Protein AF-A0A7R9LUD3-F1 (afdb_monomer_lite)

pLDDT: mean 87.75, std 13.89, range [24.86, 98.94]

Radius of gyration: 29.67 Å; chains: 1; bounding box: 53×91×74 Å

Sequence (471 aa):
MSYIIIDRIVIARHNYIPIDSHTDLPLEKAEEYVILDSTGEWWTARDKYGHIGLIPSNYVEEKLIISSDSLTKYEWFSPHLDRDQSETILRADNRDGAFLVRLSATEEKCFTISLLVKNGNHSEIKHYLIQRSNEGSYFIRQQEFFSSVEELITFHRQSRGHLATKLKYVPKANINNLVNDLRNLHITKVHYGSFATGGAGLVMIEGNSVEKRGRVTAGCAGIWSDHQIEPWRRITKFLKSEGSVPAIQLAHAGRKACTQPVVNTSIADEDGGWPTIGPSAVPFSKSLWKVPKEATIEDIEELEESFVSAAKRAVEAGFEVLELHFAHGYLVSSFLSPLTNQRTDKYGGSLENRMRFGLEIASKVRKSIPEDIPIGVRISVTDYADNGWDIKQSIDFAKELKKIGIDFIDCSSGGVVSYVDYNFLNTNVVQLKGAQSIQKEVGIATAAVGKITDPHFAEKILQENGATLIF

Structure (mmCIF, N/CA/C/O backbone):
data_AF-A0A7R9LUD3-F1
#
_entry.id   AF-A0A7R9LUD3-F1
#
loop_
_atom_site.group_PDB
_atom_site.id
_atom_site.type_symbol
_atom_site.label_atom_id
_atom_site.label_alt_id
_atom_site.label_comp_id
_atom_site.label_asym_id
_atom_site.label_entity_id
_atom_site.label_seq_id
_atom_site.pdbx_PDB_ins_code
_atom_site.Cartn_x
_atom_site.Cartn_y
_atom_site.Cartn_z
_atom_site.occupancy
_atom_site.B_iso_or_equiv
_atom_site.auth_seq_id
_atom_site.auth_comp_id
_atom_site.auth_asym_id
_atom_site.auth_atom_id
_atom_site.pdbx_PDB_model_num
ATOM 1 N N . MET A 1 1 ? 32.310 -39.333 -36.829 1.00 40.03 1 MET A N 1
ATOM 2 C CA . MET A 1 1 ? 31.953 -40.178 -35.672 1.00 40.03 1 MET A CA 1
ATOM 3 C C . MET A 1 1 ? 32.032 -39.337 -34.414 1.00 40.03 1 MET A C 1
ATOM 5 O O . MET A 1 1 ? 33.132 -39.028 -33.984 1.00 40.03 1 MET A O 1
ATOM 9 N N . SER A 1 2 ? 30.874 -38.983 -33.869 1.00 24.86 2 SER A N 1
ATOM 10 C CA . SER A 1 2 ? 30.644 -38.668 -32.454 1.00 24.86 2 SER A CA 1
ATOM 11 C C . SER A 1 2 ? 29.129 -38.521 -32.299 1.00 24.86 2 SER A C 1
ATOM 13 O O . SER A 1 2 ? 28.556 -37.475 -32.584 1.00 24.86 2 SER A O 1
ATOM 15 N N . TYR A 1 3 ? 28.477 -39.640 -31.978 1.00 25.31 3 TYR A N 1
ATOM 16 C CA . TYR A 1 3 ? 27.053 -39.704 -31.662 1.00 25.31 3 TYR A CA 1
ATOM 17 C C . TYR A 1 3 ? 26.819 -39.025 -30.309 1.00 25.31 3 TYR A C 1
ATOM 19 O O . TYR A 1 3 ? 27.503 -39.355 -29.343 1.00 25.31 3 TYR A O 1
ATOM 27 N N . ILE A 1 4 ? 25.846 -38.119 -30.220 1.00 26.77 4 ILE A N 1
ATOM 28 C CA . ILE A 1 4 ? 25.230 -37.770 -28.937 1.00 26.77 4 ILE A CA 1
ATOM 29 C C . ILE A 1 4 ? 23.961 -38.613 -28.849 1.00 26.77 4 ILE A C 1
ATOM 31 O O . ILE A 1 4 ? 22.946 -38.306 -29.469 1.00 26.77 4 ILE A O 1
ATOM 35 N N . ILE A 1 5 ? 24.076 -39.732 -28.137 1.00 34.47 5 ILE A N 1
ATOM 36 C CA . ILE A 1 5 ? 22.957 -40.565 -27.705 1.00 34.47 5 ILE A CA 1
ATOM 37 C C . ILE A 1 5 ? 22.291 -39.809 -26.551 1.00 34.47 5 ILE A C 1
ATOM 39 O O . ILE A 1 5 ? 22.954 -39.451 -25.579 1.00 34.47 5 ILE A O 1
ATOM 43 N N . ILE A 1 6 ? 20.998 -39.508 -26.677 1.00 43.94 6 ILE A N 1
ATOM 44 C CA . ILE A 1 6 ? 20.189 -39.077 -25.534 1.00 43.94 6 ILE A CA 1
ATOM 45 C C . ILE A 1 6 ? 19.842 -40.361 -24.784 1.00 43.94 6 ILE A C 1
ATOM 47 O O . ILE A 1 6 ? 18.966 -41.110 -25.211 1.00 43.94 6 ILE A O 1
ATOM 51 N N . ASP A 1 7 ? 20.583 -40.637 -23.717 1.00 53.81 7 ASP A N 1
ATOM 52 C CA . ASP A 1 7 ? 20.354 -41.783 -22.841 1.00 53.81 7 ASP A CA 1
ATOM 53 C C . ASP A 1 7 ? 18.929 -41.697 -22.249 1.00 53.81 7 ASP A C 1
ATOM 55 O O . ASP A 1 7 ? 18.554 -40.697 -21.632 1.00 53.81 7 ASP A O 1
ATOM 59 N N . ARG A 1 8 ? 18.099 -42.727 -22.467 1.00 74.94 8 ARG A N 1
ATOM 60 C CA . ARG A 1 8 ? 16.745 -42.824 -21.891 1.00 74.94 8 ARG A CA 1
ATOM 61 C C . ARG A 1 8 ? 16.885 -43.206 -20.418 1.00 74.94 8 ARG A C 1
ATOM 63 O O . ARG A 1 8 ? 17.320 -44.313 -20.130 1.00 74.94 8 ARG A O 1
ATOM 70 N N . ILE A 1 9 ? 16.554 -42.305 -19.491 1.00 81.69 9 ILE A N 1
ATOM 71 C CA . ILE A 1 9 ? 16.754 -42.522 -18.046 1.00 81.69 9 ILE A CA 1
ATOM 72 C C . ILE A 1 9 ? 15.455 -42.962 -17.367 1.00 81.69 9 ILE A C 1
ATOM 74 O O . ILE A 1 9 ? 14.383 -42.409 -17.620 1.00 81.69 9 ILE A O 1
ATOM 78 N N . VAL A 1 10 ? 15.562 -43.932 -16.464 1.00 84.12 10 VAL A N 1
ATOM 79 C CA . VAL A 1 10 ? 14.478 -44.377 -15.581 1.00 84.12 10 VAL A CA 1
ATOM 80 C C . VAL A 1 10 ? 14.893 -44.264 -14.114 1.00 84.12 10 VAL A C 1
ATOM 82 O O . VAL A 1 10 ? 16.081 -44.318 -13.802 1.00 84.12 10 VAL A O 1
ATOM 85 N N . ILE A 1 11 ? 13.919 -44.124 -13.216 1.00 88.44 11 ILE A N 1
ATOM 86 C CA . ILE A 1 11 ? 14.106 -44.168 -11.760 1.00 88.44 11 ILE A CA 1
ATOM 87 C C . ILE A 1 11 ? 13.489 -45.459 -11.224 1.00 88.44 11 ILE A C 1
ATOM 89 O O . ILE A 1 11 ? 12.344 -45.784 -11.546 1.00 88.44 11 ILE A O 1
ATOM 93 N N . ALA A 1 12 ? 14.206 -46.183 -10.369 1.00 89.00 12 ALA A N 1
ATOM 94 C CA . ALA A 1 12 ? 13.665 -47.368 -9.713 1.00 89.00 12 ALA A CA 1
ATOM 95 C C . ALA A 1 12 ? 12.596 -47.012 -8.661 1.00 89.00 12 ALA A C 1
ATOM 97 O O . ALA A 1 12 ? 12.847 -46.282 -7.702 1.00 89.00 12 ALA A O 1
ATOM 98 N N . ARG A 1 13 ? 11.389 -47.569 -8.799 1.00 88.69 13 ARG A N 1
ATOM 99 C CA . ARG A 1 13 ? 10.283 -47.435 -7.830 1.00 88.69 13 ARG A CA 1
ATOM 100 C C . ARG A 1 13 ? 10.423 -48.385 -6.641 1.00 88.69 13 ARG A C 1
ATOM 102 O O . ARG A 1 13 ? 9.936 -48.092 -5.543 1.00 88.69 13 ARG A O 1
ATOM 109 N N . HIS A 1 14 ? 11.092 -49.511 -6.857 1.00 83.00 14 HIS A N 1
ATOM 110 C CA . HIS A 1 14 ? 11.263 -50.587 -5.889 1.00 83.00 14 HIS A CA 1
ATOM 111 C C . HIS A 1 14 ? 12.700 -51.106 -5.921 1.00 83.00 14 HIS A C 1
ATOM 113 O O . HIS A 1 14 ? 13.365 -51.027 -6.951 1.00 83.00 14 HIS A O 1
ATOM 119 N N . ASN A 1 15 ? 13.158 -51.665 -4.799 1.00 89.00 15 ASN A N 1
ATOM 120 C CA . ASN A 1 15 ? 14.407 -52.419 -4.788 1.00 89.00 15 ASN A CA 1
ATOM 121 C C . ASN A 1 15 ? 14.215 -53.729 -5.569 1.00 89.00 15 ASN A C 1
ATOM 123 O O . ASN A 1 15 ? 13.171 -54.373 -5.438 1.00 89.00 15 ASN A O 1
ATOM 127 N N . TYR A 1 16 ? 15.231 -54.146 -6.317 1.00 88.75 16 TYR A N 1
ATOM 128 C CA . TYR A 1 16 ? 15.299 -55.450 -6.971 1.00 88.75 16 TYR A CA 1
ATOM 129 C C . TYR A 1 16 ? 16.630 -56.108 -6.622 1.00 88.75 16 TYR A C 1
ATOM 131 O O . TYR A 1 16 ? 17.689 -55.518 -6.829 1.00 88.75 16 TYR A O 1
ATOM 139 N N . ILE A 1 17 ? 16.562 -57.323 -6.081 1.00 87.81 17 ILE A N 1
ATOM 140 C CA . ILE A 1 17 ? 17.734 -58.143 -5.781 1.00 87.81 17 ILE A CA 1
ATOM 141 C C . ILE A 1 17 ? 17.788 -59.243 -6.852 1.00 87.81 17 ILE A C 1
ATOM 143 O O . ILE A 1 17 ? 16.859 -60.053 -6.897 1.00 87.81 17 ILE A O 1
ATOM 147 N N . PRO A 1 18 ? 18.833 -59.271 -7.699 1.00 84.62 18 PRO A N 1
ATOM 148 C CA . PRO A 1 18 ? 19.021 -60.276 -8.738 1.00 84.62 18 PRO A CA 1
ATOM 149 C C . PRO A 1 18 ? 18.965 -61.703 -8.197 1.00 84.62 18 PRO A C 1
ATOM 151 O O . PRO A 1 18 ? 19.601 -62.012 -7.188 1.00 84.62 18 PRO A O 1
ATOM 154 N N . ILE A 1 19 ? 18.245 -62.582 -8.896 1.00 76.38 19 ILE A N 1
ATOM 155 C CA . ILE A 1 19 ? 18.293 -64.030 -8.634 1.00 76.38 19 ILE A CA 1
ATOM 156 C C . ILE A 1 19 ? 19.551 -64.632 -9.282 1.00 76.38 19 ILE A C 1
ATOM 158 O O . ILE A 1 19 ? 20.178 -65.514 -8.697 1.00 76.38 19 ILE A O 1
ATOM 162 N N . ASP A 1 20 ? 19.950 -64.115 -10.449 1.00 78.62 20 ASP A N 1
ATOM 163 C CA . ASP A 1 20 ? 21.213 -64.425 -11.124 1.00 78.62 20 ASP A CA 1
ATOM 164 C C . ASP A 1 20 ? 22.071 -63.157 -11.267 1.00 78.62 20 ASP A C 1
ATOM 166 O O . ASP A 1 20 ? 21.852 -62.318 -12.139 1.00 78.62 20 ASP A O 1
ATOM 170 N N . SER A 1 21 ? 23.086 -63.023 -10.413 1.00 71.62 21 SER A N 1
ATOM 171 C CA . SER A 1 21 ? 23.984 -61.861 -10.390 1.00 71.62 21 SER A CA 1
ATOM 172 C C . SER A 1 21 ? 24.914 -61.747 -11.603 1.00 71.62 21 SER A C 1
ATOM 174 O O . SER A 1 21 ? 25.688 -60.794 -11.677 1.00 71.62 21 SER A O 1
ATOM 176 N N . HIS A 1 22 ? 24.913 -62.724 -12.516 1.00 69.62 22 HIS A N 1
ATOM 177 C CA . HIS A 1 22 ? 25.725 -62.673 -13.732 1.00 69.62 22 HIS A CA 1
ATOM 178 C C . HIS A 1 22 ? 24.994 -62.048 -14.926 1.00 69.62 22 HIS A C 1
ATOM 180 O O . HIS A 1 22 ? 25.656 -61.654 -15.887 1.00 69.62 22 HIS A O 1
ATOM 186 N N . THR A 1 23 ? 23.663 -61.955 -14.878 1.00 78.75 23 THR A N 1
ATOM 187 C CA . THR A 1 23 ? 22.818 -61.505 -15.999 1.00 78.75 23 THR A CA 1
ATOM 188 C C . THR A 1 23 ? 21.923 -60.320 -15.630 1.00 78.75 23 THR A C 1
ATOM 190 O O . THR A 1 23 ? 21.725 -59.414 -16.447 1.00 78.75 23 THR A O 1
ATOM 193 N N . ASP A 1 24 ? 21.450 -60.275 -14.387 1.00 88.12 24 ASP A N 1
ATOM 194 C CA . ASP A 1 24 ? 20.534 -59.255 -13.889 1.00 88.12 24 ASP A CA 1
ATOM 195 C C . ASP A 1 24 ? 21.263 -58.136 -13.133 1.00 88.12 24 ASP A C 1
ATOM 197 O O . ASP A 1 24 ? 22.225 -58.362 -12.393 1.00 88.12 24 ASP A O 1
ATOM 201 N N . LEU A 1 25 ? 20.753 -56.912 -13.269 1.00 89.19 25 LEU A N 1
ATOM 202 C CA . LEU A 1 25 ? 21.269 -55.727 -12.589 1.00 89.19 25 LEU A CA 1
ATOM 203 C C . LEU A 1 25 ? 20.390 -55.390 -11.367 1.00 89.19 25 LEU A C 1
ATOM 205 O O . LEU A 1 25 ? 19.166 -55.316 -11.504 1.00 89.19 25 LEU A O 1
ATOM 209 N N . PRO A 1 26 ? 20.963 -55.162 -10.169 1.00 90.69 26 PRO A N 1
ATOM 210 C CA . PRO A 1 26 ? 20.179 -54.783 -8.997 1.00 90.69 26 PRO A CA 1
ATOM 211 C C . PRO A 1 26 ? 19.557 -53.391 -9.151 1.00 90.69 26 PRO A C 1
ATOM 213 O O . PRO A 1 26 ? 20.184 -52.470 -9.681 1.00 90.69 26 PRO A O 1
ATOM 216 N N . LEU A 1 27 ? 18.340 -53.228 -8.621 1.00 90.69 27 LEU A N 1
ATOM 217 C CA . LEU A 1 27 ? 17.693 -51.921 -8.491 1.00 90.69 27 LEU A CA 1
ATOM 218 C C . LEU A 1 27 ? 17.718 -51.453 -7.038 1.00 90.69 27 LEU A C 1
ATOM 220 O O . LEU A 1 27 ? 17.305 -52.186 -6.138 1.00 90.69 27 LEU A O 1
ATOM 224 N N . GLU A 1 28 ? 18.119 -50.207 -6.825 1.00 89.75 28 GLU A N 1
ATOM 225 C CA . GLU A 1 28 ? 17.954 -49.488 -5.565 1.00 89.75 28 GLU A CA 1
ATOM 226 C C . GLU A 1 28 ? 16.888 -48.407 -5.749 1.00 89.75 28 GLU A C 1
ATOM 228 O O . GLU A 1 28 ? 16.937 -47.603 -6.676 1.00 89.75 28 GLU A O 1
ATOM 233 N N . LYS A 1 29 ? 15.878 -48.389 -4.881 1.00 89.81 29 LYS A N 1
ATOM 234 C CA . LYS A 1 29 ? 14.753 -47.460 -4.969 1.00 89.81 29 LYS A CA 1
ATOM 235 C C . LYS A 1 29 ? 15.253 -46.013 -4.973 1.00 89.81 29 LYS A C 1
ATOM 237 O O . LYS A 1 29 ? 16.031 -45.623 -4.110 1.00 89.81 29 LYS A O 1
ATOM 242 N N . ALA A 1 30 ? 14.690 -45.219 -5.881 1.00 82.25 30 ALA A N 1
ATOM 243 C CA . ALA A 1 30 ? 15.023 -43.827 -6.179 1.00 82.25 30 ALA A CA 1
ATOM 244 C C . ALA A 1 30 ? 16.367 -43.592 -6.898 1.00 82.25 30 ALA A C 1
ATOM 246 O O . ALA A 1 30 ? 16.680 -42.439 -7.187 1.00 82.25 30 ALA A O 1
ATOM 247 N N . GLU A 1 31 ? 17.117 -44.641 -7.252 1.00 86.81 31 GLU A N 1
ATOM 248 C CA . GLU A 1 31 ? 18.316 -44.518 -8.090 1.00 86.81 31 GLU A CA 1
ATOM 249 C C . GLU A 1 31 ? 17.981 -44.520 -9.589 1.00 86.81 31 GLU A C 1
ATOM 251 O O . GLU A 1 31 ? 16.927 -45.002 -10.025 1.00 86.81 31 GLU A O 1
ATOM 256 N N . GLU A 1 32 ? 18.893 -43.944 -10.375 1.00 88.62 32 GLU A N 1
ATOM 257 C CA . GLU A 1 32 ? 18.744 -43.727 -11.814 1.00 88.62 32 GLU A CA 1
ATOM 258 C C . GLU A 1 32 ? 19.498 -44.766 -12.639 1.00 88.62 32 GLU A C 1
ATOM 260 O O . GLU A 1 32 ? 20.634 -45.134 -12.333 1.00 88.62 32 GLU A O 1
ATOM 265 N N . TYR A 1 33 ? 18.872 -45.181 -13.739 1.00 86.81 33 TYR A N 1
ATOM 266 C CA . TYR A 1 33 ? 19.411 -46.171 -14.662 1.00 86.81 33 TYR A CA 1
ATOM 267 C C . TYR A 1 33 ? 19.234 -45.703 -16.102 1.00 86.81 33 TYR A C 1
ATOM 269 O O . TYR A 1 33 ? 18.196 -45.149 -16.471 1.00 86.81 33 TYR A O 1
ATOM 277 N N . VAL A 1 34 ? 20.249 -45.945 -16.929 1.00 84.12 34 VAL A N 1
ATOM 278 C CA . VAL A 1 34 ? 20.212 -45.651 -18.365 1.00 84.12 34 VAL A CA 1
ATOM 279 C C . VAL A 1 34 ? 19.713 -46.878 -19.114 1.00 84.12 34 VAL A C 1
ATOM 281 O O . VAL A 1 34 ? 20.333 -47.934 -19.045 1.00 84.12 34 VAL A O 1
ATOM 284 N N . ILE A 1 35 ? 18.624 -46.739 -19.861 1.00 85.75 35 ILE A N 1
ATOM 285 C CA . ILE A 1 35 ? 18.056 -47.799 -20.692 1.00 85.75 35 ILE A CA 1
ATOM 286 C C . ILE A 1 35 ? 18.810 -47.881 -22.016 1.00 85.75 35 ILE A C 1
ATOM 288 O O . ILE A 1 35 ? 18.848 -46.920 -22.786 1.00 85.75 35 ILE A O 1
ATOM 292 N N . LEU A 1 36 ? 19.380 -49.057 -22.275 1.00 80.31 36 LEU A N 1
ATOM 293 C CA . LEU A 1 36 ? 20.071 -49.407 -23.516 1.00 80.31 36 LEU A CA 1
ATOM 294 C C . LEU A 1 36 ? 19.136 -50.139 -24.488 1.00 80.31 36 LEU A C 1
ATOM 296 O O . LEU A 1 36 ? 19.238 -49.941 -25.695 1.00 80.31 36 LEU A O 1
ATOM 300 N N . ASP A 1 37 ? 18.210 -50.943 -23.959 1.00 79.75 37 ASP A N 1
ATOM 301 C CA . ASP A 1 37 ? 17.157 -51.619 -24.719 1.00 79.75 37 ASP A CA 1
ATOM 302 C C . ASP A 1 37 ? 15.894 -51.784 -23.859 1.00 79.75 37 ASP A C 1
ATOM 304 O O . ASP A 1 37 ? 15.977 -52.064 -22.665 1.00 79.75 37 ASP A O 1
ATOM 308 N N . SER A 1 38 ? 14.721 -51.606 -24.468 1.00 81.69 38 SER A N 1
ATOM 309 C CA . SER A 1 38 ? 13.411 -51.611 -23.796 1.00 81.69 38 SER A CA 1
ATOM 310 C C . SER A 1 38 ? 12.395 -52.561 -24.434 1.00 81.69 38 SER A C 1
ATOM 312 O O . SER A 1 38 ? 11.186 -52.388 -24.268 1.00 81.69 38 SER A O 1
ATOM 314 N N . THR A 1 39 ? 12.851 -53.548 -25.207 1.00 73.12 39 THR A N 1
ATOM 315 C CA . THR A 1 39 ? 11.943 -54.530 -25.807 1.00 73.12 39 THR A CA 1
ATOM 316 C C . THR A 1 39 ? 11.530 -55.601 -24.798 1.00 73.12 39 THR A C 1
ATOM 318 O O . THR A 1 39 ? 12.356 -56.391 -24.353 1.00 73.12 39 THR A O 1
ATOM 321 N N . GLY A 1 40 ? 10.234 -55.671 -24.481 1.00 77.50 40 GLY A N 1
ATOM 322 C CA . GLY A 1 40 ? 9.664 -56.701 -23.605 1.00 77.50 40 GLY A CA 1
ATOM 323 C C . GLY A 1 40 ? 9.594 -56.297 -22.128 1.00 77.50 40 GLY A C 1
ATOM 324 O O . GLY A 1 40 ? 9.662 -55.116 -21.792 1.00 77.50 40 GLY A O 1
ATOM 325 N N . GLU A 1 41 ? 9.396 -57.284 -21.251 1.00 83.12 41 GLU A N 1
ATOM 326 C CA . GLU A 1 41 ? 9.173 -57.077 -19.807 1.00 83.12 41 GLU A CA 1
ATOM 327 C C . GLU A 1 41 ? 10.468 -56.887 -18.999 1.00 83.12 41 GLU A C 1
ATOM 329 O O . GLU A 1 41 ? 10.431 -56.316 -17.906 1.00 83.12 41 GLU A O 1
ATOM 334 N N . TRP A 1 42 ? 11.607 -57.306 -19.556 1.00 87.81 42 TRP A N 1
ATOM 335 C CA . TRP A 1 42 ? 12.943 -57.121 -18.991 1.00 87.81 42 TRP A CA 1
ATOM 336 C C . TRP A 1 42 ? 13.762 -56.210 -19.896 1.00 87.81 42 TRP A C 1
ATOM 338 O O . TRP A 1 42 ? 13.936 -56.492 -21.079 1.00 87.81 42 TRP A O 1
ATOM 348 N N . TRP A 1 43 ? 14.233 -55.096 -19.349 1.00 90.69 43 TRP A N 1
ATOM 349 C CA . TRP A 1 43 ? 14.975 -54.077 -20.086 1.00 90.69 43 TRP A CA 1
ATOM 350 C C . TRP A 1 43 ? 16.464 -54.209 -19.824 1.00 90.69 43 TRP A C 1
ATOM 352 O O . TRP A 1 43 ? 16.871 -54.528 -18.712 1.00 90.69 43 TRP A O 1
ATOM 362 N N . THR A 1 44 ? 17.287 -53.917 -20.828 1.00 84.94 44 THR A N 1
ATOM 363 C CA . THR A 1 44 ? 18.737 -53.830 -20.629 1.00 84.94 44 THR A CA 1
ATOM 364 C C . THR A 1 44 ? 19.071 -52.426 -20.154 1.00 84.94 44 THR A C 1
ATOM 366 O O . THR A 1 44 ? 18.790 -51.449 -20.855 1.00 84.94 44 THR A O 1
ATOM 369 N N . ALA A 1 45 ? 19.682 -52.317 -18.977 1.00 88.69 45 ALA A N 1
ATOM 370 C CA . ALA A 1 45 ? 20.012 -51.041 -18.364 1.00 88.69 45 ALA A CA 1
ATOM 371 C C . ALA A 1 45 ? 21.466 -50.983 -17.895 1.00 88.69 45 ALA A C 1
ATOM 373 O O . ALA A 1 45 ? 22.129 -52.008 -17.733 1.00 88.69 45 ALA A O 1
ATOM 374 N N . ARG A 1 46 ? 21.952 -49.760 -17.681 1.00 88.56 46 ARG A N 1
ATOM 375 C CA . ARG A 1 46 ? 23.271 -49.456 -17.134 1.00 88.56 46 ARG A CA 1
ATOM 376 C C . ARG A 1 46 ? 23.137 -48.621 -15.866 1.00 88.56 46 ARG A C 1
ATOM 378 O O . ARG A 1 46 ? 22.432 -47.609 -15.881 1.00 88.56 46 ARG A O 1
ATOM 385 N N . ASP A 1 47 ? 23.814 -49.029 -14.796 1.00 87.50 47 ASP A N 1
ATOM 386 C CA . ASP A 1 47 ? 23.864 -48.270 -13.540 1.00 87.50 47 ASP A CA 1
ATOM 387 C C . ASP A 1 47 ? 24.862 -47.093 -13.606 1.00 87.50 47 ASP A C 1
ATOM 389 O O . ASP A 1 47 ? 25.594 -46.903 -14.585 1.00 87.50 47 ASP A O 1
ATOM 393 N N . LYS A 1 48 ? 24.921 -46.296 -12.531 1.00 80.94 48 LYS A N 1
ATOM 394 C CA . LYS A 1 48 ? 25.862 -45.168 -12.388 1.00 80.94 48 LYS A CA 1
ATOM 395 C C . LYS A 1 48 ? 27.342 -45.572 -12.345 1.00 80.94 48 LYS A C 1
ATOM 397 O O . LYS A 1 48 ? 28.208 -44.713 -12.499 1.00 80.94 48 LYS A O 1
ATOM 402 N N . TYR A 1 49 ? 27.635 -46.851 -12.128 1.00 80.06 49 TYR A N 1
ATOM 403 C CA . TYR A 1 49 ? 28.988 -47.405 -12.069 1.00 80.06 49 TYR A CA 1
ATOM 404 C C . TYR A 1 49 ? 29.428 -48.016 -13.408 1.00 80.06 49 TYR A C 1
ATOM 406 O O . TYR A 1 49 ? 30.593 -48.375 -13.568 1.00 80.06 49 TYR A O 1
ATOM 414 N N . GLY A 1 50 ? 28.524 -48.075 -14.389 1.00 78.44 50 GLY A N 1
ATOM 415 C CA . GLY A 1 50 ? 28.779 -48.594 -15.726 1.00 78.44 50 GLY A CA 1
ATOM 416 C C . GLY A 1 50 ? 28.501 -50.089 -15.887 1.00 78.44 50 GLY A C 1
ATOM 417 O O . GLY A 1 50 ? 28.762 -50.617 -16.969 1.00 78.44 50 GLY A O 1
ATOM 418 N N . HIS A 1 51 ? 27.963 -50.770 -14.872 1.00 84.81 51 HIS A N 1
ATOM 419 C CA . HIS A 1 51 ? 27.545 -52.166 -14.996 1.00 84.81 51 HIS A CA 1
ATOM 420 C C . HIS A 1 51 ? 26.281 -52.264 -15.844 1.00 84.81 51 HIS A C 1
ATOM 422 O O . HIS A 1 51 ? 25.392 -51.421 -15.733 1.00 84.81 51 HIS A O 1
ATOM 428 N N . ILE A 1 52 ? 26.203 -53.298 -16.681 1.00 87.69 52 ILE A N 1
ATOM 429 C CA . ILE A 1 52 ? 25.086 -53.540 -17.595 1.00 87.69 52 ILE A CA 1
ATOM 430 C C . ILE A 1 52 ? 24.436 -54.870 -17.232 1.00 87.69 52 ILE A C 1
ATOM 432 O O . ILE A 1 52 ? 25.137 -55.864 -17.063 1.00 87.69 52 ILE A O 1
ATOM 436 N N . GLY A 1 53 ? 23.109 -54.889 -17.165 1.00 88.56 53 GLY A N 1
ATOM 437 C CA . GLY A 1 53 ? 22.335 -56.109 -16.955 1.00 88.56 53 GLY A CA 1
ATOM 438 C C . GLY A 1 53 ? 20.844 -55.880 -17.167 1.00 88.56 53 GLY A C 1
ATOM 439 O O . GLY A 1 53 ? 20.411 -54.772 -17.506 1.00 88.56 53 GLY A O 1
ATOM 440 N N . LEU A 1 54 ? 20.062 -56.943 -17.001 1.00 90.44 54 LEU A N 1
ATOM 441 C CA . LEU A 1 54 ? 18.611 -56.892 -17.152 1.00 90.44 54 LEU A CA 1
ATOM 442 C C . LEU A 1 54 ? 17.933 -56.343 -15.892 1.00 90.44 54 LEU A C 1
ATOM 444 O O . LEU A 1 54 ? 18.315 -56.676 -14.771 1.00 90.44 54 LEU A O 1
ATOM 448 N N . ILE A 1 55 ? 16.906 -55.517 -16.085 1.00 91.81 55 ILE A N 1
ATOM 449 C CA . ILE A 1 55 ? 16.054 -54.977 -15.022 1.00 91.81 55 ILE A CA 1
ATOM 450 C C . ILE A 1 55 ? 14.571 -55.218 -15.344 1.00 91.81 55 ILE A C 1
ATOM 452 O O . ILE A 1 55 ? 14.175 -55.138 -16.512 1.00 91.81 55 ILE A O 1
ATOM 456 N N . PRO A 1 56 ? 13.715 -55.470 -14.341 1.00 89.56 56 PRO A N 1
ATOM 457 C CA . PRO A 1 56 ? 12.282 -55.610 -14.565 1.00 89.56 56 PRO A CA 1
ATOM 458 C C . PRO A 1 56 ? 11.645 -54.243 -14.859 1.00 89.56 56 PRO A C 1
ATOM 460 O O . PRO A 1 56 ? 11.683 -53.320 -14.043 1.00 89.56 56 PRO A O 1
ATOM 463 N N . SER A 1 57 ? 11.032 -54.107 -16.035 1.00 88.19 57 SER A N 1
ATOM 464 C CA . SER A 1 57 ? 10.456 -52.843 -16.525 1.00 88.19 57 SER A CA 1
ATOM 465 C C . SER A 1 57 ? 9.348 -52.265 -15.638 1.00 88.19 57 SER A C 1
ATOM 467 O O . SER A 1 57 ? 9.210 -51.052 -15.513 1.00 88.19 57 SER A O 1
ATOM 469 N N . ASN A 1 58 ? 8.581 -53.120 -14.960 1.00 89.00 58 ASN A N 1
ATOM 470 C CA . ASN A 1 58 ? 7.522 -52.716 -14.034 1.00 89.00 58 ASN A CA 1
ATOM 471 C C . ASN A 1 58 ? 8.052 -52.158 -12.698 1.00 89.00 58 ASN A C 1
ATOM 473 O O . ASN A 1 58 ? 7.266 -51.642 -11.903 1.00 89.00 58 ASN A O 1
ATOM 477 N N . TYR A 1 59 ? 9.360 -52.257 -12.436 1.00 89.81 59 TYR A N 1
ATOM 478 C CA . TYR A 1 59 ? 9.997 -51.741 -11.218 1.00 89.81 59 TYR A CA 1
ATOM 479 C C . TYR A 1 59 ? 10.590 -50.349 -11.413 1.00 89.81 59 TYR A C 1
ATOM 481 O O . TYR A 1 59 ? 11.092 -49.761 -10.453 1.00 89.81 59 TYR A O 1
ATOM 489 N N . VAL A 1 60 ? 10.522 -49.806 -12.625 1.00 86.56 60 VAL A N 1
ATOM 490 C CA . VAL A 1 60 ? 11.105 -48.517 -12.973 1.00 86.56 60 VAL A CA 1
ATOM 491 C C . VAL A 1 60 ? 10.063 -47.583 -13.582 1.00 86.56 60 VAL A C 1
ATOM 493 O O . VAL A 1 60 ? 9.049 -48.005 -14.131 1.00 86.56 60 VAL A O 1
ATOM 496 N N . GLU A 1 61 ? 10.298 -46.287 -13.450 1.00 84.94 61 GLU A N 1
ATOM 497 C CA . GLU A 1 61 ? 9.481 -45.227 -14.031 1.00 84.94 61 GLU A CA 1
ATOM 498 C C . GLU A 1 61 ? 10.339 -44.365 -14.938 1.00 84.94 61 GLU A C 1
ATOM 500 O O . GLU A 1 61 ? 11.460 -44.012 -14.574 1.00 84.94 61 GLU A O 1
ATOM 505 N N . GLU A 1 62 ? 9.821 -44.002 -16.111 1.00 75.50 62 GLU A N 1
ATOM 506 C CA . GLU A 1 62 ? 10.528 -43.068 -16.979 1.00 75.50 62 GLU A CA 1
ATOM 507 C C . GLU A 1 62 ? 10.735 -41.737 -16.270 1.00 75.50 62 GLU A C 1
ATOM 509 O O . GLU A 1 62 ? 9.788 -41.023 -15.930 1.00 75.50 62 GLU A O 1
ATOM 514 N N . LYS A 1 63 ? 12.004 -41.363 -16.119 1.00 65.12 63 LYS A N 1
ATOM 515 C CA . LYS A 1 63 ? 12.351 -39.996 -15.791 1.00 65.12 63 LYS A CA 1
ATOM 516 C C . LYS A 1 63 ? 12.199 -39.216 -17.087 1.00 65.12 63 LYS A C 1
ATOM 518 O O . LYS A 1 63 ? 13.093 -39.217 -17.931 1.00 65.12 63 LYS A O 1
ATOM 523 N N . LEU A 1 64 ? 11.039 -38.585 -17.267 1.00 43.50 64 LEU A N 1
ATOM 524 C CA . LEU A 1 64 ? 10.809 -37.607 -18.328 1.00 43.50 64 LEU A CA 1
ATOM 525 C C . LEU A 1 64 ? 11.843 -36.484 -18.181 1.00 43.50 64 LEU A C 1
ATOM 527 O O . LEU A 1 64 ? 11.601 -35.475 -17.522 1.00 43.50 64 LEU A O 1
ATOM 531 N N . ILE A 1 65 ? 13.007 -36.644 -18.811 1.00 43.88 65 ILE A N 1
ATOM 532 C CA . ILE A 1 65 ? 13.892 -35.526 -19.107 1.00 43.88 65 ILE A CA 1
ATOM 533 C C . ILE A 1 65 ? 13.203 -34.788 -20.244 1.00 43.88 65 ILE A C 1
ATOM 535 O O . ILE A 1 65 ? 13.422 -35.048 -21.429 1.00 43.88 65 ILE A O 1
ATOM 539 N N . ILE A 1 66 ? 12.280 -33.905 -19.873 1.00 41.09 66 ILE A N 1
ATOM 540 C CA . ILE A 1 66 ? 11.712 -32.952 -20.809 1.00 41.09 66 ILE A CA 1
ATOM 541 C C . ILE A 1 66 ? 12.904 -32.143 -21.320 1.00 41.09 66 ILE A C 1
ATOM 543 O O . ILE A 1 66 ? 13.593 -31.462 -20.562 1.00 41.09 66 ILE A O 1
ATOM 547 N N . SER A 1 67 ? 13.154 -32.216 -22.625 1.00 47.53 67 SER A N 1
ATOM 548 C CA . SER A 1 67 ? 14.228 -31.505 -23.326 1.00 47.53 67 SER A CA 1
ATOM 549 C C . SER A 1 67 ? 14.126 -29.971 -23.237 1.00 47.53 67 SER A C 1
ATOM 551 O O . SER A 1 67 ? 14.824 -29.269 -23.961 1.00 47.53 67 SER A O 1
ATOM 553 N N . SER A 1 68 ? 13.233 -29.434 -22.403 1.00 49.62 68 SER A N 1
ATOM 554 C CA . SER A 1 68 ? 13.084 -28.012 -22.119 1.00 49.62 68 SER A CA 1
ATOM 555 C C . SER A 1 68 ? 14.148 -27.494 -21.161 1.00 49.62 68 SER A C 1
ATOM 557 O O . SER A 1 68 ? 14.543 -26.342 -21.313 1.00 49.62 68 SER A O 1
ATOM 559 N N . ASP A 1 69 ? 14.650 -28.307 -20.223 1.00 51.25 69 ASP A N 1
ATOM 560 C CA . ASP A 1 69 ? 15.617 -27.835 -19.218 1.00 51.25 69 ASP A CA 1
ATOM 561 C C . ASP A 1 69 ? 16.930 -27.382 -19.862 1.00 51.25 69 ASP A C 1
ATOM 563 O O . ASP A 1 69 ? 17.483 -26.350 -19.489 1.00 51.25 69 ASP A O 1
ATOM 567 N N . SER A 1 70 ? 17.371 -28.055 -20.927 1.00 60.50 70 SER A N 1
ATOM 568 C CA . SER A 1 70 ? 18.542 -27.633 -21.704 1.00 60.50 70 SER A CA 1
ATOM 569 C C . SER A 1 70 ? 18.310 -26.355 -22.515 1.00 60.50 70 SER A C 1
ATOM 571 O O . SER A 1 70 ? 19.278 -25.671 -22.846 1.00 60.50 70 SER A O 1
ATOM 573 N N . LEU A 1 71 ? 17.055 -26.010 -22.824 1.00 68.00 71 LEU A N 1
ATOM 574 C CA . LEU A 1 71 ? 16.697 -24.790 -23.546 1.00 68.00 71 LEU A CA 1
ATOM 575 C C . LEU A 1 71 ? 16.491 -23.591 -22.613 1.00 68.00 71 LEU A C 1
ATOM 577 O O . LEU A 1 71 ? 16.597 -22.457 -23.069 1.00 68.00 71 LEU A O 1
ATOM 581 N N . THR A 1 72 ? 16.257 -23.810 -21.312 1.00 68.50 72 THR A N 1
ATOM 582 C CA . THR A 1 72 ? 16.090 -22.720 -20.324 1.00 68.50 72 THR A CA 1
ATOM 583 C C . THR A 1 72 ? 17.311 -21.809 -20.203 1.00 68.50 72 THR A C 1
ATOM 585 O O . THR A 1 72 ? 17.180 -20.664 -19.781 1.00 68.50 72 THR A O 1
ATOM 588 N N . LYS A 1 73 ? 18.490 -22.277 -20.635 1.00 70.12 73 LYS A N 1
ATOM 589 C CA . LYS A 1 73 ? 19.711 -21.464 -20.716 1.00 70.12 73 LYS A CA 1
ATOM 590 C C . LYS A 1 73 ? 19.650 -20.362 -21.785 1.00 70.12 73 LYS A C 1
ATOM 592 O O . LYS A 1 73 ? 20.495 -19.473 -21.779 1.00 70.12 73 LYS A O 1
ATOM 597 N N . TYR A 1 74 ? 18.698 -20.421 -22.719 1.00 75.94 74 TYR A N 1
ATOM 598 C CA . TYR A 1 74 ? 18.554 -19.422 -23.772 1.00 75.94 74 TYR A CA 1
ATOM 599 C C . TYR A 1 74 ? 17.498 -18.377 -23.416 1.00 75.94 74 TYR A C 1
ATOM 601 O O . TYR A 1 74 ? 16.336 -18.707 -23.204 1.00 75.94 74 TYR A O 1
ATOM 609 N N . GLU A 1 75 ? 17.869 -17.096 -23.487 1.00 81.25 75 GLU A N 1
ATOM 610 C CA . GLU A 1 75 ? 16.963 -15.969 -23.198 1.00 81.25 75 GLU A CA 1
ATOM 611 C C . GLU A 1 75 ? 15.701 -15.944 -24.077 1.00 81.25 75 GLU A C 1
ATOM 613 O O . GLU A 1 75 ? 14.679 -15.382 -23.693 1.00 81.25 75 GLU A O 1
ATOM 618 N N . TRP A 1 76 ? 15.762 -16.528 -25.279 1.00 88.94 76 TRP A N 1
ATOM 619 C CA . TRP A 1 76 ? 14.626 -16.591 -26.200 1.00 88.94 76 TRP A CA 1
ATOM 620 C C . TRP A 1 76 ? 13.614 -17.682 -25.849 1.00 88.94 76 TRP A C 1
ATOM 622 O O . TRP A 1 76 ? 12.543 -17.709 -26.455 1.00 88.94 76 TRP A O 1
ATOM 632 N N . PHE A 1 77 ? 13.932 -18.588 -24.923 1.00 87.88 77 PHE A N 1
ATOM 633 C CA . PHE A 1 77 ? 13.050 -19.676 -24.529 1.00 87.88 77 PHE A CA 1
ATOM 634 C C . PHE A 1 77 ? 12.280 -19.320 -23.256 1.00 87.88 77 PHE A C 1
ATOM 636 O O . PHE A 1 77 ? 12.841 -18.928 -22.238 1.00 87.88 77 PHE A O 1
ATOM 643 N N . SER A 1 78 ? 10.960 -19.441 -23.310 1.00 80.25 78 SER A N 1
ATOM 644 C CA . SER A 1 78 ? 10.049 -19.088 -22.225 1.00 80.25 78 SER A CA 1
ATOM 645 C C . SER A 1 78 ? 8.949 -20.150 -22.130 1.00 80.25 78 SER A C 1
ATOM 647 O O . SER A 1 78 ? 7.858 -19.970 -22.677 1.00 80.25 78 SER A O 1
ATOM 649 N N . PRO A 1 79 ? 9.225 -21.288 -21.465 1.00 74.62 79 PRO A N 1
ATOM 650 C CA . PRO A 1 79 ? 8.360 -22.470 -21.507 1.00 74.62 79 PRO A CA 1
ATOM 651 C C . PRO A 1 79 ? 6.982 -22.248 -20.876 1.00 74.62 79 PRO A C 1
ATOM 653 O O . PRO A 1 79 ? 6.036 -22.940 -21.232 1.00 74.62 79 PRO A O 1
ATOM 656 N N . HIS A 1 80 ? 6.867 -21.286 -19.960 1.00 73.62 80 HIS A N 1
ATOM 657 C CA . HIS A 1 80 ? 5.647 -21.019 -19.195 1.00 73.62 80 HIS A CA 1
ATOM 658 C C . HIS A 1 80 ? 4.680 -20.042 -19.871 1.00 73.62 80 HIS A C 1
ATOM 660 O O . HIS A 1 80 ? 3.593 -19.827 -19.344 1.00 73.62 80 HIS A O 1
ATOM 666 N N . LEU A 1 81 ? 5.077 -19.416 -20.984 1.00 73.88 81 LEU A N 1
ATOM 667 C CA . LEU A 1 81 ? 4.234 -18.427 -21.648 1.00 73.88 81 LEU A CA 1
ATOM 668 C C . LEU A 1 81 ? 3.151 -19.100 -22.477 1.00 73.88 81 LEU A C 1
ATOM 670 O O . LEU A 1 81 ? 3.441 -19.971 -23.300 1.00 73.88 81 LEU A O 1
ATOM 674 N N . ASP A 1 82 ? 1.922 -18.621 -22.328 1.00 81.06 82 ASP A N 1
ATOM 675 C CA . ASP A 1 82 ? 0.849 -18.917 -23.266 1.00 81.06 82 ASP A CA 1
ATOM 676 C C . ASP A 1 82 ? 0.891 -17.984 -24.494 1.00 81.06 82 ASP A C 1
ATOM 678 O O . ASP A 1 82 ? 1.787 -17.146 -24.678 1.00 81.06 82 ASP A O 1
ATOM 682 N N . ARG A 1 83 ? -0.077 -18.173 -25.396 1.00 84.25 83 ARG A N 1
ATOM 683 C CA . ARG A 1 83 ? -0.189 -17.380 -26.619 1.00 84.25 83 ARG A CA 1
ATOM 684 C C . ARG A 1 83 ? -0.413 -15.896 -26.317 1.00 84.25 83 ARG A C 1
ATOM 686 O O . ARG A 1 83 ? 0.314 -15.070 -26.867 1.00 84.25 83 ARG A O 1
ATOM 693 N N . ASP A 1 84 ? -1.360 -15.554 -25.459 1.00 80.31 84 ASP A N 1
ATOM 694 C CA . ASP A 1 84 ? -1.782 -14.168 -25.228 1.00 80.31 84 ASP A CA 1
ATOM 695 C C . ASP A 1 84 ? -0.696 -13.366 -24.498 1.00 80.31 84 ASP A C 1
ATOM 697 O O . ASP A 1 84 ? -0.394 -12.216 -24.841 1.00 80.31 84 ASP A O 1
ATOM 701 N N . GLN A 1 85 ? -0.022 -14.013 -23.548 1.00 77.44 85 GLN A N 1
ATOM 702 C CA . GLN A 1 85 ? 1.152 -13.484 -22.865 1.00 77.44 85 GLN A CA 1
ATOM 703 C C . GLN A 1 85 ? 2.295 -13.216 -23.848 1.00 77.44 85 GLN A C 1
ATOM 705 O O . GLN A 1 85 ? 2.891 -12.135 -23.827 1.00 77.44 85 GLN A O 1
ATOM 710 N N . SER A 1 86 ? 2.575 -14.163 -24.753 1.00 85.38 86 SER A N 1
ATOM 711 C CA . SER A 1 86 ? 3.601 -13.970 -25.783 1.00 85.38 86 SER A CA 1
ATOM 712 C C . SER A 1 86 ? 3.270 -12.807 -26.720 1.00 85.38 86 SER A C 1
ATOM 714 O O . SER A 1 86 ? 4.157 -12.026 -27.069 1.00 85.38 86 SER A O 1
ATOM 716 N N . GLU A 1 87 ? 1.993 -12.635 -27.078 1.00 89.38 87 GLU A N 1
ATOM 717 C CA . GLU A 1 87 ? 1.562 -11.526 -27.923 1.00 89.38 87 GLU A CA 1
ATOM 718 C C . GLU A 1 87 ? 1.733 -10.179 -27.226 1.00 89.38 87 GLU A C 1
ATOM 720 O O . GLU A 1 87 ? 2.271 -9.242 -27.816 1.00 89.38 87 GLU A O 1
ATOM 725 N N . THR A 1 88 ? 1.347 -10.094 -25.955 1.00 81.56 88 THR A N 1
ATOM 726 C CA . THR A 1 88 ? 1.504 -8.885 -25.138 1.00 81.56 88 THR A CA 1
ATOM 727 C C . THR A 1 88 ? 2.970 -8.455 -25.054 1.00 81.56 88 THR A C 1
ATOM 729 O O . THR A 1 88 ? 3.301 -7.296 -25.314 1.00 81.56 88 THR A O 1
ATOM 732 N N . ILE A 1 89 ? 3.870 -9.403 -24.767 1.00 80.38 89 ILE A N 1
ATOM 733 C CA . ILE A 1 89 ? 5.316 -9.158 -24.663 1.00 80.38 89 ILE A CA 1
ATOM 734 C C . ILE A 1 89 ? 5.882 -8.619 -25.976 1.00 80.38 89 ILE A C 1
ATOM 736 O O . ILE A 1 89 ? 6.617 -7.629 -25.982 1.00 80.38 89 ILE A O 1
ATOM 740 N N . LEU A 1 90 ? 5.540 -9.263 -27.090 1.00 88.19 90 LEU A N 1
ATOM 741 C CA . LEU A 1 90 ? 6.051 -8.896 -28.404 1.00 88.19 90 LEU A CA 1
ATOM 742 C C . LEU A 1 90 ? 5.490 -7.551 -28.879 1.00 88.19 90 LEU A C 1
ATOM 744 O O . LEU A 1 90 ? 6.247 -6.742 -29.413 1.00 88.19 90 LEU A O 1
ATOM 748 N N . ARG A 1 91 ? 4.202 -7.264 -28.640 1.00 86.38 91 ARG A N 1
ATOM 749 C CA . ARG A 1 91 ? 3.602 -5.952 -28.948 1.00 86.38 91 ARG A CA 1
ATOM 750 C C . ARG A 1 91 ? 4.273 -4.826 -28.173 1.00 86.38 91 ARG A C 1
ATOM 752 O O . ARG A 1 91 ? 4.504 -3.772 -28.753 1.00 86.38 91 ARG A O 1
ATOM 759 N N . ALA A 1 92 ? 4.604 -5.056 -26.904 1.00 77.75 92 ALA A N 1
ATOM 760 C CA . ALA A 1 92 ? 5.321 -4.082 -26.090 1.00 77.75 92 ALA A CA 1
ATOM 761 C C . ALA A 1 92 ? 6.758 -3.842 -26.590 1.00 77.75 92 ALA A C 1
ATOM 763 O O . ALA A 1 92 ? 7.229 -2.709 -26.559 1.00 77.75 92 ALA A O 1
ATOM 764 N N . ASP A 1 93 ? 7.446 -4.880 -27.082 1.00 84.62 93 ASP A N 1
ATOM 765 C CA . ASP A 1 93 ? 8.785 -4.746 -27.674 1.00 84.62 93 ASP A CA 1
ATOM 766 C C . ASP A 1 93 ? 8.759 -3.991 -29.018 1.00 84.62 93 ASP A C 1
ATOM 768 O O . ASP A 1 93 ? 9.627 -3.165 -29.291 1.00 84.62 93 ASP A O 1
ATOM 772 N N . ASN A 1 94 ? 7.737 -4.244 -29.845 1.00 87.44 94 ASN A N 1
ATOM 773 C CA . ASN A 1 94 ? 7.431 -3.522 -31.086 1.00 87.44 94 ASN A CA 1
ATOM 774 C C . ASN A 1 94 ? 8.600 -3.400 -32.091 1.00 87.44 94 ASN A C 1
ATOM 776 O O . ASN A 1 94 ? 8.670 -2.434 -32.860 1.00 87.44 94 ASN A O 1
ATOM 780 N N . ARG A 1 95 ? 9.523 -4.365 -32.139 1.00 92.19 95 ARG A N 1
ATOM 781 C CA . ARG A 1 95 ? 10.588 -4.425 -33.157 1.00 92.19 95 ARG A CA 1
ATOM 782 C C . ARG A 1 95 ? 10.297 -5.522 -34.175 1.00 92.19 95 ARG A C 1
ATOM 784 O O . ARG A 1 95 ? 9.958 -6.639 -33.802 1.00 92.19 95 ARG A O 1
ATOM 791 N N . ASP A 1 96 ? 10.441 -5.214 -35.466 1.00 94.88 96 ASP A N 1
ATOM 792 C CA . ASP A 1 96 ? 10.316 -6.235 -36.515 1.00 94.88 96 ASP A CA 1
ATOM 793 C C . ASP A 1 96 ? 11.326 -7.363 -36.278 1.00 94.88 96 ASP A C 1
ATOM 795 O O . ASP A 1 96 ? 12.510 -7.099 -36.061 1.00 94.88 96 ASP A O 1
ATOM 799 N N . GLY A 1 97 ? 10.867 -8.612 -36.321 1.00 93.50 97 GLY A N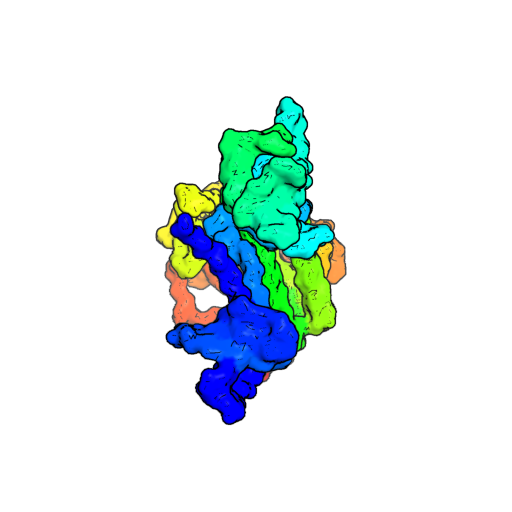 1
ATOM 800 C CA . GLY A 1 97 ? 11.694 -9.775 -36.019 1.00 93.50 97 GLY A CA 1
ATOM 801 C C . GLY A 1 97 ? 11.947 -10.004 -34.527 1.00 93.50 97 GLY A C 1
ATOM 802 O O . GLY A 1 97 ? 12.828 -10.799 -34.188 1.00 93.50 97 GLY A O 1
ATOM 803 N N . ALA A 1 98 ? 11.227 -9.327 -33.625 1.00 94.56 98 ALA A N 1
ATOM 804 C CA . ALA A 1 98 ? 11.189 -9.707 -32.215 1.00 94.56 98 ALA A CA 1
ATOM 805 C C . ALA A 1 98 ? 10.494 -11.065 -32.060 1.00 94.56 98 ALA A C 1
ATOM 807 O O . ALA A 1 98 ? 9.447 -11.294 -32.666 1.00 94.56 98 ALA A O 1
ATOM 808 N N . PHE A 1 99 ? 11.068 -11.969 -31.269 1.00 96.38 99 PHE A N 1
ATOM 809 C CA . PHE A 1 99 ? 10.532 -13.320 -31.116 1.00 96.38 99 PHE A CA 1
ATOM 810 C C . PHE A 1 99 ? 10.814 -13.922 -29.741 1.00 96.38 99 PHE A C 1
ATOM 812 O O . PHE A 1 99 ? 11.719 -13.494 -29.026 1.00 96.38 99 PHE A O 1
ATOM 819 N N . LEU A 1 100 ? 10.049 -14.961 -29.420 1.00 93.50 100 LEU A N 1
ATOM 820 C CA . LEU A 1 100 ? 10.306 -15.882 -28.317 1.00 93.50 100 LEU A CA 1
ATOM 821 C C . LEU A 1 100 ? 9.804 -17.284 -28.681 1.00 93.50 100 LEU A C 1
ATOM 823 O O . LEU A 1 100 ? 8.989 -17.446 -29.595 1.00 93.50 100 LEU A O 1
ATOM 827 N N . VAL A 1 101 ? 10.282 -18.296 -27.967 1.00 92.06 101 VAL A N 1
ATOM 828 C CA . VAL A 1 101 ? 9.882 -19.697 -28.128 1.00 92.06 101 VAL A CA 1
ATOM 829 C C . VAL A 1 101 ? 9.231 -20.173 -26.839 1.00 92.06 101 VAL A C 1
ATOM 831 O O . VAL A 1 101 ? 9.796 -20.011 -25.763 1.00 92.06 101 VAL A O 1
ATOM 834 N N . ARG A 1 102 ? 8.052 -20.778 -26.946 1.00 88.38 102 ARG A N 1
ATOM 835 C CA . ARG A 1 102 ? 7.267 -21.308 -25.822 1.00 88.38 102 ARG A CA 1
ATOM 836 C C . ARG A 1 102 ? 6.886 -22.764 -26.061 1.00 88.38 102 ARG A C 1
ATOM 838 O O . ARG A 1 102 ? 7.048 -23.268 -27.176 1.00 88.38 102 ARG A O 1
ATOM 845 N N . LEU A 1 103 ? 6.365 -23.436 -25.038 1.00 82.69 103 LEU A N 1
ATOM 846 C CA . LEU A 1 103 ? 5.721 -24.735 -25.232 1.00 82.69 103 LEU A CA 1
ATOM 847 C C . LEU A 1 103 ? 4.434 -24.560 -26.057 1.00 82.69 103 LEU A C 1
ATOM 849 O O . LEU A 1 103 ? 3.759 -23.524 -25.993 1.00 82.69 103 LEU A O 1
ATOM 853 N N . SER A 1 104 ? 4.122 -25.550 -26.891 1.00 76.44 104 SER A N 1
ATOM 854 C CA . SER A 1 104 ? 2.861 -25.570 -27.630 1.00 76.44 104 SER A CA 1
ATOM 855 C C . SER A 1 104 ? 1.703 -25.869 -26.675 1.00 76.44 104 SER A C 1
ATOM 857 O O . SER A 1 104 ? 1.770 -26.800 -25.880 1.00 76.44 104 SER A O 1
ATOM 859 N N . ALA A 1 105 ? 0.634 -25.074 -26.762 1.00 67.25 105 ALA A N 1
ATOM 860 C CA . ALA A 1 105 ? -0.583 -25.274 -25.972 1.00 67.25 105 ALA A CA 1
ATOM 861 C C . ALA A 1 105 ? -1.548 -26.287 -26.614 1.00 67.25 105 ALA A C 1
ATOM 863 O O . ALA A 1 105 ? -2.479 -26.747 -25.963 1.00 67.25 105 ALA A O 1
ATOM 864 N N . THR A 1 106 ? -1.355 -26.601 -27.899 1.00 61.25 106 THR A N 1
ATOM 865 C CA . THR A 1 106 ? -2.264 -27.442 -28.696 1.00 61.25 106 THR A CA 1
ATOM 866 C C . THR A 1 106 ? -1.671 -28.799 -29.053 1.00 61.25 106 THR A C 1
ATOM 868 O O . THR A 1 106 ? -2.416 -29.703 -29.407 1.00 61.25 106 THR A O 1
ATOM 871 N N . GLU A 1 107 ? -0.348 -28.949 -28.979 1.00 66.38 107 GLU A N 1
ATOM 872 C CA . GLU A 1 107 ? 0.344 -30.200 -29.290 1.00 66.38 107 GLU A CA 1
ATOM 873 C C . GLU A 1 107 ? 1.357 -30.521 -28.199 1.00 66.38 107 GLU A C 1
ATOM 875 O O . GLU A 1 107 ? 2.312 -29.774 -27.969 1.00 66.38 107 GLU A O 1
ATOM 880 N N . GLU A 1 108 ? 1.142 -31.643 -27.524 1.00 57.25 108 GLU A N 1
ATOM 881 C CA . GLU A 1 108 ? 2.016 -32.105 -26.459 1.00 57.25 108 GLU A CA 1
ATOM 882 C C . GLU A 1 108 ? 3.430 -32.364 -27.006 1.00 57.25 108 GLU A C 1
ATOM 884 O O . GLU A 1 108 ? 3.599 -32.949 -28.074 1.00 57.25 108 GLU A O 1
ATOM 889 N N . LYS A 1 109 ? 4.463 -31.931 -26.271 1.00 61.00 109 LYS A N 1
ATOM 890 C CA . LYS A 1 109 ? 5.889 -32.101 -26.631 1.00 61.00 109 LYS A CA 1
ATOM 891 C C . LYS A 1 109 ? 6.360 -31.325 -27.879 1.00 61.00 109 LYS A C 1
ATOM 893 O O . LYS A 1 109 ? 7.481 -31.550 -28.335 1.00 61.00 109 LYS A O 1
ATOM 898 N N . CYS A 1 110 ? 5.568 -30.374 -28.383 1.00 77.50 110 CYS A N 1
ATOM 899 C CA . CYS A 1 110 ? 5.963 -29.444 -29.448 1.00 77.50 110 CYS A CA 1
ATOM 900 C C . CYS A 1 110 ? 6.305 -28.045 -28.898 1.00 77.50 110 CYS A C 1
ATOM 902 O O . CYS A 1 110 ? 5.885 -27.656 -27.805 1.00 77.50 110 CYS A O 1
ATOM 904 N N . PHE A 1 111 ? 7.033 -27.249 -29.685 1.00 88.00 111 PHE A N 1
ATOM 905 C CA . PHE A 1 111 ? 7.373 -25.858 -29.351 1.00 88.00 111 PHE A CA 1
ATOM 906 C C . PHE A 1 111 ? 6.678 -24.889 -30.306 1.00 88.00 111 PHE A C 1
ATOM 908 O O . PHE A 1 111 ? 6.276 -25.262 -31.401 1.00 88.00 111 PHE A O 1
ATOM 915 N N . THR A 1 112 ? 6.519 -23.626 -29.922 1.00 93.31 112 THR A N 1
ATOM 916 C CA . THR A 1 112 ? 5.960 -22.589 -30.799 1.00 93.31 112 THR A CA 1
ATOM 917 C C . THR A 1 112 ? 6.841 -21.350 -30.791 1.00 93.31 112 THR A C 1
ATOM 919 O O . THR A 1 112 ? 7.114 -20.790 -29.730 1.00 93.31 112 THR A O 1
ATOM 922 N N . ILE A 1 113 ? 7.241 -20.887 -31.976 1.00 95.62 113 ILE A N 1
ATOM 923 C CA . ILE A 1 113 ? 7.878 -19.583 -32.178 1.00 95.62 113 ILE A CA 1
ATOM 924 C C . ILE A 1 113 ? 6.777 -18.537 -32.305 1.00 95.62 113 ILE A C 1
ATOM 926 O O . ILE A 1 113 ? 5.969 -18.606 -33.228 1.00 95.62 113 ILE A O 1
ATOM 930 N N . SER A 1 114 ? 6.768 -17.554 -31.413 1.00 96.12 114 SER A N 1
ATOM 931 C CA . SER A 1 114 ? 5.928 -16.360 -31.535 1.00 96.12 114 SER A CA 1
ATOM 932 C C . SER A 1 114 ? 6.799 -15.235 -32.098 1.00 96.12 114 SER A C 1
ATOM 934 O O . SER A 1 114 ? 7.845 -14.939 -31.525 1.00 96.12 114 SER A O 1
ATOM 936 N N . LEU A 1 115 ? 6.415 -14.649 -33.235 1.00 97.19 115 LEU A N 1
ATOM 937 C CA . LEU A 1 115 ? 7.234 -13.723 -34.027 1.00 97.19 115 LEU A CA 1
ATOM 938 C C . LEU A 1 115 ? 6.444 -12.463 -34.388 1.00 97.19 115 LEU A C 1
ATOM 940 O O . LEU A 1 115 ? 5.415 -12.560 -35.055 1.00 97.19 115 LEU A O 1
ATOM 944 N N . LEU A 1 116 ? 6.954 -11.287 -34.020 1.00 96.19 116 LEU A N 1
ATOM 945 C CA . LEU A 1 116 ? 6.420 -10.007 -34.479 1.00 96.19 116 LEU A CA 1
ATOM 946 C C . LEU A 1 116 ? 6.962 -9.663 -35.867 1.00 96.19 116 LEU A C 1
ATOM 948 O O . LEU A 1 116 ? 8.173 -9.636 -36.095 1.00 96.19 116 LEU A O 1
ATOM 952 N N . VAL A 1 117 ? 6.048 -9.345 -36.777 1.00 95.81 117 VAL A N 1
ATOM 953 C CA . VAL A 1 117 ? 6.327 -8.952 -38.159 1.00 95.81 117 VAL A CA 1
ATOM 954 C C . VAL A 1 117 ? 5.752 -7.559 -38.390 1.00 95.81 117 VAL A C 1
ATOM 956 O O . VAL A 1 117 ? 4.594 -7.305 -38.050 1.00 95.81 117 VAL A O 1
ATOM 959 N N . LYS A 1 118 ? 6.540 -6.650 -38.971 1.00 93.06 118 LYS A N 1
ATOM 960 C CA . LYS A 1 118 ? 6.050 -5.332 -39.401 1.00 93.06 118 LYS A CA 1
ATOM 961 C C . LYS A 1 118 ? 5.857 -5.271 -40.911 1.00 93.06 118 LYS A C 1
ATOM 963 O O . LYS A 1 118 ? 6.775 -5.559 -41.670 1.00 93.06 118 LYS A O 1
ATOM 968 N N . ASN A 1 119 ? 4.688 -4.787 -41.322 1.00 88.00 119 ASN A N 1
ATOM 969 C CA . ASN A 1 119 ? 4.340 -4.470 -42.703 1.00 88.00 119 ASN A CA 1
ATOM 970 C C . ASN A 1 119 ? 3.976 -2.977 -42.777 1.00 88.00 119 ASN A C 1
ATOM 972 O O . ASN A 1 119 ? 2.827 -2.585 -42.564 1.00 88.00 119 ASN A O 1
ATOM 976 N N . GLY A 1 120 ? 4.974 -2.120 -43.014 1.00 82.06 120 GLY A N 1
ATOM 977 C CA . GLY A 1 120 ? 4.798 -0.665 -42.940 1.00 82.06 120 GLY A CA 1
ATOM 978 C C . GLY A 1 120 ? 4.424 -0.212 -41.523 1.00 82.06 120 GLY A C 1
ATOM 979 O O . GLY A 1 120 ? 5.152 -0.499 -40.573 1.00 82.06 120 GLY A O 1
ATOM 980 N N . ASN A 1 121 ? 3.280 0.467 -41.381 1.00 79.69 121 ASN A N 1
ATOM 981 C CA . ASN A 1 121 ? 2.765 0.940 -40.087 1.00 79.69 121 ASN A CA 1
ATOM 982 C C . ASN A 1 121 ? 1.986 -0.127 -39.298 1.00 79.69 121 ASN A C 1
ATOM 984 O O . ASN A 1 121 ? 1.625 0.112 -38.147 1.00 79.69 121 ASN A O 1
ATOM 988 N N . HIS A 1 122 ? 1.725 -1.296 -39.888 1.00 83.44 122 HIS A N 1
ATOM 989 C CA . HIS A 1 122 ? 0.990 -2.374 -39.231 1.00 83.44 122 HIS A CA 1
ATOM 990 C C . HIS A 1 122 ? 1.950 -3.422 -38.663 1.00 83.44 122 HIS A C 1
ATOM 992 O O . HIS A 1 122 ? 2.930 -3.798 -39.309 1.00 83.44 122 HIS A O 1
ATOM 998 N N . SER A 1 123 ? 1.653 -3.918 -37.461 1.00 90.19 123 SER A N 1
ATOM 999 C CA . SER A 1 123 ? 2.350 -5.048 -36.847 1.00 90.19 123 SER A CA 1
ATOM 1000 C C . SER A 1 123 ? 1.399 -6.226 -36.651 1.00 90.19 123 SER A C 1
ATOM 1002 O O . SER A 1 123 ? 0.255 -6.071 -36.223 1.00 90.19 123 SER A O 1
ATOM 1004 N N . GLU A 1 124 ? 1.884 -7.419 -36.969 1.00 95.38 124 GLU A N 1
ATOM 1005 C CA . GLU A 1 124 ? 1.183 -8.683 -36.756 1.00 95.38 124 GLU A CA 1
ATOM 1006 C C . GLU A 1 124 ? 2.086 -9.653 -35.992 1.00 95.38 124 GLU A C 1
ATOM 1008 O O . GLU A 1 124 ? 3.312 -9.579 -36.090 1.00 95.38 124 GLU A O 1
ATOM 1013 N N . ILE A 1 125 ? 1.492 -10.569 -35.226 1.00 95.50 125 ILE A N 1
ATOM 1014 C CA . ILE A 1 125 ? 2.235 -11.627 -34.536 1.00 95.50 125 ILE A CA 1
ATOM 1015 C C . ILE A 1 125 ? 1.863 -12.964 -35.154 1.00 95.50 125 ILE A C 1
ATOM 1017 O O . ILE A 1 125 ? 0.691 -13.332 -35.217 1.00 95.50 125 ILE A O 1
ATOM 1021 N N . LYS A 1 126 ? 2.879 -13.690 -35.619 1.00 96.19 126 LYS A N 1
ATOM 1022 C CA . LYS A 1 126 ? 2.743 -15.019 -36.212 1.00 96.19 126 LYS A CA 1
ATOM 1023 C C . LYS A 1 126 ? 3.261 -16.078 -35.259 1.00 96.19 126 LYS A C 1
ATOM 1025 O O . LYS A 1 126 ? 4.282 -15.887 -34.604 1.00 96.19 126 LYS A O 1
ATOM 1030 N N . HIS A 1 127 ? 2.560 -17.204 -35.225 1.00 94.56 127 HIS A N 1
ATOM 1031 C CA . HIS A 1 127 ? 2.897 -18.355 -34.397 1.00 94.56 127 HIS A CA 1
ATOM 1032 C C . HIS A 1 127 ? 3.263 -19.522 -35.310 1.00 94.56 127 HIS A C 1
ATOM 1034 O O . HIS A 1 127 ? 2.446 -19.939 -36.129 1.00 94.56 127 HIS A O 1
ATOM 1040 N N . TYR A 1 128 ? 4.488 -20.023 -35.187 1.00 94.44 128 TYR A N 1
ATOM 1041 C CA . TYR A 1 128 ? 5.004 -21.139 -35.975 1.00 94.44 128 TYR A CA 1
ATOM 1042 C C . TYR A 1 128 ? 5.247 -22.329 -35.062 1.00 94.44 128 TYR A C 1
ATOM 1044 O O . TYR A 1 128 ? 6.060 -22.255 -34.141 1.00 94.44 128 TYR A O 1
ATOM 1052 N N . LEU A 1 129 ? 4.536 -23.418 -35.320 1.00 92.12 129 LEU A N 1
ATOM 1053 C CA . LEU A 1 129 ? 4.716 -24.667 -34.603 1.00 92.12 129 LEU A CA 1
ATOM 1054 C C . LEU A 1 129 ? 6.024 -25.333 -35.051 1.00 92.12 129 LEU A C 1
ATOM 1056 O O . LEU A 1 129 ? 6.268 -25.491 -36.246 1.00 92.12 129 LEU A O 1
ATOM 1060 N N . ILE A 1 130 ? 6.851 -25.712 -34.084 1.00 90.06 130 ILE A N 1
ATOM 1061 C CA . ILE A 1 130 ? 8.012 -26.572 -34.282 1.00 90.06 130 ILE A CA 1
ATOM 1062 C C . ILE A 1 130 ? 7.560 -27.991 -33.958 1.00 90.06 130 ILE A C 1
ATOM 1064 O O . ILE A 1 130 ? 7.256 -28.306 -32.804 1.00 90.06 130 ILE A O 1
ATOM 1068 N N . GLN A 1 131 ? 7.525 -28.823 -34.988 1.00 85.44 131 GLN A N 1
ATOM 1069 C CA . GLN A 1 131 ? 7.156 -30.228 -34.914 1.00 85.44 131 GLN A CA 1
ATOM 1070 C C . GLN A 1 131 ? 8.403 -31.098 -34.778 1.00 85.44 131 GLN A C 1
ATOM 1072 O O . GLN A 1 131 ? 9.511 -30.696 -35.152 1.00 85.44 131 GLN A O 1
ATOM 1077 N N . ARG A 1 132 ? 8.213 -32.309 -34.255 1.00 81.94 132 ARG A N 1
ATOM 1078 C CA . ARG A 1 132 ? 9.252 -33.332 -34.157 1.00 81.94 132 ARG A CA 1
ATOM 1079 C C . ARG A 1 132 ? 8.888 -34.507 -35.056 1.00 81.94 132 ARG A C 1
ATOM 1081 O O . ARG A 1 132 ? 7.775 -35.017 -35.000 1.00 81.94 132 ARG A O 1
ATOM 1088 N N . SER A 1 133 ? 9.824 -34.909 -35.904 1.00 79.50 133 SER A N 1
ATOM 1089 C CA . SER A 1 133 ? 9.694 -36.087 -36.765 1.00 79.50 133 SER A CA 1
ATOM 1090 C C . SER A 1 133 ? 9.865 -37.382 -35.964 1.00 79.50 133 SER A C 1
ATOM 1092 O O . SER A 1 133 ? 10.428 -37.374 -34.867 1.00 79.50 133 SER A O 1
ATOM 1094 N N . ASN A 1 134 ? 9.441 -38.508 -36.545 1.00 72.12 134 ASN A N 1
ATOM 1095 C CA . ASN A 1 134 ? 9.622 -39.839 -35.951 1.00 72.12 134 ASN A CA 1
ATOM 1096 C C . ASN A 1 134 ? 11.106 -40.201 -35.749 1.00 72.12 134 ASN A C 1
ATOM 1098 O O . ASN A 1 134 ? 11.436 -40.936 -34.826 1.00 72.12 134 ASN A O 1
ATOM 1102 N N . GLU A 1 135 ? 11.998 -39.648 -36.574 1.00 70.69 135 GLU A N 1
ATOM 1103 C CA . GLU A 1 135 ? 13.456 -39.828 -36.488 1.00 70.69 135 GLU A CA 1
ATOM 1104 C C . GLU A 1 135 ? 14.109 -38.894 -35.451 1.00 70.69 135 GLU A C 1
ATOM 1106 O O . GLU A 1 135 ? 15.317 -38.924 -35.233 1.00 70.69 135 GLU A O 1
ATOM 1111 N N . GLY A 1 136 ? 13.312 -38.059 -34.777 1.00 68.94 136 GLY A N 1
ATOM 1112 C CA . GLY A 1 136 ? 13.754 -37.199 -33.685 1.00 68.94 136 GLY A CA 1
ATOM 1113 C C . GLY A 1 136 ? 14.205 -35.798 -34.098 1.00 68.94 136 GLY A C 1
ATOM 1114 O O . GLY A 1 136 ? 14.417 -34.979 -33.203 1.00 68.94 136 GLY A O 1
ATOM 1115 N N . SER A 1 137 ? 14.288 -35.492 -35.397 1.00 79.19 137 SER A N 1
ATOM 1116 C CA . SER A 1 137 ? 14.616 -34.158 -35.926 1.00 79.19 137 SER A CA 1
ATOM 1117 C C . SER A 1 137 ? 13.455 -33.166 -35.793 1.00 79.19 137 SER A C 1
ATOM 1119 O O . SER A 1 137 ? 12.288 -33.563 -35.841 1.00 79.19 137 SER A O 1
ATOM 1121 N N . TYR A 1 138 ? 13.768 -31.874 -35.689 1.00 86.06 138 TYR A N 1
ATOM 1122 C CA . TYR A 1 138 ? 12.819 -30.767 -35.540 1.00 86.06 138 TYR A CA 1
ATOM 1123 C C . TYR A 1 138 ? 12.610 -30.015 -36.853 1.00 86.06 138 TYR A C 1
ATOM 1125 O O . TYR A 1 138 ? 13.558 -29.829 -37.611 1.00 86.06 138 TYR A O 1
ATOM 1133 N N . PHE A 1 139 ? 11.392 -29.544 -37.117 1.00 88.62 139 PHE A N 1
ATOM 1134 C CA . PHE A 1 139 ? 11.079 -28.783 -38.330 1.00 88.62 139 PHE A CA 1
ATOM 1135 C C . PHE A 1 139 ? 9.872 -27.851 -38.137 1.00 88.62 139 PHE A C 1
ATOM 1137 O O . PHE A 1 139 ? 9.027 -28.081 -37.276 1.00 88.62 139 PHE A O 1
ATOM 1144 N N . ILE A 1 140 ? 9.769 -26.801 -38.962 1.00 90.06 140 ILE A N 1
ATOM 1145 C CA . ILE A 1 140 ? 8.554 -25.957 -39.072 1.00 90.06 140 ILE A CA 1
ATOM 1146 C C . ILE A 1 140 ? 7.711 -26.376 -40.285 1.00 90.06 140 ILE A C 1
ATOM 1148 O O . ILE A 1 140 ? 6.483 -26.352 -40.256 1.00 90.06 140 ILE A O 1
ATOM 1152 N N . ARG A 1 141 ? 8.376 -26.764 -41.378 1.00 85.50 141 ARG A N 1
ATOM 1153 C CA . ARG A 1 141 ? 7.781 -27.366 -42.577 1.00 85.50 141 ARG A CA 1
ATOM 1154 C C . ARG A 1 141 ? 8.610 -28.585 -42.959 1.00 85.50 141 ARG A C 1
ATOM 1156 O O . ARG A 1 141 ? 9.823 -28.539 -42.793 1.00 85.50 141 ARG A O 1
ATOM 1163 N N . GLN A 1 142 ? 7.975 -29.631 -43.489 1.00 80.62 142 GLN A N 1
ATOM 1164 C CA . GLN A 1 142 ? 8.614 -30.892 -43.914 1.00 80.62 142 GLN A CA 1
ATOM 1165 C C . GLN A 1 142 ? 9.486 -30.723 -45.179 1.00 80.62 142 GLN A C 1
ATOM 1167 O O . GLN A 1 142 ? 9.294 -31.391 -46.189 1.00 80.62 142 GLN A O 1
ATOM 1172 N N . GLN A 1 143 ? 10.395 -29.755 -45.154 1.00 80.88 143 GLN A N 1
ATOM 1173 C CA . GLN A 1 143 ? 11.349 -29.419 -46.212 1.00 80.88 143 GLN A CA 1
ATOM 1174 C C . GLN A 1 143 ? 12.744 -29.179 -45.620 1.00 80.88 143 GLN A C 1
ATOM 1176 O O . GLN A 1 143 ? 13.734 -29.501 -46.266 1.00 80.88 143 GLN A O 1
ATOM 1181 N N . GLU A 1 144 ? 12.820 -28.672 -44.383 1.00 86.75 144 GLU A N 1
ATOM 1182 C CA . GLU A 1 144 ? 14.066 -28.428 -43.652 1.00 86.75 144 GLU A CA 1
ATOM 1183 C C . GLU A 1 144 ? 13.973 -29.064 -42.261 1.00 86.75 144 GLU A C 1
ATOM 1185 O O . GLU A 1 144 ? 13.067 -28.749 -41.486 1.00 86.75 144 GLU A O 1
ATOM 1190 N N . PHE A 1 145 ? 14.913 -29.959 -41.954 1.00 88.25 145 PHE A N 1
ATOM 1191 C CA . PHE A 1 145 ? 14.986 -30.695 -40.694 1.00 88.25 145 PHE A CA 1
ATOM 1192 C C . PHE A 1 145 ? 16.264 -30.326 -39.945 1.00 88.25 145 PHE A C 1
ATOM 1194 O O . PHE A 1 145 ? 17.327 -30.188 -40.547 1.00 88.25 145 PHE A O 1
ATOM 1201 N N . PHE A 1 146 ? 16.157 -30.206 -38.627 1.00 86.88 146 PHE A N 1
ATOM 1202 C CA . PHE A 1 146 ? 17.236 -29.780 -37.744 1.00 86.88 146 PHE A CA 1
ATOM 1203 C C . PHE A 1 146 ? 17.444 -30.802 -36.630 1.00 86.88 146 PHE A C 1
ATOM 1205 O O . PHE A 1 146 ? 16.491 -31.419 -36.148 1.00 86.88 146 PHE A O 1
ATOM 1212 N N . SER A 1 147 ? 18.686 -30.972 -36.184 1.00 80.44 147 SER A N 1
ATOM 1213 C CA . SER A 1 147 ? 19.020 -31.920 -35.114 1.00 80.44 147 SER A CA 1
ATOM 1214 C C . SER A 1 147 ? 18.531 -31.451 -33.737 1.00 80.44 147 SER A C 1
ATOM 1216 O O . SER A 1 147 ? 18.292 -32.263 -32.845 1.00 80.44 147 SER A O 1
ATOM 1218 N N . SER A 1 148 ? 18.326 -30.140 -33.565 1.00 83.06 148 SER A N 1
ATOM 1219 C CA . SER A 1 148 ? 17.841 -29.530 -32.326 1.00 83.06 148 SER A CA 1
ATOM 1220 C C . SER A 1 148 ? 17.016 -28.264 -32.578 1.00 83.06 148 SER A C 1
ATOM 1222 O O . SER A 1 148 ? 17.109 -27.628 -33.630 1.00 83.06 148 SER A O 1
ATOM 1224 N N . VAL A 1 149 ? 16.234 -27.855 -31.572 1.00 85.81 149 VAL A N 1
ATOM 1225 C CA . VAL A 1 149 ? 15.529 -26.561 -31.581 1.00 85.81 149 VAL A CA 1
ATOM 1226 C C . VAL A 1 149 ? 16.520 -25.392 -31.628 1.00 85.81 149 VAL A C 1
ATOM 1228 O O . VAL A 1 149 ? 16.259 -24.400 -32.298 1.00 85.81 149 VAL A O 1
ATOM 1231 N N . GLU A 1 150 ? 17.674 -25.506 -30.967 1.00 88.81 150 GLU A N 1
ATOM 1232 C CA . GLU A 1 150 ? 18.738 -24.494 -31.020 1.00 88.81 150 GLU A CA 1
ATOM 1233 C C . GLU A 1 150 ? 19.239 -24.264 -32.450 1.00 88.81 150 GLU A C 1
ATOM 1235 O O . GLU A 1 150 ? 19.361 -23.117 -32.886 1.00 88.81 150 GLU A O 1
ATOM 1240 N N . GLU A 1 151 ? 19.518 -25.344 -33.181 1.00 87.62 151 GLU A N 1
ATOM 1241 C CA . GLU A 1 151 ? 20.008 -25.276 -34.558 1.00 87.62 151 GLU A CA 1
ATOM 1242 C C . GLU A 1 151 ? 18.962 -24.634 -35.479 1.00 87.62 151 GLU A C 1
ATOM 1244 O O . GLU A 1 151 ? 19.282 -23.716 -36.237 1.00 87.62 151 GLU A O 1
ATOM 1249 N N . LEU A 1 152 ? 17.695 -25.031 -35.328 1.00 93.25 152 LEU A N 1
ATOM 1250 C CA . LEU A 1 152 ? 16.557 -24.447 -36.039 1.00 93.25 152 LEU A CA 1
ATOM 1251 C C . LEU A 1 152 ? 16.446 -22.936 -35.786 1.00 93.25 152 LEU A C 1
ATOM 1253 O O . LEU A 1 152 ? 16.317 -22.146 -36.725 1.00 93.25 152 LEU A O 1
ATOM 1257 N N . ILE A 1 153 ? 16.524 -22.504 -34.523 1.00 93.75 153 ILE A N 1
ATOM 1258 C CA . ILE A 1 153 ? 16.474 -21.078 -34.176 1.00 93.75 153 ILE A CA 1
ATOM 1259 C C . ILE A 1 153 ? 17.693 -20.348 -34.743 1.00 93.75 153 ILE A C 1
ATOM 1261 O O . ILE A 1 153 ? 17.540 -19.276 -35.325 1.00 93.75 153 ILE A O 1
ATOM 1265 N N . THR A 1 154 ? 18.889 -20.925 -34.641 1.00 91.62 154 THR A N 1
ATOM 1266 C CA . THR A 1 154 ? 20.129 -20.340 -35.172 1.00 91.62 154 THR A CA 1
ATOM 1267 C C . THR A 1 154 ? 20.045 -20.121 -36.681 1.00 91.62 154 THR A C 1
ATOM 1269 O O . THR A 1 154 ? 20.341 -19.021 -37.158 1.00 91.62 154 THR A O 1
ATOM 1272 N N . PHE A 1 155 ? 19.549 -21.113 -37.422 1.00 93.94 155 PHE A N 1
ATOM 1273 C CA . PHE A 1 155 ? 19.287 -20.996 -38.852 1.00 93.94 155 PHE A CA 1
ATOM 1274 C C . PHE A 1 155 ? 18.320 -19.844 -39.153 1.00 93.94 155 PHE A C 1
ATOM 1276 O O . PHE A 1 155 ? 18.633 -18.967 -39.963 1.00 93.94 155 PHE A O 1
ATOM 1283 N N . HIS A 1 156 ? 17.192 -19.772 -38.439 1.00 94.88 156 HIS A N 1
ATOM 1284 C CA . HIS A 1 156 ? 16.177 -18.738 -38.657 1.00 94.88 156 HIS A CA 1
ATOM 1285 C C . HIS A 1 156 ? 16.569 -17.327 -38.167 1.00 94.88 156 HIS A C 1
ATOM 1287 O O . HIS A 1 156 ? 15.930 -16.326 -38.515 1.00 94.88 156 HIS A O 1
ATOM 1293 N N . ARG A 1 157 ? 17.641 -17.209 -37.374 1.00 92.50 157 ARG A N 1
ATOM 1294 C CA . ARG A 1 157 ? 18.283 -15.921 -37.064 1.00 92.50 157 ARG A CA 1
ATOM 1295 C C . ARG A 1 157 ? 19.144 -15.424 -38.226 1.00 92.50 157 ARG A C 1
ATOM 1297 O O . ARG A 1 157 ? 19.187 -14.224 -38.498 1.00 92.50 157 ARG A O 1
ATOM 1304 N N . GLN A 1 158 ? 19.816 -16.334 -38.930 1.00 91.31 158 GLN A N 1
ATOM 1305 C CA . GLN A 1 158 ? 20.710 -16.009 -40.047 1.00 91.31 158 GLN A CA 1
ATOM 1306 C C . GLN A 1 158 ? 19.952 -15.846 -41.374 1.00 91.31 158 GLN A C 1
ATOM 1308 O O . GLN A 1 158 ? 20.238 -14.933 -42.157 1.00 91.31 158 GLN A O 1
ATOM 1313 N N . SER A 1 159 ? 18.932 -16.670 -41.601 1.00 90.00 159 SER A N 1
ATOM 1314 C CA . SER A 1 159 ? 18.064 -16.684 -42.780 1.00 90.00 159 SER A CA 1
ATOM 1315 C C . SER A 1 159 ? 16.602 -16.611 -42.357 1.00 90.00 159 SER A C 1
ATOM 1317 O O . SER A 1 159 ? 16.248 -17.065 -41.283 1.00 90.00 159 SER A O 1
ATOM 1319 N N . ARG A 1 160 ? 15.707 -16.062 -43.187 1.00 87.31 160 ARG A N 1
ATOM 1320 C CA . ARG A 1 160 ? 14.271 -16.130 -42.854 1.00 87.31 160 ARG A CA 1
ATOM 1321 C C . ARG A 1 160 ? 13.732 -17.555 -43.006 1.00 87.31 160 ARG A C 1
ATOM 1323 O O . ARG A 1 160 ? 12.791 -17.918 -42.310 1.00 87.31 160 ARG A O 1
ATOM 1330 N N . GLY A 1 161 ? 14.328 -18.363 -43.891 1.00 89.12 161 GLY A N 1
ATOM 1331 C CA . GLY A 1 161 ? 13.779 -19.660 -44.291 1.00 89.12 161 GLY A CA 1
ATOM 1332 C C . GLY A 1 161 ? 12.290 -19.535 -44.634 1.00 89.12 161 GLY A C 1
ATOM 1333 O O . GLY A 1 161 ? 11.894 -18.688 -45.438 1.00 89.12 161 GLY A O 1
ATOM 1334 N N . HIS A 1 162 ? 11.461 -20.317 -43.946 1.00 86.81 162 HIS A N 1
ATOM 1335 C CA . HIS A 1 162 ? 10.001 -20.305 -44.081 1.00 86.81 162 HIS A CA 1
ATOM 1336 C C . HIS A 1 162 ? 9.253 -19.314 -43.167 1.00 86.81 162 HIS A C 1
ATOM 1338 O O . HIS A 1 162 ? 8.019 -19.298 -43.160 1.00 86.81 162 HIS A O 1
ATOM 1344 N N . LEU A 1 163 ? 9.960 -18.480 -42.402 1.00 92.62 163 LEU A N 1
ATOM 1345 C CA . LEU A 1 163 ? 9.351 -17.438 -41.576 1.00 92.62 163 LEU A CA 1
ATOM 1346 C C . LEU A 1 163 ? 9.054 -16.171 -42.391 1.00 92.62 163 LEU A C 1
ATOM 1348 O O . LEU A 1 163 ? 9.652 -15.908 -43.439 1.00 92.62 163 LEU A O 1
ATOM 1352 N N . ALA A 1 164 ? 8.132 -15.350 -41.883 1.00 92.00 164 ALA A N 1
ATOM 1353 C CA . ALA A 1 164 ? 7.786 -14.070 -42.501 1.00 92.00 164 ALA A CA 1
ATOM 1354 C C . ALA A 1 164 ? 8.945 -13.055 -42.452 1.00 92.00 164 ALA A C 1
ATOM 1356 O O . ALA A 1 164 ? 9.118 -12.278 -43.385 1.00 92.00 164 ALA A O 1
ATOM 1357 N N . THR A 1 165 ? 9.766 -13.095 -41.402 1.00 94.31 165 THR A N 1
ATOM 1358 C CA . THR A 1 165 ? 10.995 -12.300 -41.254 1.00 94.31 165 THR A CA 1
ATOM 1359 C C . THR A 1 165 ? 12.032 -13.105 -40.464 1.00 94.31 165 THR A C 1
ATOM 1361 O O . THR A 1 165 ? 11.712 -14.160 -39.915 1.00 94.31 165 THR A O 1
ATOM 1364 N N . LYS A 1 166 ? 13.285 -12.637 -40.425 1.00 95.62 166 LYS A N 1
ATOM 1365 C CA . LYS A 1 166 ? 14.345 -13.269 -39.619 1.00 95.62 166 LYS A CA 1
ATOM 1366 C C . LYS A 1 166 ? 14.055 -13.107 -38.127 1.00 95.62 166 LYS A C 1
ATOM 1368 O O . LYS A 1 166 ? 13.508 -12.087 -37.710 1.00 95.62 166 LYS A O 1
ATOM 1373 N N . LEU A 1 167 ? 14.515 -14.059 -37.324 1.00 96.81 167 LEU A N 1
ATOM 1374 C CA . LEU A 1 167 ? 14.531 -13.939 -35.868 1.00 96.81 167 LEU A CA 1
ATOM 1375 C C . LEU A 1 167 ? 15.663 -12.982 -35.460 1.00 96.81 167 LEU A C 1
ATOM 1377 O O . LEU A 1 167 ? 16.840 -13.313 -35.576 1.00 96.81 167 LEU A O 1
ATOM 1381 N N . LYS A 1 168 ? 15.332 -11.767 -35.021 1.00 94.00 168 LYS A N 1
ATOM 1382 C CA . LYS A 1 168 ? 16.320 -10.699 -34.782 1.00 94.00 168 LYS A CA 1
ATOM 1383 C C . LYS A 1 168 ? 16.525 -10.445 -33.295 1.00 94.00 168 LYS A C 1
ATOM 1385 O O . LYS A 1 168 ? 17.646 -10.560 -32.791 1.00 94.00 168 LYS A O 1
ATOM 1390 N N . TYR A 1 169 ? 15.441 -10.144 -32.584 1.00 91.94 169 TYR A N 1
ATOM 1391 C CA . TYR A 1 169 ? 15.502 -9.585 -31.235 1.00 91.94 169 TYR A CA 1
ATOM 1392 C C . TYR A 1 169 ? 14.800 -10.472 -30.211 1.00 91.94 169 TYR A C 1
ATOM 1394 O O . TYR A 1 169 ? 13.721 -10.992 -30.473 1.00 91.94 169 TYR A O 1
ATOM 1402 N N . VAL A 1 170 ? 15.411 -10.604 -29.035 1.00 89.56 170 VAL A N 1
ATOM 1403 C CA . VAL A 1 170 ? 14.790 -11.226 -27.861 1.00 89.56 170 VAL A CA 1
ATOM 1404 C C . VAL A 1 170 ? 14.273 -10.104 -26.947 1.00 89.56 170 VAL A C 1
ATOM 1406 O O . VAL A 1 170 ? 15.041 -9.171 -26.668 1.00 89.56 170 VAL A O 1
ATOM 1409 N N . PRO A 1 171 ? 12.999 -10.124 -26.510 1.00 80.62 171 PRO A N 1
ATOM 1410 C CA . PRO A 1 171 ? 12.454 -9.116 -25.600 1.00 80.62 171 PRO A CA 1
ATOM 1411 C C . PRO A 1 171 ? 13.129 -9.172 -24.218 1.00 80.62 171 PRO A C 1
ATOM 1413 O O . PRO A 1 171 ? 12.872 -10.077 -23.429 1.00 80.62 171 PRO A O 1
ATOM 1416 N N . LYS A 1 172 ? 13.984 -8.192 -23.894 1.00 62.69 172 LYS A N 1
ATOM 1417 C CA . LYS A 1 172 ? 14.800 -8.200 -22.659 1.00 62.69 172 LYS A CA 1
ATOM 1418 C C . LYS A 1 172 ? 14.047 -7.798 -21.380 1.00 62.69 172 LYS A C 1
ATOM 1420 O O . LYS A 1 172 ? 14.450 -8.190 -20.293 1.00 62.69 172 LYS A O 1
ATOM 1425 N N . ALA A 1 173 ? 12.975 -7.008 -21.487 1.00 50.97 173 ALA A N 1
ATOM 1426 C CA . ALA A 1 173 ? 12.377 -6.326 -20.330 1.00 50.97 173 ALA A CA 1
ATOM 1427 C C . ALA A 1 173 ? 11.119 -6.997 -19.742 1.00 50.97 173 ALA A C 1
ATOM 1429 O O . ALA A 1 173 ? 10.764 -6.706 -18.604 1.00 50.97 173 ALA A O 1
ATOM 1430 N N . ASN A 1 174 ? 10.440 -7.888 -20.476 1.00 48.72 174 ASN A N 1
ATOM 1431 C CA . ASN A 1 174 ? 9.108 -8.377 -20.074 1.00 48.72 174 ASN A CA 1
ATOM 1432 C C . ASN A 1 174 ? 9.038 -9.867 -19.699 1.00 48.72 174 ASN A C 1
ATOM 1434 O O . ASN A 1 174 ? 8.116 -10.251 -18.986 1.00 48.72 174 ASN A O 1
ATOM 1438 N N . ILE A 1 175 ? 10.006 -10.699 -20.103 1.00 46.91 175 ILE A N 1
ATOM 1439 C CA . ILE A 1 175 ? 10.003 -12.138 -19.771 1.00 46.91 175 ILE A CA 1
ATOM 1440 C C . ILE A 1 175 ? 10.327 -12.355 -18.284 1.00 46.91 175 ILE A C 1
ATOM 1442 O O . ILE A 1 175 ? 9.607 -13.075 -17.597 1.00 46.91 175 ILE A O 1
ATOM 1446 N N . ASN A 1 176 ? 11.339 -11.659 -17.754 1.00 40.50 176 ASN A N 1
ATOM 1447 C CA . ASN A 1 176 ? 11.695 -11.747 -16.333 1.00 40.50 176 ASN A CA 1
ATOM 1448 C C . ASN A 1 176 ? 10.597 -11.188 -15.419 1.00 40.50 176 ASN A C 1
ATOM 1450 O O . ASN A 1 176 ? 10.335 -11.763 -14.369 1.00 40.50 176 ASN A O 1
ATOM 1454 N N . ASN A 1 177 ? 9.916 -10.113 -15.830 1.00 42.06 177 ASN A N 1
ATOM 1455 C CA . ASN A 1 177 ? 8.814 -9.543 -15.052 1.00 42.06 177 ASN A CA 1
ATOM 1456 C C . ASN A 1 177 ? 7.611 -10.494 -14.994 1.00 42.06 177 ASN A C 1
ATOM 1458 O O . ASN A 1 177 ? 7.098 -10.724 -13.910 1.00 42.06 177 ASN A O 1
ATOM 1462 N N . LEU A 1 178 ? 7.232 -11.142 -16.101 1.00 41.38 178 LEU A N 1
ATOM 1463 C CA . LEU A 1 178 ? 6.077 -12.044 -16.111 1.00 41.38 178 LEU A CA 1
ATOM 1464 C C . LEU A 1 178 ? 6.350 -13.401 -15.428 1.00 41.38 178 LEU A C 1
ATOM 1466 O O . LEU A 1 178 ? 5.476 -13.943 -14.755 1.00 41.38 178 LEU A O 1
ATOM 1470 N N . VAL A 1 179 ? 7.565 -13.951 -15.556 1.00 39.66 179 VAL A N 1
ATOM 1471 C CA . VAL A 1 179 ? 7.973 -15.163 -14.815 1.00 39.66 179 VAL A CA 1
ATOM 1472 C C . VAL A 1 179 ? 8.053 -14.880 -13.313 1.00 39.66 179 VAL A C 1
ATOM 1474 O O . VAL A 1 179 ? 7.651 -15.728 -12.513 1.00 39.66 179 VAL A O 1
ATOM 1477 N N . ASN A 1 180 ? 8.503 -13.683 -12.925 1.00 42.38 180 ASN A N 1
ATOM 1478 C CA . ASN A 1 180 ? 8.425 -13.231 -11.540 1.00 42.38 180 ASN A CA 1
ATOM 1479 C C . ASN A 1 180 ? 6.970 -13.042 -11.103 1.00 42.38 180 ASN A C 1
ATOM 1481 O O . ASN A 1 180 ? 6.618 -13.546 -10.048 1.00 42.38 180 ASN A O 1
ATOM 1485 N N . ASP A 1 181 ? 6.100 -12.439 -11.913 1.00 45.69 181 ASP A N 1
ATOM 1486 C CA . ASP A 1 181 ? 4.685 -12.237 -11.575 1.00 45.69 181 ASP A CA 1
ATOM 1487 C C . ASP A 1 181 ? 3.926 -13.565 -11.390 1.00 45.69 181 ASP A C 1
ATOM 1489 O O . ASP A 1 181 ? 3.123 -13.688 -10.469 1.00 45.69 181 ASP A O 1
ATOM 1493 N N . LEU A 1 182 ? 4.208 -14.599 -12.194 1.00 40.16 182 LEU A N 1
ATOM 1494 C CA . LEU A 1 182 ? 3.579 -15.925 -12.067 1.00 40.16 182 LEU A CA 1
ATOM 1495 C C . LEU A 1 182 ? 4.121 -16.752 -10.888 1.00 40.16 182 LEU A C 1
ATOM 1497 O O . LEU A 1 182 ? 3.351 -17.468 -10.236 1.00 40.16 182 LEU A O 1
ATOM 1501 N N . ARG A 1 183 ? 5.428 -16.659 -10.600 1.00 46.66 183 ARG A N 1
ATOM 1502 C CA . ARG A 1 183 ? 6.029 -17.255 -9.392 1.00 46.66 183 ARG A CA 1
ATOM 1503 C C . ARG A 1 183 ? 5.546 -16.543 -8.136 1.00 46.66 183 ARG A C 1
ATOM 1505 O O . ARG A 1 183 ? 5.164 -17.213 -7.181 1.00 46.66 183 ARG A O 1
ATOM 1512 N N . ASN A 1 184 ? 5.487 -15.215 -8.175 1.00 53.03 184 ASN A N 1
ATOM 1513 C CA . ASN A 1 184 ? 4.919 -14.394 -7.118 1.00 53.03 184 ASN A CA 1
ATOM 1514 C C . ASN A 1 184 ? 3.464 -14.785 -6.904 1.00 53.03 184 ASN A C 1
ATOM 1516 O O . ASN A 1 184 ? 3.127 -15.124 -5.788 1.00 53.03 184 ASN A O 1
ATOM 1520 N N . LEU A 1 185 ? 2.635 -14.909 -7.945 1.00 56.50 185 LEU A N 1
ATOM 1521 C CA . LEU A 1 185 ? 1.234 -15.309 -7.784 1.00 56.50 185 LEU A CA 1
ATOM 1522 C C . LEU A 1 185 ? 1.062 -16.669 -7.081 1.00 56.50 185 LEU A C 1
ATOM 1524 O O . LEU A 1 185 ? 0.174 -16.814 -6.240 1.00 56.50 185 LEU A O 1
ATOM 1528 N N . HIS A 1 186 ? 1.907 -17.659 -7.385 1.00 51.69 186 HIS A N 1
ATOM 1529 C CA . HIS A 1 186 ? 1.889 -18.950 -6.685 1.00 51.69 186 HIS A CA 1
ATOM 1530 C C . HIS A 1 186 ? 2.334 -18.829 -5.225 1.00 51.69 186 HIS A C 1
ATOM 1532 O O . HIS A 1 186 ? 1.665 -19.369 -4.347 1.00 51.69 186 HIS A O 1
ATOM 1538 N N . ILE A 1 187 ? 3.422 -18.104 -4.952 1.00 60.72 187 ILE A N 1
ATOM 1539 C CA . ILE A 1 187 ? 3.915 -17.872 -3.586 1.00 60.72 187 ILE A CA 1
ATOM 1540 C C . ILE A 1 187 ? 2.884 -17.077 -2.780 1.00 60.72 187 ILE A C 1
ATOM 1542 O O . ILE A 1 187 ? 2.553 -17.461 -1.667 1.00 60.72 187 ILE A O 1
ATOM 1546 N N . THR A 1 188 ? 2.312 -16.030 -3.367 1.00 66.50 188 THR A N 1
ATOM 1547 C CA . THR A 1 188 ? 1.225 -15.208 -2.836 1.00 66.50 188 THR A CA 1
ATOM 1548 C C . THR A 1 188 ? 0.012 -16.077 -2.508 1.00 66.50 188 THR A C 1
ATOM 1550 O O . THR A 1 188 ? -0.500 -16.002 -1.395 1.00 66.50 188 THR A O 1
ATOM 1553 N N . LYS A 1 189 ? -0.420 -16.969 -3.411 1.00 70.31 189 LYS A N 1
ATOM 1554 C CA . LYS A 1 189 ? -1.543 -17.876 -3.136 1.00 70.31 189 LYS A CA 1
ATOM 1555 C C . LYS A 1 189 ? -1.238 -18.855 -1.998 1.00 70.31 189 LYS A C 1
ATOM 1557 O O . LYS A 1 189 ? -2.090 -19.039 -1.139 1.00 70.31 189 LYS A O 1
ATOM 1562 N N . VAL A 1 190 ? -0.054 -19.471 -1.973 1.00 76.25 190 VAL A N 1
ATOM 1563 C CA . VAL A 1 190 ? 0.343 -20.397 -0.893 1.00 76.25 190 VAL A CA 1
ATOM 1564 C C . VAL A 1 190 ? 0.447 -19.659 0.445 1.00 76.25 190 VAL A C 1
ATOM 1566 O O . VAL A 1 190 ? -0.057 -20.141 1.454 1.00 76.25 190 VAL A O 1
ATOM 1569 N N . HIS A 1 191 ? 1.048 -18.469 0.448 1.00 80.56 191 HIS A N 1
ATOM 1570 C CA . HIS A 1 191 ? 1.243 -17.654 1.641 1.00 80.56 191 HIS A CA 1
ATOM 1571 C C . HIS A 1 191 ? -0.088 -17.179 2.232 1.00 80.56 191 HIS A C 1
ATOM 1573 O O . HIS A 1 191 ? -0.417 -17.552 3.356 1.00 80.56 191 HIS A O 1
ATOM 1579 N N . TYR A 1 192 ? -0.891 -16.431 1.469 1.00 86.62 192 TYR A N 1
ATOM 1580 C CA . TYR A 1 192 ? -2.177 -15.927 1.960 1.00 86.62 192 TYR A CA 1
ATOM 1581 C C . TYR A 1 192 ? -3.192 -17.049 2.174 1.00 86.62 192 TYR A C 1
ATOM 1583 O O . TYR A 1 192 ? -4.001 -16.995 3.098 1.00 86.62 192 TYR A O 1
ATOM 1591 N N . GLY A 1 193 ? -3.095 -18.106 1.369 1.00 83.94 193 GLY A N 1
ATOM 1592 C CA . GLY A 1 193 ? -3.896 -19.302 1.537 1.00 83.94 193 GLY A CA 1
ATOM 1593 C C . GLY A 1 193 ? -3.652 -20.010 2.863 1.00 83.94 193 GLY A C 1
ATOM 1594 O O . GLY A 1 193 ? -4.615 -20.450 3.480 1.00 83.94 193 GLY A O 1
ATOM 1595 N N . SER A 1 194 ? -2.404 -20.051 3.342 1.00 87.81 194 SER A N 1
ATOM 1596 C CA . SER A 1 194 ? -2.083 -20.671 4.632 1.00 87.81 194 SER A CA 1
ATOM 1597 C C . SER A 1 194 ? -2.819 -20.014 5.806 1.00 87.81 194 SER A C 1
ATOM 1599 O O . SER A 1 194 ? -3.319 -20.726 6.677 1.00 87.81 194 SER A O 1
ATOM 1601 N N . PHE A 1 195 ? -2.977 -18.683 5.795 1.00 89.81 195 PHE A N 1
ATOM 1602 C CA . PHE A 1 195 ? -3.741 -17.964 6.820 1.00 89.81 195 PHE A CA 1
ATOM 1603 C C . PHE A 1 195 ? -5.234 -18.282 6.751 1.00 89.81 195 PHE A C 1
ATOM 1605 O O . PHE A 1 195 ? -5.848 -18.545 7.784 1.00 89.81 195 PHE A O 1
ATOM 1612 N N . ALA A 1 196 ? -5.802 -18.316 5.543 1.00 90.88 196 ALA A N 1
ATOM 1613 C CA . ALA A 1 196 ? -7.212 -18.647 5.361 1.00 90.88 196 ALA A CA 1
ATOM 1614 C C . ALA A 1 196 ? -7.511 -20.086 5.813 1.00 90.88 196 ALA A C 1
ATOM 1616 O O . ALA A 1 196 ? -8.405 -20.301 6.625 1.00 90.88 196 ALA A O 1
ATOM 1617 N N . THR A 1 197 ? -6.686 -21.059 5.408 1.00 88.88 197 THR A N 1
ATOM 1618 C CA . THR A 1 197 ? -6.808 -22.455 5.872 1.00 88.88 197 THR A CA 1
ATOM 1619 C C . THR A 1 197 ? -6.562 -22.613 7.375 1.00 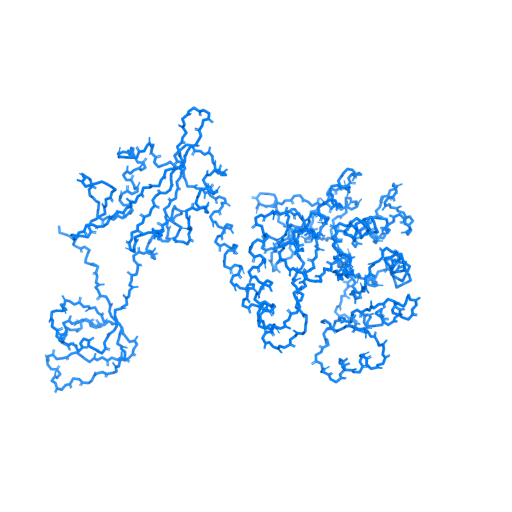88.88 197 THR A C 1
ATOM 1621 O O . THR A 1 197 ? -7.000 -23.589 7.977 1.00 88.88 197 THR A O 1
ATOM 1624 N N . GLY A 1 198 ? -5.862 -21.654 7.992 1.00 90.25 198 GLY A N 1
ATOM 1625 C CA . GLY A 1 198 ? -5.647 -21.582 9.435 1.00 90.25 198 GLY A CA 1
ATOM 1626 C C . GLY A 1 198 ? -6.857 -21.072 10.226 1.00 90.25 198 GLY A C 1
ATOM 1627 O O . GLY A 1 198 ? -6.804 -21.074 11.453 1.00 90.25 198 GLY A O 1
ATOM 1628 N N . GLY A 1 199 ? -7.936 -20.651 9.555 1.00 91.00 199 GLY A N 1
ATOM 1629 C CA . GLY A 1 199 ? -9.178 -20.202 10.187 1.00 91.00 199 GLY A CA 1
ATOM 1630 C C . GLY A 1 199 ? -9.238 -18.706 10.507 1.00 91.00 199 GLY A C 1
ATOM 1631 O O . GLY A 1 199 ? -10.084 -18.291 11.298 1.00 91.00 199 GLY A O 1
ATOM 1632 N N . ALA A 1 200 ? -8.360 -17.882 9.923 1.00 92.00 200 ALA A N 1
ATOM 1633 C CA . ALA A 1 200 ? -8.474 -16.430 10.041 1.00 92.00 200 ALA A CA 1
ATOM 1634 C C . ALA A 1 200 ? -9.777 -15.936 9.385 1.00 92.00 200 ALA A C 1
ATOM 1636 O O . ALA A 1 200 ? -10.053 -16.254 8.231 1.00 92.00 200 ALA A O 1
ATOM 1637 N N . GLY A 1 201 ? -10.570 -15.135 10.105 1.00 93.56 201 GLY A N 1
ATOM 1638 C CA . GLY A 1 201 ? -11.826 -14.587 9.572 1.00 93.56 201 GLY A CA 1
ATOM 1639 C C . GLY A 1 201 ? -11.623 -13.516 8.494 1.00 93.56 201 GLY A C 1
ATOM 1640 O O . GLY A 1 201 ? -12.481 -13.326 7.636 1.00 93.56 201 GLY A O 1
ATOM 1641 N N . LEU A 1 202 ? -10.475 -12.837 8.514 1.00 95.19 202 LEU A N 1
ATOM 1642 C CA . LEU A 1 202 ? -10.063 -11.842 7.531 1.00 95.19 202 LEU A CA 1
ATOM 1643 C C . LEU A 1 202 ? -8.579 -12.036 7.215 1.00 95.19 202 LEU A C 1
ATOM 1645 O O . LEU A 1 202 ? -7.766 -12.199 8.123 1.00 95.19 202 LEU A O 1
ATOM 1649 N N . VAL A 1 203 ? -8.222 -11.979 5.932 1.00 96.06 203 VAL A N 1
ATOM 1650 C CA . VAL A 1 203 ? -6.832 -12.039 5.461 1.00 96.06 203 VAL A CA 1
ATOM 1651 C C . VAL A 1 203 ? -6.515 -10.748 4.717 1.00 96.06 203 VAL A C 1
ATOM 1653 O O . VAL A 1 203 ? -7.017 -10.516 3.617 1.00 96.06 203 VAL A O 1
ATOM 1656 N N . MET A 1 204 ? -5.677 -9.911 5.333 1.00 94.88 204 MET A N 1
ATOM 1657 C CA . MET A 1 204 ? -5.194 -8.650 4.767 1.00 94.88 204 MET A CA 1
ATOM 1658 C C . MET A 1 204 ? -3.969 -8.888 3.881 1.00 94.88 204 MET A C 1
ATOM 1660 O O . MET A 1 204 ? -2.905 -9.281 4.360 1.00 94.88 204 MET A O 1
ATOM 1664 N N . ILE A 1 205 ? -4.114 -8.629 2.582 1.00 93.69 205 ILE A N 1
ATOM 1665 C CA . ILE A 1 205 ? -3.007 -8.616 1.626 1.00 93.69 205 ILE A CA 1
ATOM 1666 C C . ILE A 1 205 ? -2.107 -7.402 1.895 1.00 93.69 205 ILE A C 1
ATOM 1668 O O . ILE A 1 205 ? -2.599 -6.309 2.184 1.00 93.69 205 ILE A O 1
ATOM 1672 N N . GLU A 1 206 ? -0.791 -7.597 1.757 1.00 87.56 206 GLU A N 1
ATOM 1673 C CA . GLU A 1 206 ? 0.246 -6.569 1.912 1.00 87.56 206 GLU A CA 1
ATOM 1674 C C . GLU A 1 206 ? -0.032 -5.267 1.139 1.00 87.56 206 GLU A C 1
ATOM 1676 O O . GLU A 1 206 ? -0.811 -5.236 0.183 1.00 87.56 206 GLU A O 1
ATOM 1681 N N . GLY A 1 207 ? 0.686 -4.201 1.515 1.00 88.81 207 GLY A N 1
ATOM 1682 C CA . GLY A 1 207 ? 0.615 -2.883 0.884 1.00 88.81 207 GLY A CA 1
ATOM 1683 C C . GLY A 1 207 ? 0.831 -2.924 -0.630 1.00 88.81 207 GLY A C 1
ATOM 1684 O O . GLY A 1 207 ? 1.959 -2.901 -1.123 1.00 88.81 207 GLY A O 1
ATOM 1685 N N . ASN A 1 208 ? -0.275 -2.922 -1.365 1.00 95.75 208 ASN A N 1
ATOM 1686 C CA . ASN A 1 208 ? -0.330 -2.939 -2.812 1.00 95.75 208 ASN A CA 1
ATOM 1687 C C . ASN A 1 208 ? -0.156 -1.534 -3.356 1.00 95.75 208 ASN A C 1
ATOM 1689 O O . ASN A 1 208 ? -0.915 -0.619 -3.029 1.00 95.75 208 ASN A O 1
ATOM 1693 N N . SER A 1 209 ? 0.840 -1.359 -4.221 1.00 97.19 209 SER A N 1
ATOM 1694 C CA . SER A 1 209 ? 1.110 -0.037 -4.753 1.00 97.19 209 SER A CA 1
ATOM 1695 C C . SER A 1 209 ? 0.014 0.442 -5.706 1.00 97.19 209 SER A C 1
ATOM 1697 O O . SER A 1 209 ? -0.401 -0.296 -6.601 1.00 97.19 209 SER A O 1
ATOM 1699 N N . VAL A 1 210 ? -0.426 1.689 -5.528 1.00 98.44 210 VAL A N 1
ATOM 1700 C CA . VAL A 1 210 ? -1.427 2.342 -6.394 1.00 98.44 210 VAL A CA 1
ATOM 1701 C C . VAL A 1 210 ? -0.826 2.902 -7.687 1.00 98.44 210 VAL A C 1
ATOM 1703 O O . VAL A 1 210 ? -1.547 3.156 -8.644 1.00 98.44 210 VAL A O 1
ATOM 1706 N N . GLU A 1 211 ? 0.503 3.023 -7.745 1.00 96.25 211 GLU A N 1
ATOM 1707 C CA . GLU A 1 211 ? 1.270 3.421 -8.926 1.00 96.25 211 GLU A CA 1
ATOM 1708 C C . GLU A 1 211 ? 2.541 2.577 -9.042 1.00 96.25 211 GLU A C 1
ATOM 1710 O O . GLU A 1 211 ? 3.154 2.205 -8.043 1.00 96.25 211 GLU A O 1
ATOM 1715 N N . LYS A 1 212 ? 3.054 2.369 -10.259 1.00 94.44 212 LYS A N 1
ATOM 1716 C CA . LYS A 1 212 ? 4.322 1.642 -10.452 1.00 94.44 212 LYS A CA 1
ATOM 1717 C C . LYS A 1 212 ? 5.505 2.286 -9.704 1.00 94.44 212 LYS A C 1
ATOM 1719 O O . LYS A 1 212 ? 6.367 1.555 -9.202 1.00 94.44 212 LYS A O 1
ATOM 1724 N N . ARG A 1 213 ? 5.550 3.627 -9.635 1.00 94.19 213 ARG A N 1
ATOM 1725 C CA . ARG A 1 213 ? 6.587 4.404 -8.919 1.00 94.19 213 ARG A CA 1
ATOM 1726 C C . ARG A 1 213 ? 6.423 4.369 -7.396 1.00 94.19 213 ARG A C 1
ATOM 1728 O O . ARG A 1 213 ? 7.395 4.586 -6.678 1.00 94.19 213 ARG A O 1
ATOM 1735 N N . GLY A 1 214 ? 5.230 4.034 -6.906 1.00 96.44 214 GLY A N 1
ATOM 1736 C CA . GLY A 1 214 ? 4.900 3.999 -5.484 1.00 96.44 214 GLY A CA 1
ATOM 1737 C C . GLY A 1 214 ? 5.369 2.753 -4.745 1.00 96.44 214 GLY A C 1
ATOM 1738 O O . GLY A 1 214 ? 5.089 2.610 -3.556 1.00 96.44 214 GLY A O 1
ATOM 1739 N N . ARG A 1 215 ? 6.049 1.827 -5.420 1.00 95.50 215 ARG A N 1
ATOM 1740 C CA . ARG A 1 215 ? 6.541 0.588 -4.816 1.00 95.50 215 ARG A CA 1
ATOM 1741 C C . ARG A 1 215 ? 7.756 0.845 -3.931 1.00 95.50 215 ARG A C 1
ATOM 1743 O O . ARG A 1 215 ? 8.641 1.616 -4.303 1.00 95.50 215 ARG A O 1
ATOM 1750 N N . VAL A 1 216 ? 7.836 0.150 -2.793 1.00 90.50 216 VAL A N 1
ATOM 1751 C CA . VAL A 1 216 ? 9.039 0.173 -1.943 1.00 90.50 216 VAL A CA 1
ATOM 1752 C C . VAL A 1 216 ? 10.203 -0.464 -2.697 1.00 90.50 216 VAL A C 1
ATOM 1754 O O . VAL A 1 216 ? 11.209 0.194 -2.932 1.00 90.50 216 VAL A O 1
ATOM 1757 N N . THR A 1 217 ? 10.037 -1.711 -3.138 1.00 87.25 217 THR A N 1
ATOM 1758 C CA . THR A 1 217 ? 11.040 -2.472 -3.896 1.00 87.25 217 THR A CA 1
ATOM 1759 C C . THR A 1 217 ? 10.488 -2.899 -5.255 1.00 87.25 217 THR A C 1
ATOM 1761 O O . THR A 1 217 ? 9.280 -2.854 -5.493 1.00 87.25 217 THR A O 1
ATOM 1764 N N . ALA A 1 218 ? 11.359 -3.355 -6.159 1.00 83.44 218 ALA A N 1
ATOM 1765 C CA . ALA A 1 218 ? 10.940 -3.808 -7.487 1.00 83.44 218 ALA A CA 1
ATOM 1766 C C . ALA A 1 218 ? 10.013 -5.039 -7.441 1.00 83.44 218 ALA A C 1
ATOM 1768 O O . ALA A 1 218 ? 9.243 -5.240 -8.379 1.00 83.44 218 ALA A O 1
ATOM 1769 N N . GLY A 1 219 ? 10.070 -5.822 -6.356 1.00 80.50 219 GLY A N 1
ATOM 1770 C CA . GLY A 1 219 ? 9.233 -7.002 -6.132 1.00 80.50 219 GLY A CA 1
ATOM 1771 C C . GLY A 1 219 ? 7.915 -6.724 -5.407 1.00 80.50 219 GLY A C 1
ATOM 1772 O O . GLY A 1 219 ? 7.126 -7.647 -5.250 1.00 80.50 219 GLY A O 1
ATOM 1773 N N . CYS A 1 220 ? 7.660 -5.486 -4.963 1.00 86.06 220 CYS A N 1
ATOM 1774 C CA . CYS A 1 220 ? 6.394 -5.160 -4.306 1.00 86.06 220 CYS A CA 1
ATOM 1775 C C . CYS A 1 220 ? 5.219 -5.309 -5.272 1.00 86.06 220 CYS A C 1
ATOM 1777 O O . CYS A 1 220 ? 5.281 -4.863 -6.426 1.00 86.06 220 CYS A O 1
ATOM 1779 N N . ALA A 1 221 ? 4.135 -5.875 -4.753 1.00 89.44 221 ALA A N 1
ATOM 1780 C CA . ALA A 1 221 ? 2.898 -6.037 -5.487 1.00 89.44 221 ALA A CA 1
ATOM 1781 C C . ALA A 1 221 ? 2.192 -4.689 -5.733 1.00 89.44 221 ALA A C 1
ATOM 1783 O O . ALA A 1 221 ? 2.536 -3.646 -5.160 1.00 89.44 221 ALA A O 1
ATOM 1784 N N . GLY A 1 222 ? 1.183 -4.696 -6.599 1.00 91.94 222 GLY A N 1
ATOM 1785 C CA . GLY A 1 222 ? 0.298 -3.549 -6.730 1.00 91.94 222 GLY A CA 1
ATOM 1786 C C . GLY A 1 222 ? -0.907 -3.781 -7.615 1.00 91.94 222 GLY A C 1
ATOM 1787 O O . GLY A 1 222 ? -1.183 -4.898 -8.060 1.00 91.94 222 GLY A O 1
ATOM 1788 N N . ILE A 1 223 ? -1.635 -2.688 -7.820 1.00 94.75 223 ILE A N 1
ATOM 1789 C CA . ILE A 1 223 ? -2.948 -2.677 -8.465 1.00 94.75 223 ILE A CA 1
ATOM 1790 C C . ILE A 1 223 ? -3.185 -1.355 -9.224 1.00 94.75 223 ILE A C 1
ATOM 1792 O O . ILE A 1 223 ? -4.253 -0.745 -9.204 1.00 94.75 223 ILE A O 1
ATOM 1796 N N . TRP A 1 224 ? -2.145 -0.894 -9.918 1.00 92.94 224 TRP A N 1
ATOM 1797 C CA . TRP A 1 224 ? -2.139 0.336 -10.716 1.00 92.94 224 TRP A CA 1
ATOM 1798 C C . TRP A 1 224 ? -2.647 0.138 -12.156 1.00 92.94 224 TRP A C 1
ATOM 1800 O O . TRP A 1 224 ? -2.829 1.113 -12.881 1.00 92.94 224 TRP A O 1
ATOM 1810 N N . SER A 1 225 ? -2.863 -1.105 -12.599 1.00 91.81 225 SER A N 1
ATOM 1811 C CA . SER A 1 225 ? -3.307 -1.447 -13.957 1.00 91.81 225 SER A CA 1
ATOM 1812 C C . SER A 1 225 ? -4.343 -2.571 -13.959 1.00 91.81 225 SER A C 1
ATOM 1814 O O . SER A 1 225 ? -4.290 -3.481 -13.134 1.00 91.81 225 SER A O 1
ATOM 1816 N N . ASP A 1 226 ? -5.251 -2.551 -14.936 1.00 87.06 226 ASP A N 1
ATOM 1817 C CA . ASP A 1 226 ? -6.346 -3.521 -15.068 1.00 87.06 226 ASP A CA 1
ATOM 1818 C C . ASP A 1 226 ? -5.843 -4.961 -15.274 1.00 87.06 226 ASP A C 1
ATOM 1820 O O . ASP A 1 226 ? -6.471 -5.921 -14.833 1.00 87.06 226 ASP A O 1
ATOM 1824 N N . HIS A 1 227 ? -4.646 -5.132 -15.849 1.00 83.06 227 HIS A N 1
ATOM 1825 C CA . HIS A 1 227 ? -4.005 -6.446 -15.980 1.00 83.06 227 HIS A CA 1
ATOM 1826 C C . HIS A 1 227 ? -3.732 -7.134 -14.630 1.00 83.06 227 HIS A C 1
ATOM 1828 O O . HIS A 1 227 ? -3.539 -8.347 -14.594 1.00 83.06 227 HIS A O 1
ATOM 1834 N N . GLN A 1 228 ? -3.719 -6.384 -13.522 1.00 87.62 228 GLN A N 1
ATOM 1835 C CA . GLN A 1 228 ? -3.486 -6.917 -12.177 1.00 87.62 228 GLN A CA 1
ATOM 1836 C C . GLN A 1 228 ? -4.774 -7.423 -11.509 1.00 87.62 228 GLN A C 1
ATOM 1838 O O . GLN A 1 228 ? -4.693 -8.149 -10.523 1.00 87.62 228 GLN A O 1
ATOM 1843 N N . ILE A 1 229 ? -5.956 -7.114 -12.056 1.00 87.81 229 ILE A N 1
ATOM 1844 C CA . ILE A 1 229 ? -7.247 -7.502 -11.468 1.00 87.81 229 ILE A CA 1
ATOM 1845 C C . ILE A 1 229 ? -7.416 -9.023 -11.465 1.00 87.81 229 ILE A C 1
ATOM 1847 O O . ILE A 1 229 ? -7.712 -9.617 -10.431 1.00 87.81 229 ILE A O 1
ATOM 1851 N N . GLU A 1 230 ? -7.224 -9.673 -12.614 1.00 89.38 230 GLU A N 1
ATOM 1852 C CA . GLU A 1 230 ? -7.462 -11.114 -12.750 1.00 89.38 230 GLU A CA 1
ATOM 1853 C C . GLU A 1 230 ? -6.516 -11.975 -11.887 1.00 89.38 230 GLU A C 1
ATOM 1855 O O . GLU A 1 230 ? -6.998 -12.892 -11.216 1.00 89.38 230 GLU A O 1
ATOM 1860 N N . PRO A 1 231 ? -5.200 -11.690 -11.807 1.00 84.88 231 PRO A N 1
ATOM 1861 C CA . PRO A 1 231 ? -4.323 -12.337 -10.834 1.00 84.88 231 PRO A CA 1
ATOM 1862 C C . PRO A 1 231 ? -4.835 -12.220 -9.390 1.00 84.88 231 PRO A C 1
ATOM 1864 O O . PRO A 1 231 ? -4.926 -13.235 -8.696 1.00 84.88 231 PRO A O 1
ATOM 1867 N N . TRP A 1 232 ? -5.250 -11.025 -8.957 1.00 92.88 232 TRP A N 1
ATOM 1868 C CA . TRP A 1 232 ? -5.812 -10.831 -7.617 1.00 92.88 232 TRP A CA 1
ATOM 1869 C C . TRP A 1 232 ? -7.129 -11.576 -7.414 1.00 92.88 232 TRP A C 1
ATOM 1871 O O . TRP A 1 232 ? -7.311 -12.217 -6.381 1.00 92.88 232 TRP A O 1
ATOM 1881 N N . ARG A 1 233 ? -8.003 -11.600 -8.424 1.00 94.19 233 ARG A N 1
ATOM 1882 C CA . ARG A 1 233 ? -9.283 -12.320 -8.388 1.00 94.19 233 ARG A CA 1
ATOM 1883 C C . ARG A 1 233 ? -9.126 -13.810 -8.109 1.00 94.19 233 ARG A C 1
ATOM 1885 O O . ARG A 1 233 ? -9.940 -14.413 -7.411 1.00 94.19 233 ARG A O 1
ATOM 1892 N N . ARG A 1 234 ? -8.061 -14.429 -8.620 1.00 89.81 234 ARG A N 1
ATOM 1893 C CA . ARG A 1 234 ? -7.758 -15.842 -8.337 1.00 89.81 234 ARG A CA 1
ATOM 1894 C C . ARG A 1 234 ? -7.423 -16.075 -6.866 1.00 89.81 234 ARG A C 1
ATOM 1896 O O . ARG A 1 234 ? -7.761 -17.132 -6.337 1.00 89.81 234 ARG A O 1
ATOM 1903 N N . ILE A 1 235 ? -6.776 -15.107 -6.219 1.00 91.56 235 ILE A N 1
ATOM 1904 C CA . ILE A 1 235 ? -6.435 -15.165 -4.795 1.00 91.56 235 ILE A CA 1
ATOM 1905 C C . ILE A 1 235 ? -7.676 -14.899 -3.951 1.00 91.56 235 ILE A C 1
ATOM 1907 O O . ILE A 1 235 ? -7.993 -15.717 -3.096 1.00 91.56 235 ILE A O 1
ATOM 1911 N N . THR A 1 236 ? -8.422 -13.825 -4.216 1.00 96.12 236 THR A N 1
ATOM 1912 C CA . THR A 1 236 ? -9.634 -13.498 -3.445 1.00 96.12 236 THR A CA 1
ATOM 1913 C C . THR A 1 236 ? -10.661 -14.626 -3.510 1.00 96.12 236 THR A C 1
ATOM 1915 O O . THR A 1 236 ? -11.214 -15.004 -2.482 1.00 96.12 236 THR A O 1
ATOM 1918 N N . LYS A 1 237 ? -10.857 -15.248 -4.682 1.00 95.69 237 LYS A N 1
ATOM 1919 C CA . LYS A 1 237 ? -11.728 -16.423 -4.836 1.00 95.69 237 LYS A CA 1
ATOM 1920 C C . LYS A 1 237 ? -11.274 -17.605 -3.978 1.00 95.69 237 LYS A C 1
ATOM 1922 O O . LYS A 1 237 ? -12.122 -18.308 -3.440 1.00 95.69 237 LYS A O 1
ATOM 1927 N N . PHE A 1 238 ? -9.965 -17.825 -3.866 1.00 91.56 238 PHE A N 1
ATOM 1928 C CA . PHE A 1 238 ? -9.413 -18.878 -3.017 1.00 91.56 238 PHE A CA 1
ATOM 1929 C C . PHE A 1 238 ? -9.604 -18.561 -1.528 1.00 91.56 238 PHE A C 1
ATOM 1931 O O . PHE A 1 238 ? -10.083 -19.404 -0.787 1.00 91.56 238 PHE A O 1
ATOM 1938 N N . LEU A 1 239 ? -9.316 -17.334 -1.087 1.00 94.44 239 LEU A N 1
ATOM 1939 C CA . LEU A 1 239 ? -9.528 -16.942 0.314 1.00 94.44 239 LEU A CA 1
ATOM 1940 C C . LEU A 1 239 ? -10.996 -17.115 0.731 1.00 94.44 239 LEU A C 1
ATOM 1942 O O . LEU A 1 239 ? -11.273 -17.688 1.783 1.00 94.44 239 LEU A O 1
ATOM 1946 N N . LYS A 1 240 ? -11.930 -16.723 -0.146 1.00 96.19 240 LYS A N 1
ATOM 1947 C CA . LYS A 1 240 ? -13.368 -16.927 0.069 1.00 96.19 240 LYS A CA 1
ATOM 1948 C C . LYS A 1 240 ? -13.758 -18.403 0.114 1.00 96.19 240 LYS A C 1
ATOM 1950 O O . LYS A 1 240 ? -14.626 -18.760 0.905 1.00 96.19 240 LYS A O 1
ATOM 1955 N N . SER A 1 241 ? -13.151 -19.268 -0.710 1.00 94.44 241 SER A N 1
ATOM 1956 C CA . SER A 1 241 ? -13.457 -20.708 -0.669 1.00 94.44 241 SER A CA 1
ATOM 1957 C C . SER A 1 241 ? -13.023 -21.370 0.636 1.00 94.44 241 SER A C 1
ATOM 1959 O O . SER A 1 241 ? -13.637 -22.353 1.033 1.00 94.44 241 SER A O 1
ATOM 1961 N N . GLU A 1 242 ? -12.030 -20.800 1.318 1.00 94.50 242 GLU A N 1
ATOM 1962 C CA . GLU A 1 242 ? -11.577 -21.231 2.644 1.00 94.50 242 GLU A CA 1
ATOM 1963 C C . GLU A 1 242 ? -12.323 -20.527 3.799 1.00 94.50 242 GLU A C 1
ATOM 1965 O O . GLU A 1 242 ? -11.973 -20.705 4.961 1.00 94.50 242 GLU A O 1
ATOM 1970 N N . GLY A 1 243 ? -13.357 -19.726 3.509 1.00 94.12 243 GLY A N 1
ATOM 1971 C CA . GLY A 1 243 ? -14.183 -19.061 4.524 1.00 94.12 243 GLY A CA 1
ATOM 1972 C C . GLY A 1 243 ? -13.592 -17.776 5.119 1.00 94.12 243 GLY A C 1
ATOM 1973 O O . GLY A 1 243 ? -14.145 -17.258 6.086 1.00 94.12 243 GLY A O 1
ATOM 1974 N N . SER A 1 244 ? -12.511 -17.240 4.545 1.00 96.75 244 SER A N 1
ATOM 1975 C CA . SER A 1 244 ? -11.907 -15.973 4.971 1.00 96.75 244 SER A CA 1
ATOM 1976 C C . SER A 1 244 ? -12.374 -14.801 4.107 1.00 96.75 244 SER A C 1
ATOM 1978 O O . SER A 1 244 ? -12.447 -14.904 2.881 1.00 96.75 244 SER A O 1
ATOM 1980 N N . VAL A 1 245 ? -12.568 -13.637 4.731 1.00 98.00 245 VAL A N 1
ATOM 1981 C CA . VAL A 1 245 ? -12.822 -12.364 4.037 1.00 98.00 245 VAL A CA 1
ATOM 1982 C C . VAL A 1 245 ? -11.510 -11.834 3.433 1.00 98.00 245 VAL A C 1
ATOM 1984 O O . VAL A 1 245 ? -10.545 -11.625 4.176 1.00 98.00 245 VAL A O 1
ATOM 1987 N N . PRO A 1 246 ? -11.414 -11.620 2.106 1.00 97.81 246 PRO A N 1
ATOM 1988 C CA . PRO A 1 246 ? -10.221 -11.062 1.482 1.00 97.81 246 PRO A CA 1
ATOM 1989 C C . PRO A 1 246 ? -10.170 -9.541 1.657 1.00 97.81 246 PRO A C 1
ATOM 1991 O O . PRO A 1 246 ? -11.050 -8.821 1.177 1.00 97.81 246 PRO A O 1
ATOM 1994 N N . ALA A 1 247 ? -9.095 -9.047 2.265 1.00 98.12 247 ALA A N 1
ATOM 1995 C CA . ALA A 1 247 ? -8.841 -7.625 2.465 1.00 98.12 247 ALA A CA 1
ATOM 1996 C C . ALA A 1 247 ? -7.551 -7.181 1.762 1.00 98.12 247 ALA A C 1
ATOM 1998 O O . ALA A 1 247 ? -6.655 -7.993 1.552 1.00 98.12 247 ALA A O 1
ATOM 1999 N N . ILE A 1 248 ? -7.434 -5.909 1.383 1.00 98.12 248 ILE A N 1
ATOM 2000 C CA . ILE A 1 248 ? -6.234 -5.374 0.719 1.00 98.12 248 ILE A CA 1
ATOM 2001 C C . ILE A 1 248 ? -5.851 -4.002 1.253 1.00 98.12 248 ILE A C 1
ATOM 2003 O O . ILE A 1 248 ? -6.686 -3.103 1.355 1.00 98.12 248 ILE A O 1
ATOM 2007 N N . GLN A 1 249 ? -4.558 -3.813 1.508 1.00 98.44 249 GLN A N 1
ATOM 2008 C CA . GLN A 1 249 ? -4.007 -2.506 1.825 1.00 98.44 249 GLN A CA 1
ATOM 2009 C C . GLN A 1 249 ? -3.527 -1.791 0.549 1.00 98.44 249 GLN A C 1
ATOM 2011 O O . GLN A 1 249 ? -2.715 -2.327 -0.199 1.00 98.44 249 GLN A O 1
ATOM 2016 N N . LEU A 1 250 ? -3.985 -0.563 0.303 1.00 98.75 250 LEU A N 1
ATOM 2017 C CA . LEU A 1 250 ? -3.563 0.297 -0.806 1.00 98.75 250 LEU A CA 1
ATOM 2018 C C . LEU A 1 250 ? -2.506 1.296 -0.332 1.00 98.75 250 LEU A C 1
ATOM 2020 O O . LEU A 1 250 ? -2.721 2.038 0.630 1.00 98.75 250 LEU A O 1
ATOM 2024 N N . ALA A 1 251 ? -1.361 1.333 -1.010 1.00 98.38 251 ALA A N 1
ATOM 2025 C CA . ALA A 1 251 ? -0.182 2.042 -0.532 1.00 98.38 251 ALA A CA 1
ATOM 2026 C C . ALA A 1 251 ? 0.558 2.832 -1.619 1.00 98.38 251 ALA A C 1
ATOM 2028 O O . ALA A 1 251 ? 0.542 2.514 -2.808 1.00 98.38 251 ALA A O 1
ATOM 2029 N N . HIS A 1 252 ? 1.302 3.845 -1.179 1.00 98.75 252 HIS A N 1
ATOM 2030 C CA . HIS A 1 252 ? 2.309 4.521 -1.989 1.00 98.75 252 HIS A CA 1
ATOM 2031 C C . HIS A 1 252 ? 3.511 4.873 -1.106 1.00 98.75 252 HIS A C 1
ATOM 2033 O O . HIS A 1 252 ? 3.385 5.641 -0.156 1.00 98.75 252 HIS A O 1
ATOM 2039 N N . ALA A 1 253 ? 4.694 4.343 -1.417 1.00 98.31 253 ALA A N 1
ATOM 2040 C CA . ALA A 1 253 ? 5.884 4.438 -0.570 1.00 98.31 253 ALA A CA 1
ATOM 2041 C C . ALA A 1 253 ? 6.523 5.839 -0.527 1.00 98.31 253 ALA A C 1
ATOM 2043 O O . ALA A 1 253 ? 7.310 6.139 0.373 1.00 98.31 253 ALA A O 1
ATOM 2044 N N . GLY A 1 254 ? 6.179 6.708 -1.480 1.00 98.50 254 GLY A N 1
ATOM 2045 C CA . GLY A 1 254 ? 6.632 8.099 -1.516 1.00 98.50 254 GLY A CA 1
ATOM 2046 C C . GLY A 1 254 ? 8.157 8.191 -1.512 1.00 98.50 254 GLY A C 1
ATOM 2047 O O . GLY A 1 254 ? 8.828 7.503 -2.279 1.00 98.50 254 GLY A O 1
ATOM 2048 N N . ARG A 1 255 ? 8.721 8.978 -0.594 1.00 97.81 255 ARG A N 1
ATOM 2049 C CA . ARG A 1 255 ? 10.176 9.158 -0.452 1.00 97.81 255 ARG A CA 1
ATOM 2050 C C . ARG A 1 255 ? 10.960 7.910 -0.015 1.00 97.81 255 ARG A C 1
ATOM 2052 O O . ARG A 1 255 ? 12.184 7.944 -0.023 1.00 97.81 255 ARG A O 1
ATOM 2059 N N . LYS A 1 256 ? 10.277 6.828 0.383 1.00 97.69 256 LYS A N 1
ATOM 2060 C CA . LYS A 1 256 ? 10.882 5.521 0.719 1.00 97.69 256 LYS A CA 1
ATOM 2061 C C . LYS A 1 256 ? 10.749 4.498 -0.421 1.00 97.69 256 LYS A C 1
ATOM 2063 O O . LYS A 1 256 ? 11.131 3.339 -0.255 1.00 97.69 256 LYS A O 1
ATOM 2068 N N . ALA A 1 257 ? 10.186 4.901 -1.562 1.00 97.06 257 ALA A N 1
ATOM 2069 C CA . ALA A 1 257 ? 10.165 4.093 -2.777 1.00 97.06 257 ALA A CA 1
ATOM 2070 C C . ALA A 1 257 ? 11.583 3.879 -3.338 1.00 97.06 257 ALA A C 1
ATOM 2072 O O . ALA A 1 257 ? 12.537 4.529 -2.909 1.00 97.06 257 ALA A O 1
ATOM 2073 N N . CYS A 1 258 ? 11.711 3.005 -4.339 1.00 94.81 258 CYS A N 1
ATOM 2074 C CA . CYS A 1 258 ? 12.976 2.772 -5.046 1.00 94.81 258 CYS A CA 1
ATOM 2075 C C . CYS A 1 258 ? 14.101 2.244 -4.134 1.00 94.81 258 CYS A C 1
ATOM 2077 O O . CYS A 1 258 ? 15.242 2.711 -4.174 1.00 94.81 258 CYS A O 1
ATOM 2079 N N . THR A 1 259 ? 13.767 1.249 -3.317 1.00 88.56 259 THR A N 1
ATOM 2080 C CA . THR A 1 259 ? 14.641 0.634 -2.316 1.00 88.56 259 THR A CA 1
ATOM 2081 C C . THR A 1 259 ? 15.029 -0.790 -2.724 1.00 88.56 259 THR A C 1
ATOM 2083 O O . THR A 1 259 ? 14.193 -1.579 -3.170 1.00 88.56 259 THR A O 1
ATOM 2086 N N . GLN A 1 260 ? 16.306 -1.135 -2.560 1.00 78.50 260 GLN A N 1
ATOM 2087 C CA . GLN A 1 260 ? 16.805 -2.497 -2.716 1.00 78.50 260 GLN A CA 1
ATOM 2088 C C . GLN A 1 260 ? 16.289 -3.389 -1.577 1.00 78.50 260 GLN A C 1
ATOM 2090 O O . GLN A 1 260 ? 16.351 -2.983 -0.410 1.00 78.50 260 GLN A O 1
ATOM 2095 N N . PRO A 1 261 ? 15.819 -4.613 -1.878 1.00 76.94 261 PRO A N 1
ATOM 2096 C CA . PRO A 1 261 ? 15.426 -5.559 -0.843 1.00 76.94 261 PRO A CA 1
ATOM 2097 C C . PRO A 1 261 ? 16.634 -5.931 0.028 1.00 76.94 261 PRO A C 1
ATOM 2099 O O . PRO A 1 261 ? 17.772 -5.909 -0.437 1.00 76.94 261 PRO A O 1
ATOM 2102 N N . VAL A 1 262 ? 16.379 -6.309 1.285 1.00 70.25 262 VAL A N 1
ATOM 2103 C CA . VAL A 1 262 ? 17.377 -6.749 2.285 1.00 70.25 262 VAL A CA 1
ATOM 2104 C C . VAL A 1 262 ? 18.316 -5.638 2.773 1.00 70.25 262 VAL A C 1
ATOM 2106 O O . VAL A 1 262 ? 18.376 -5.379 3.972 1.00 70.25 262 VAL A O 1
ATOM 2109 N N . VAL A 1 263 ? 19.021 -4.954 1.870 1.00 71.00 263 VAL A N 1
ATOM 2110 C CA . VAL A 1 263 ? 20.028 -3.932 2.212 1.00 71.00 263 VAL A CA 1
ATOM 2111 C C . VAL A 1 263 ? 19.436 -2.549 2.503 1.00 71.00 263 VAL A C 1
ATOM 2113 O O . VAL A 1 263 ? 20.155 -1.666 2.965 1.00 71.00 263 VAL A O 1
ATOM 2116 N N . ASN A 1 264 ? 18.137 -2.341 2.243 1.00 82.88 264 ASN A N 1
ATOM 2117 C CA . ASN A 1 264 ? 17.385 -1.123 2.585 1.00 82.88 264 ASN A CA 1
ATOM 2118 C C . ASN A 1 264 ? 18.089 0.185 2.169 1.00 82.88 264 ASN A C 1
ATOM 2120 O O . ASN A 1 264 ? 18.193 1.150 2.936 1.00 82.88 264 ASN A O 1
ATOM 2124 N N . THR A 1 265 ? 18.587 0.191 0.933 1.00 87.75 265 THR A N 1
ATOM 2125 C CA . THR A 1 265 ? 19.315 1.306 0.314 1.00 87.75 265 THR A CA 1
ATOM 2126 C C . THR A 1 265 ? 18.637 1.699 -0.994 1.00 87.75 265 THR A C 1
ATOM 2128 O O . THR A 1 265 ? 18.051 0.847 -1.662 1.00 87.75 265 THR A O 1
ATOM 2131 N N . SER A 1 266 ? 18.682 2.978 -1.368 1.00 91.31 266 SER A N 1
ATOM 2132 C CA . SER A 1 266 ? 18.126 3.427 -2.646 1.00 91.31 266 SER A CA 1
ATOM 2133 C C . SER A 1 266 ? 18.823 2.771 -3.846 1.00 91.31 266 SER A C 1
ATOM 2135 O O . SER A 1 266 ? 20.032 2.557 -3.831 1.00 91.31 266 SER A O 1
ATOM 2137 N N . ILE A 1 267 ? 18.061 2.478 -4.901 1.00 86.81 267 ILE A N 1
ATOM 2138 C CA . ILE A 1 267 ? 18.573 1.924 -6.168 1.00 86.81 267 ILE A CA 1
ATOM 2139 C C . ILE A 1 267 ? 19.040 3.073 -7.066 1.00 86.81 267 ILE A C 1
ATOM 2141 O O . ILE A 1 267 ? 18.233 3.950 -7.369 1.00 86.81 267 ILE A O 1
ATOM 2145 N N . ALA A 1 268 ? 20.294 3.081 -7.519 1.00 85.00 268 ALA A N 1
ATOM 2146 C CA . ALA A 1 268 ? 20.772 4.102 -8.452 1.00 85.00 268 ALA A CA 1
ATOM 2147 C C . ALA A 1 268 ? 19.995 4.065 -9.782 1.00 85.00 268 ALA A C 1
ATOM 2149 O O . ALA A 1 268 ? 19.463 3.028 -10.173 1.00 85.00 268 ALA A O 1
ATOM 2150 N N . ASP A 1 269 ? 19.902 5.194 -10.488 1.00 85.06 269 ASP A N 1
ATOM 2151 C CA . ASP A 1 269 ? 19.159 5.258 -11.759 1.00 85.06 269 ASP A CA 1
ATOM 2152 C C . ASP A 1 269 ? 19.764 4.318 -12.818 1.00 85.06 269 ASP A C 1
ATOM 2154 O O . ASP A 1 269 ? 19.034 3.655 -13.553 1.00 85.06 269 ASP A O 1
ATOM 2158 N N . GLU A 1 270 ? 21.093 4.183 -12.829 1.00 82.75 270 GLU A N 1
ATOM 2159 C CA . GLU A 1 270 ? 21.837 3.242 -13.680 1.00 82.75 270 GLU A CA 1
ATOM 2160 C C . GLU A 1 270 ? 21.554 1.762 -13.368 1.00 82.75 270 GLU A C 1
ATOM 2162 O O . GLU A 1 270 ? 21.608 0.928 -14.271 1.00 82.75 270 GLU A O 1
ATOM 2167 N N . ASP A 1 271 ? 21.132 1.457 -12.138 1.00 78.50 271 ASP A N 1
ATOM 2168 C CA . ASP A 1 271 ? 20.742 0.116 -11.681 1.00 78.50 271 ASP A CA 1
ATOM 2169 C C . ASP A 1 271 ? 19.231 -0.150 -11.840 1.00 78.50 271 ASP A C 1
ATOM 2171 O O . ASP A 1 271 ? 18.672 -1.078 -11.249 1.00 78.50 271 ASP A O 1
ATOM 2175 N N . GLY A 1 272 ? 18.529 0.680 -12.619 1.00 82.94 272 GLY A N 1
ATOM 2176 C CA . GLY A 1 272 ? 17.085 0.560 -12.837 1.00 82.94 272 GLY A CA 1
ATOM 2177 C C . GLY A 1 272 ? 16.232 1.200 -11.741 1.00 82.94 272 GLY A C 1
ATOM 2178 O O . GLY A 1 272 ? 15.054 0.859 -11.589 1.00 82.94 272 GLY A O 1
ATOM 2179 N N . GLY A 1 273 ? 16.805 2.128 -10.973 1.00 90.69 273 GLY A N 1
ATOM 2180 C CA . GLY A 1 273 ? 16.059 2.963 -10.046 1.00 90.69 273 GLY A CA 1
ATOM 2181 C C . GLY A 1 273 ? 15.026 3.849 -10.753 1.00 90.69 273 GLY A C 1
ATOM 2182 O O . GLY A 1 273 ? 15.144 4.177 -11.930 1.00 90.69 273 GLY A O 1
ATOM 2183 N N . TRP A 1 274 ? 13.994 4.255 -10.018 1.00 94.12 274 TRP A N 1
ATOM 2184 C CA . TRP A 1 274 ? 12.932 5.146 -10.492 1.00 94.12 274 TRP A CA 1
ATOM 2185 C C . TRP A 1 274 ? 12.823 6.399 -9.608 1.00 94.12 274 TRP A C 1
ATOM 2187 O O . TRP A 1 274 ? 13.343 6.399 -8.483 1.00 94.12 274 TRP A O 1
ATOM 2197 N N . PRO A 1 275 ? 12.193 7.485 -10.101 1.00 94.69 275 PRO A N 1
ATOM 2198 C CA . PRO A 1 275 ? 11.994 8.697 -9.313 1.00 94.69 275 PRO A CA 1
ATOM 2199 C C . PRO A 1 275 ? 11.025 8.462 -8.151 1.00 94.69 275 PRO A C 1
ATOM 2201 O O . PRO A 1 275 ? 10.054 7.710 -8.267 1.00 94.69 275 PRO A O 1
ATOM 2204 N N . THR A 1 276 ? 11.279 9.147 -7.039 1.00 97.75 276 THR A N 1
ATOM 2205 C CA . THR A 1 276 ? 10.419 9.158 -5.852 1.00 97.75 276 THR A CA 1
ATOM 2206 C C . THR A 1 276 ? 9.710 10.508 -5.728 1.00 97.75 276 THR A C 1
ATOM 2208 O O . THR A 1 276 ? 10.135 11.502 -6.318 1.00 97.75 276 THR A O 1
ATOM 2211 N N . ILE A 1 277 ? 8.604 10.548 -4.985 1.00 98.69 277 ILE A N 1
ATOM 2212 C CA . ILE A 1 277 ? 7.777 11.748 -4.803 1.00 98.69 277 ILE A CA 1
ATOM 2213 C C . ILE A 1 277 ? 7.377 11.900 -3.335 1.00 98.69 277 ILE A C 1
ATOM 2215 O O . ILE A 1 277 ? 7.231 10.908 -2.614 1.00 98.69 277 ILE A O 1
ATOM 2219 N N . GLY A 1 278 ? 7.229 13.138 -2.878 1.00 98.44 278 GLY A N 1
ATOM 2220 C CA . GLY A 1 278 ? 6.844 13.456 -1.510 1.00 98.44 278 GLY A CA 1
ATOM 2221 C C . GLY A 1 278 ? 6.369 14.900 -1.362 1.00 98.44 278 GLY A C 1
ATOM 2222 O O . GLY A 1 278 ? 6.378 15.656 -2.332 1.00 98.44 278 GLY A O 1
ATOM 2223 N N . PRO A 1 279 ? 5.969 15.306 -0.147 1.00 98.62 279 PRO A N 1
ATOM 2224 C CA . PRO A 1 279 ? 5.498 16.665 0.113 1.00 98.62 279 PRO A CA 1
ATOM 2225 C C . PRO A 1 279 ? 6.594 17.714 -0.060 1.00 98.62 279 PRO A C 1
ATOM 2227 O O . PRO A 1 279 ? 6.286 18.851 -0.387 1.00 98.62 279 PRO A O 1
ATOM 2230 N N . SER A 1 280 ? 7.857 17.347 0.157 1.00 98.75 280 SER A N 1
ATOM 2231 C CA . SER A 1 280 ? 9.017 18.235 0.069 1.00 98.75 280 SER A CA 1
ATOM 2232 C C . SER A 1 280 ? 10.248 17.443 -0.361 1.00 98.75 280 SER A C 1
ATOM 2234 O O . SER A 1 280 ? 10.301 16.227 -0.157 1.00 98.75 280 SER A O 1
ATOM 2236 N N . ALA A 1 281 ? 11.252 18.130 -0.910 1.00 98.31 281 ALA A N 1
ATOM 2237 C CA . ALA A 1 281 ? 12.510 17.550 -1.389 1.00 98.31 281 ALA A CA 1
ATOM 2238 C C . ALA A 1 281 ? 13.462 17.126 -0.246 1.00 98.31 281 ALA A C 1
ATOM 2240 O O . ALA A 1 281 ? 14.612 17.554 -0.168 1.00 98.31 281 ALA A O 1
ATOM 2241 N N . VAL A 1 282 ? 12.973 16.280 0.666 1.00 97.38 282 VAL A N 1
ATOM 2242 C CA . VAL A 1 282 ? 13.702 15.806 1.851 1.00 97.38 282 VAL A CA 1
ATOM 2243 C C . VAL A 1 282 ? 13.850 14.281 1.785 1.00 97.38 282 VAL A C 1
ATOM 2245 O O . VAL A 1 282 ? 12.840 13.577 1.921 1.00 97.38 282 VAL A O 1
ATOM 2248 N N . PRO A 1 283 ? 15.073 13.738 1.609 1.00 97.19 283 PRO A N 1
ATOM 2249 C CA . PRO A 1 283 ? 15.299 12.292 1.591 1.00 97.19 283 PRO A CA 1
ATOM 2250 C C . PRO A 1 283 ? 14.988 11.660 2.955 1.00 97.19 283 PRO A C 1
ATOM 2252 O O . PRO A 1 283 ? 14.930 12.341 3.982 1.00 97.19 283 PRO A O 1
ATOM 2255 N N . PHE A 1 284 ? 14.768 10.343 2.981 1.00 97.06 284 PHE A N 1
ATOM 2256 C CA . PHE A 1 284 ? 14.423 9.651 4.225 1.00 97.06 284 PHE A CA 1
ATOM 2257 C C . PHE A 1 284 ? 15.631 9.449 5.148 1.00 97.06 284 PHE A C 1
ATOM 2259 O O . PHE A 1 284 ? 15.515 9.660 6.355 1.00 97.06 284 PHE A O 1
ATOM 2266 N N . SER A 1 285 ? 16.771 9.013 4.605 1.00 95.25 285 SER A N 1
ATOM 2267 C CA . SER A 1 285 ? 17.974 8.703 5.388 1.00 95.25 285 SER A CA 1
ATOM 2268 C C . SER A 1 285 ? 19.241 8.747 4.528 1.00 95.25 285 SER A C 1
ATOM 2270 O O . SER A 1 285 ? 19.185 8.985 3.325 1.00 95.25 285 SER A O 1
ATOM 2272 N N . LYS A 1 286 ? 20.404 8.468 5.135 1.00 93.62 286 LYS A N 1
ATOM 2273 C CA . LYS A 1 286 ? 21.668 8.294 4.397 1.00 93.62 286 LYS A CA 1
ATOM 2274 C C . LYS A 1 286 ? 21.655 7.081 3.456 1.00 93.62 286 LYS A C 1
ATOM 2276 O O . LYS A 1 286 ? 22.305 7.129 2.421 1.00 93.62 286 LYS A O 1
ATOM 2281 N N . SER A 1 287 ? 20.954 5.999 3.809 1.00 92.38 287 SER A N 1
ATOM 2282 C CA . SER A 1 287 ? 20.835 4.811 2.947 1.00 92.38 287 SER A CA 1
ATOM 2283 C C . SER A 1 287 ? 19.728 4.977 1.907 1.00 92.38 287 SER A C 1
ATOM 2285 O O . SER A 1 287 ? 19.888 4.577 0.757 1.00 92.38 287 SER A O 1
ATOM 2287 N N . LEU A 1 288 ? 18.620 5.619 2.281 1.00 95.44 288 LEU A N 1
ATOM 2288 C CA . LEU A 1 288 ? 17.544 6.004 1.372 1.00 95.44 288 LEU A CA 1
ATOM 2289 C C . LEU A 1 288 ? 17.755 7.448 0.908 1.00 95.44 288 LEU A C 1
ATOM 2291 O O . LEU A 1 288 ? 17.002 8.357 1.268 1.00 95.44 288 LEU A O 1
ATOM 2295 N N . TRP A 1 289 ? 18.846 7.635 0.164 1.00 95.75 289 TRP A N 1
ATOM 2296 C CA . TRP A 1 289 ? 19.416 8.932 -0.198 1.00 95.75 289 TRP A CA 1
ATOM 2297 C C . TRP A 1 289 ? 18.705 9.628 -1.360 1.00 95.75 289 TRP A C 1
ATOM 2299 O O . TRP A 1 289 ? 18.973 10.804 -1.606 1.00 95.75 289 TRP A O 1
ATOM 2309 N N . LYS A 1 290 ? 17.803 8.947 -2.083 1.00 96.38 290 LYS A N 1
ATOM 2310 C CA . LYS A 1 290 ? 17.057 9.589 -3.171 1.00 96.38 290 LYS A CA 1
ATOM 2311 C C . LYS A 1 290 ? 16.214 10.744 -2.651 1.00 96.38 290 LYS A C 1
ATOM 2313 O O . LYS A 1 290 ? 15.313 10.560 -1.832 1.00 96.38 290 LYS A O 1
ATOM 2318 N N . VAL A 1 291 ? 16.492 11.929 -3.182 1.00 97.94 291 VAL A N 1
ATOM 2319 C CA . VAL A 1 291 ? 15.700 13.127 -2.922 1.00 97.94 291 VAL A CA 1
ATOM 2320 C C . VAL A 1 291 ? 14.394 13.010 -3.713 1.00 97.94 291 VAL A C 1
ATOM 2322 O O . VAL A 1 291 ? 14.450 12.899 -4.940 1.00 97.94 291 VAL A O 1
ATOM 2325 N N . PRO A 1 292 ? 13.226 12.998 -3.051 1.00 98.19 292 PRO A N 1
ATOM 2326 C CA . PRO A 1 292 ? 11.955 12.944 -3.757 1.00 98.19 292 PRO A CA 1
ATOM 2327 C C . PRO A 1 292 ? 11.697 14.245 -4.514 1.00 98.19 292 PRO A C 1
ATOM 2329 O O . PRO A 1 292 ? 12.041 15.329 -4.040 1.00 98.19 292 PRO A O 1
ATOM 2332 N N . LYS A 1 293 ? 11.018 14.145 -5.659 1.00 98.38 293 LYS A N 1
ATOM 2333 C CA . LYS A 1 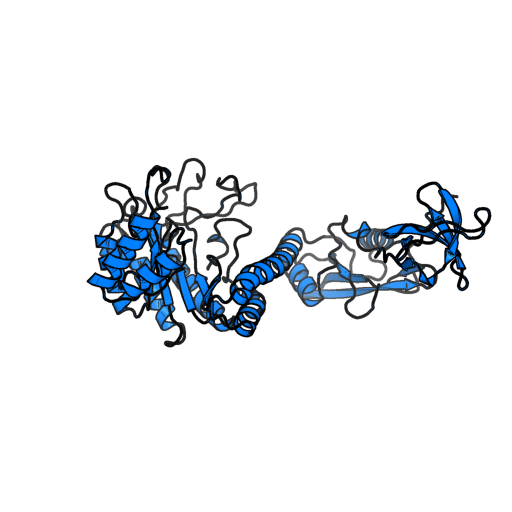293 ? 10.364 15.301 -6.272 1.00 98.38 293 LYS A CA 1
ATOM 2334 C C . LYS A 1 293 ? 9.342 15.848 -5.271 1.00 98.38 293 LYS A C 1
ATOM 2336 O O . LYS A 1 293 ? 8.527 15.088 -4.744 1.00 98.38 293 LYS A O 1
ATOM 2341 N N . GLU A 1 294 ? 9.382 17.151 -5.021 1.00 98.69 294 GLU A N 1
ATOM 2342 C CA . GLU A 1 294 ? 8.293 17.834 -4.330 1.00 98.69 294 GLU A CA 1
ATOM 2343 C C . GLU A 1 294 ? 7.053 17.826 -5.228 1.00 98.69 294 GLU A C 1
ATOM 2345 O O . GLU A 1 294 ? 7.099 18.311 -6.359 1.00 98.69 294 GLU A O 1
ATOM 2350 N N . ALA A 1 295 ? 5.967 17.228 -4.740 1.00 98.56 295 ALA A N 1
ATOM 2351 C CA . ALA A 1 295 ? 4.735 17.085 -5.502 1.00 98.56 295 ALA A CA 1
ATOM 2352 C C . ALA A 1 295 ? 4.145 18.460 -5.852 1.00 98.56 295 ALA A C 1
ATOM 2354 O O . ALA A 1 295 ? 3.979 19.317 -4.978 1.00 98.56 295 ALA A O 1
ATOM 2355 N N . THR A 1 296 ? 3.804 18.684 -7.117 1.00 98.75 296 THR A N 1
ATOM 2356 C CA . THR A 1 296 ? 2.961 19.821 -7.503 1.00 98.75 296 THR A CA 1
ATOM 2357 C C . THR A 1 296 ? 1.507 19.555 -7.108 1.00 98.75 296 THR A C 1
ATOM 2359 O O . THR A 1 296 ? 1.166 18.462 -6.653 1.00 98.75 296 THR A O 1
ATOM 2362 N N . ILE A 1 297 ? 0.632 20.549 -7.262 1.00 98.44 297 ILE A N 1
ATOM 2363 C CA . ILE A 1 297 ? -0.804 20.350 -7.022 1.00 98.44 297 ILE A CA 1
ATOM 2364 C C . ILE A 1 297 ? -1.360 19.300 -7.992 1.00 98.44 297 ILE A C 1
ATOM 2366 O O . ILE A 1 297 ? -2.112 18.425 -7.582 1.00 98.44 297 ILE A O 1
ATOM 2370 N N . GLU A 1 298 ? -0.908 19.324 -9.243 1.00 98.56 298 GLU A N 1
ATOM 2371 C CA . GLU A 1 298 ? -1.293 18.359 -10.273 1.00 98.56 298 GLU A CA 1
ATOM 2372 C C . GLU A 1 298 ? -0.792 16.947 -9.941 1.00 98.56 298 GLU A C 1
ATOM 2374 O O . GLU A 1 298 ? -1.532 15.983 -10.119 1.00 98.56 298 GLU A O 1
ATOM 2379 N N . ASP A 1 299 ? 0.432 16.810 -9.407 1.00 98.62 299 ASP A N 1
ATOM 2380 C CA . ASP A 1 299 ? 0.920 15.508 -8.933 1.00 98.62 299 ASP A CA 1
ATOM 2381 C C . ASP A 1 299 ? 0.042 14.975 -7.781 1.00 98.62 299 ASP A C 1
ATOM 2383 O O . ASP A 1 299 ? -0.216 13.776 -7.703 1.00 98.62 299 ASP A O 1
ATOM 2387 N N . ILE A 1 300 ? -0.401 15.847 -6.866 1.00 98.81 300 ILE A N 1
ATOM 2388 C CA . ILE A 1 300 ? -1.268 15.472 -5.737 1.00 98.81 300 ILE A CA 1
ATOM 2389 C C . ILE A 1 300 ? -2.632 14.988 -6.242 1.00 98.81 300 ILE A C 1
ATOM 2391 O O . ILE A 1 300 ? -3.106 13.937 -5.808 1.00 98.81 300 ILE A O 1
ATOM 2395 N N . GLU A 1 301 ? -3.224 15.699 -7.200 1.00 98.56 301 GLU A N 1
ATOM 2396 C CA . GLU A 1 301 ? -4.484 15.304 -7.835 1.00 98.56 301 GLU A CA 1
ATOM 2397 C C . GLU A 1 301 ? -4.350 13.963 -8.582 1.00 98.56 301 GLU A C 1
ATOM 2399 O O . GLU A 1 301 ? -5.214 13.096 -8.449 1.00 98.56 301 GLU A O 1
ATOM 2404 N N . GLU A 1 302 ? -3.247 13.733 -9.304 1.00 98.56 302 GLU A N 1
ATOM 2405 C CA . GLU A 1 302 ? -2.959 12.448 -9.966 1.00 98.56 302 GLU A CA 1
ATOM 2406 C C . GLU A 1 302 ? -2.808 11.297 -8.955 1.00 98.56 302 GLU A C 1
ATOM 2408 O O . GLU A 1 302 ? -3.321 10.190 -9.164 1.00 98.56 302 GLU A O 1
ATOM 2413 N N . LEU A 1 303 ? -2.129 11.551 -7.834 1.00 98.75 303 LEU A N 1
ATOM 2414 C CA . LEU A 1 303 ? -1.966 10.574 -6.760 1.00 98.75 303 LEU A CA 1
ATOM 2415 C C . LEU A 1 303 ? -3.320 10.191 -6.155 1.00 98.75 303 LEU A C 1
ATOM 2417 O O . LEU A 1 303 ? -3.586 9.005 -5.960 1.00 98.75 303 LEU A O 1
ATOM 2421 N N . GLU A 1 304 ? -4.198 11.162 -5.905 1.00 98.81 304 GLU A N 1
ATOM 2422 C CA . GLU A 1 304 ? -5.563 10.907 -5.438 1.00 98.81 304 GLU A CA 1
ATOM 2423 C C . GLU A 1 304 ? -6.350 10.010 -6.403 1.00 98.81 304 GLU A C 1
ATOM 2425 O O . GLU A 1 304 ? -6.948 9.017 -5.977 1.00 98.81 304 GLU A O 1
ATOM 2430 N N . GLU A 1 305 ? -6.308 10.306 -7.705 1.00 98.75 305 GLU A N 1
ATOM 2431 C CA . GLU A 1 305 ? -6.979 9.488 -8.723 1.00 98.75 305 GLU A CA 1
ATOM 2432 C C . GLU A 1 305 ? -6.363 8.088 -8.857 1.00 98.75 305 GLU A C 1
ATOM 2434 O O . GLU A 1 305 ? -7.065 7.115 -9.164 1.00 98.75 305 GLU A O 1
ATOM 2439 N N . SER A 1 306 ? -5.071 7.942 -8.563 1.00 98.81 306 SER A N 1
ATOM 2440 C CA . SER A 1 306 ? -4.407 6.638 -8.513 1.00 98.81 306 SER A CA 1
ATOM 2441 C C . SER A 1 306 ? -4.944 5.774 -7.369 1.00 98.81 306 SER A C 1
ATOM 2443 O O . SER A 1 306 ? -5.234 4.595 -7.585 1.00 98.81 306 SER A O 1
ATOM 2445 N N . PHE A 1 307 ? -5.171 6.348 -6.180 1.00 98.88 307 PHE A N 1
ATOM 2446 C CA . PHE A 1 307 ? -5.836 5.643 -5.075 1.00 98.88 307 PHE A CA 1
ATOM 2447 C C . PHE A 1 307 ? -7.279 5.257 -5.422 1.00 98.88 307 PHE A C 1
ATOM 2449 O O . PHE A 1 307 ? -7.682 4.122 -5.166 1.00 98.88 307 PHE A O 1
ATOM 2456 N N . VAL A 1 308 ? -8.043 6.157 -6.052 1.00 98.94 308 VAL A N 1
ATOM 2457 C CA . VAL A 1 308 ? -9.413 5.871 -6.522 1.00 98.94 308 VAL A CA 1
ATOM 2458 C C . VAL A 1 308 ? -9.424 4.709 -7.513 1.00 98.94 308 VAL A C 1
ATOM 2460 O O . VAL A 1 308 ? -10.210 3.769 -7.382 1.00 98.94 308 VAL A O 1
ATOM 2463 N N . SER A 1 309 ? -8.535 4.746 -8.502 1.00 98.81 309 SER A N 1
ATOM 2464 C CA . SER A 1 309 ? -8.451 3.710 -9.531 1.00 98.81 309 SER A CA 1
ATOM 2465 C C . SER A 1 309 ? -8.030 2.365 -8.936 1.00 98.81 309 SER A C 1
ATOM 2467 O O . SER A 1 309 ? -8.605 1.332 -9.275 1.00 98.81 309 SER A O 1
ATOM 2469 N N . ALA A 1 310 ? -7.071 2.369 -8.009 1.00 98.75 310 ALA A N 1
ATOM 2470 C CA . ALA A 1 310 ? -6.650 1.182 -7.274 1.00 98.75 310 ALA A CA 1
ATOM 2471 C C . ALA A 1 310 ? -7.786 0.580 -6.429 1.00 98.75 310 ALA A C 1
ATOM 2473 O O . ALA A 1 310 ? -7.976 -0.635 -6.442 1.00 98.75 310 ALA A O 1
ATOM 2474 N N . ALA A 1 311 ? -8.585 1.415 -5.757 1.00 98.88 311 ALA A N 1
ATOM 2475 C CA . ALA A 1 311 ? -9.731 0.964 -4.974 1.00 98.88 311 ALA A CA 1
ATOM 2476 C C . ALA A 1 311 ? -10.808 0.301 -5.841 1.00 98.88 311 ALA A C 1
ATOM 2478 O O . ALA A 1 311 ? -11.269 -0.792 -5.519 1.00 98.88 311 ALA A O 1
ATOM 2479 N N . LYS A 1 312 ? -11.152 0.899 -6.988 1.00 98.88 312 LYS A N 1
ATOM 2480 C CA . LYS A 1 312 ? -12.098 0.294 -7.942 1.00 98.88 312 LYS A CA 1
ATOM 2481 C C . LYS A 1 312 ? -11.615 -1.066 -8.440 1.00 98.88 312 LYS A C 1
ATOM 2483 O O . LYS A 1 312 ? -12.380 -2.027 -8.440 1.00 98.88 312 LYS A O 1
ATOM 2488 N N . ARG A 1 313 ? -10.333 -1.167 -8.802 1.00 98.62 313 ARG A N 1
ATOM 2489 C CA . ARG A 1 313 ? -9.718 -2.432 -9.229 1.00 98.62 313 ARG A CA 1
ATOM 2490 C C . ARG A 1 313 ? -9.707 -3.477 -8.122 1.00 98.62 313 ARG A C 1
ATOM 2492 O O . ARG A 1 313 ? -9.926 -4.648 -8.408 1.00 98.62 313 ARG A O 1
ATOM 2499 N N . ALA A 1 314 ? -9.465 -3.073 -6.876 1.00 98.62 314 ALA A N 1
ATOM 2500 C CA . ALA A 1 314 ? -9.509 -3.974 -5.729 1.00 98.62 314 ALA A CA 1
ATOM 2501 C C . ALA A 1 314 ? -10.911 -4.574 -5.549 1.00 98.62 314 ALA A C 1
ATOM 2503 O O . ALA A 1 314 ? -11.060 -5.792 -5.441 1.00 98.62 314 ALA A O 1
ATOM 2504 N N . VAL A 1 315 ? -11.945 -3.736 -5.606 1.00 98.75 315 VAL A N 1
ATOM 2505 C CA . VAL A 1 315 ? -13.336 -4.200 -5.547 1.00 98.75 315 VAL A CA 1
ATOM 2506 C C . VAL A 1 315 ? -13.657 -5.130 -6.720 1.00 98.75 315 VAL A C 1
ATOM 2508 O O . VAL A 1 315 ? -14.216 -6.205 -6.520 1.00 98.75 315 VAL A O 1
ATOM 2511 N N . GLU A 1 316 ? -13.229 -4.792 -7.938 1.00 98.50 316 GLU A N 1
ATOM 2512 C CA . GLU A 1 316 ? -13.424 -5.647 -9.119 1.00 98.50 316 GLU A CA 1
ATOM 2513 C C . GLU A 1 316 ? -12.662 -6.987 -9.036 1.00 98.50 316 GLU A C 1
ATOM 2515 O O . GLU A 1 316 ? -13.096 -8.017 -9.571 1.00 98.50 316 GLU A O 1
ATOM 2520 N N . ALA A 1 317 ? -11.524 -6.996 -8.341 1.00 97.50 317 ALA A N 1
ATOM 2521 C CA . ALA A 1 317 ? -10.767 -8.198 -8.019 1.00 97.50 317 ALA A CA 1
ATOM 2522 C C . ALA A 1 317 ? -11.420 -9.019 -6.893 1.00 97.50 317 ALA A C 1
ATOM 2524 O O . ALA A 1 317 ? -10.952 -10.113 -6.596 1.00 97.50 317 ALA A O 1
ATOM 2525 N N . GLY A 1 318 ? -12.512 -8.552 -6.285 1.00 98.06 318 GLY A N 1
ATOM 2526 C CA . GLY A 1 318 ? -13.290 -9.294 -5.296 1.00 98.06 318 GLY A CA 1
ATOM 2527 C C . GLY A 1 318 ? -12.815 -9.140 -3.852 1.00 98.06 318 GLY A C 1
ATOM 2528 O O . GLY A 1 318 ? -13.190 -9.975 -3.026 1.00 98.06 318 GLY A O 1
ATOM 2529 N N . PHE A 1 319 ? -12.007 -8.118 -3.551 1.00 98.56 319 PHE A N 1
ATOM 2530 C CA . PHE A 1 319 ? -11.717 -7.722 -2.172 1.00 98.56 319 PHE A CA 1
ATOM 2531 C C . PHE A 1 319 ? -12.970 -7.147 -1.504 1.00 98.56 319 PHE A C 1
ATOM 2533 O O . PHE A 1 319 ? -13.727 -6.407 -2.128 1.00 98.56 319 PHE A O 1
ATOM 2540 N N . GLU A 1 320 ? -13.175 -7.502 -0.239 1.00 98.50 320 GLU A N 1
ATOM 2541 C CA . GLU A 1 320 ? -14.363 -7.143 0.547 1.00 98.50 320 GLU A CA 1
ATOM 2542 C C . GLU A 1 320 ? -14.051 -6.152 1.670 1.00 98.50 320 GLU A C 1
ATOM 2544 O O . GLU A 1 320 ? -14.973 -5.609 2.260 1.00 98.50 320 GLU A O 1
ATOM 2549 N N . VAL A 1 321 ? -12.770 -5.880 1.939 1.00 98.56 321 VAL A N 1
ATOM 2550 C CA . VAL A 1 321 ? -12.308 -4.827 2.854 1.00 98.56 321 VAL A CA 1
ATOM 2551 C C . VAL A 1 321 ? -11.091 -4.143 2.239 1.00 98.56 321 VAL A C 1
ATOM 2553 O O . VAL A 1 321 ? -10.174 -4.808 1.748 1.00 98.56 321 VAL A O 1
ATOM 2556 N N . LEU A 1 322 ? -11.065 -2.813 2.259 1.00 98.69 322 LEU A N 1
ATOM 2557 C CA . LEU A 1 322 ? -9.916 -2.022 1.817 1.00 98.69 322 LEU A CA 1
ATOM 2558 C C . LEU A 1 322 ? -9.274 -1.332 3.020 1.00 98.69 322 LEU A C 1
ATOM 2560 O O . LEU A 1 322 ? -9.964 -0.905 3.936 1.00 98.69 322 LEU A O 1
ATOM 2564 N N . GLU A 1 323 ? -7.959 -1.160 2.998 1.00 98.81 323 GLU A N 1
ATOM 2565 C CA . GLU A 1 323 ? -7.242 -0.332 3.967 1.00 98.81 323 GLU A CA 1
ATOM 2566 C C . GLU A 1 323 ? -6.350 0.682 3.250 1.00 98.81 323 GLU A C 1
ATOM 2568 O O . GLU A 1 323 ? -5.568 0.329 2.372 1.00 98.81 323 GLU A O 1
ATOM 2573 N N . LEU A 1 324 ? -6.431 1.958 3.620 1.00 98.88 324 LEU A N 1
ATOM 2574 C CA . LEU A 1 324 ? -5.558 2.999 3.080 1.00 98.88 324 LEU A CA 1
ATOM 2575 C C . LEU A 1 324 ? -4.300 3.135 3.943 1.00 98.88 324 LEU A C 1
ATOM 2577 O O . LEU A 1 324 ? -4.377 3.426 5.140 1.00 98.88 324 LEU A O 1
ATOM 2581 N N . HIS A 1 325 ? -3.122 2.960 3.341 1.00 98.69 325 HIS A N 1
ATOM 2582 C CA . HIS A 1 325 ? -1.862 3.037 4.073 1.00 98.69 325 HIS A CA 1
ATOM 2583 C C . HIS A 1 325 ? -1.408 4.488 4.286 1.00 98.69 325 HIS A C 1
ATOM 2585 O O . HIS A 1 325 ? -0.632 5.035 3.496 1.00 98.69 325 HIS A O 1
ATOM 2591 N N . PHE A 1 326 ? -1.761 5.084 5.426 1.00 98.75 326 PHE A N 1
ATOM 2592 C CA . PHE A 1 326 ? -1.352 6.443 5.821 1.00 98.75 326 PHE A CA 1
ATOM 2593 C C . PHE A 1 326 ? -0.304 6.484 6.955 1.00 98.75 326 PHE A C 1
ATOM 2595 O O . PHE A 1 326 ? -0.053 7.5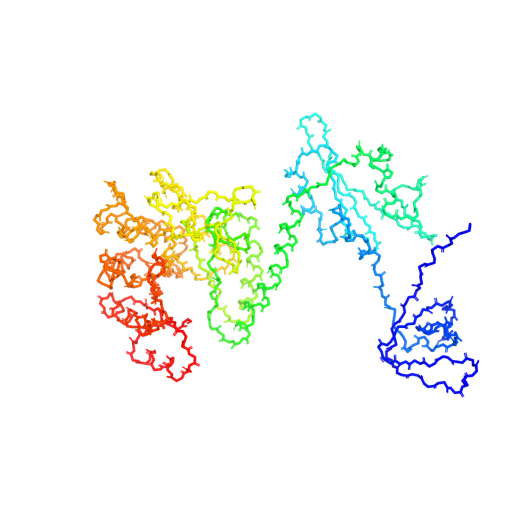34 7.541 1.00 98.75 326 PHE A O 1
ATOM 2602 N N . ALA A 1 327 ? 0.353 5.353 7.238 1.00 98.12 327 ALA A N 1
ATOM 2603 C CA . ALA A 1 327 ? 1.369 5.190 8.286 1.00 98.12 327 ALA A CA 1
ATOM 2604 C C . ALA A 1 327 ? 2.829 5.088 7.772 1.00 98.12 327 ALA A C 1
ATOM 2606 O O . ALA A 1 327 ? 3.119 5.227 6.580 1.00 98.12 327 ALA A O 1
ATOM 2607 N N . HIS A 1 328 ? 3.746 4.760 8.688 1.00 96.12 328 HIS A N 1
ATOM 2608 C CA . HIS A 1 328 ? 5.110 4.254 8.448 1.00 96.12 328 HIS A CA 1
ATOM 2609 C C . HIS A 1 328 ? 6.058 5.156 7.642 1.00 96.12 328 HIS A C 1
ATOM 2611 O O . HIS A 1 328 ? 7.067 4.683 7.097 1.00 96.12 328 HIS A O 1
ATOM 2617 N N . GLY A 1 329 ? 5.767 6.455 7.565 1.00 97.19 329 GLY A N 1
ATOM 2618 C CA . GLY A 1 329 ? 6.592 7.407 6.824 1.00 97.19 329 GLY A CA 1
ATOM 2619 C C . GLY A 1 329 ? 6.532 7.270 5.310 1.00 97.19 329 GLY A C 1
ATOM 2620 O O . GLY A 1 329 ? 7.388 7.827 4.621 1.00 97.19 329 GLY A O 1
ATOM 2621 N N . TYR A 1 330 ? 5.566 6.510 4.793 1.00 98.56 330 TYR A N 1
ATOM 2622 C CA . TYR A 1 330 ? 5.264 6.477 3.368 1.00 98.56 330 TYR A CA 1
ATOM 2623 C C . TYR A 1 330 ? 4.557 7.768 2.937 1.00 98.56 330 TYR A C 1
ATOM 2625 O O . TYR A 1 330 ? 4.539 8.745 3.684 1.00 98.56 330 TYR A O 1
ATOM 2633 N N . LEU A 1 331 ? 4.007 7.811 1.722 1.00 98.75 331 LEU A N 1
ATOM 2634 C CA . LEU A 1 331 ? 3.584 9.057 1.086 1.00 98.75 331 LEU A CA 1
ATOM 2635 C C . LEU A 1 331 ? 2.664 9.904 1.978 1.00 98.75 331 LEU A C 1
ATOM 2637 O O . LEU A 1 331 ? 3.056 11.000 2.367 1.00 98.75 331 LEU A O 1
ATOM 2641 N N . VAL A 1 332 ? 1.491 9.396 2.363 1.00 98.75 332 VAL A N 1
ATOM 2642 C CA . VAL A 1 332 ? 0.526 10.190 3.144 1.00 98.75 332 VAL A CA 1
ATOM 2643 C C . VAL A 1 332 ? 1.057 10.498 4.545 1.00 98.75 332 VAL A C 1
ATOM 2645 O O . VAL A 1 332 ? 0.987 11.641 4.978 1.00 98.75 332 VAL A O 1
ATOM 2648 N N . SER A 1 333 ? 1.707 9.537 5.212 1.00 98.44 333 SER A N 1
ATOM 2649 C CA . SER A 1 333 ? 2.371 9.768 6.507 1.00 98.44 333 SER A CA 1
ATOM 2650 C C . SER A 1 333 ? 3.403 10.901 6.444 1.00 98.44 333 SER A C 1
ATOM 2652 O O . SER A 1 333 ? 3.518 11.685 7.384 1.00 98.44 333 SER A O 1
ATOM 2654 N N . SER A 1 334 ? 4.119 11.036 5.324 1.00 98.62 334 SER A N 1
ATOM 2655 C CA . SER A 1 334 ? 5.074 12.127 5.134 1.00 98.62 334 SER A CA 1
ATOM 2656 C C . SER A 1 334 ? 4.401 13.489 4.921 1.00 98.62 334 SER A C 1
ATOM 2658 O O . SER A 1 334 ? 4.969 14.496 5.334 1.00 98.62 334 SER A O 1
ATOM 2660 N N . PHE A 1 335 ? 3.193 13.548 4.345 1.00 98.81 335 PHE A N 1
ATOM 2661 C CA . PHE A 1 335 ? 2.382 14.776 4.323 1.00 98.81 335 PHE A CA 1
ATOM 2662 C C . PHE A 1 335 ? 1.861 15.124 5.720 1.00 98.81 335 PHE A C 1
ATOM 2664 O O . PHE A 1 335 ? 1.863 16.294 6.103 1.00 98.81 335 PHE A O 1
ATOM 2671 N N . LEU A 1 336 ? 1.460 14.110 6.492 1.00 98.75 336 LEU A N 1
ATOM 2672 C CA . LEU A 1 336 ? 0.962 14.294 7.848 1.00 98.75 336 LEU A CA 1
ATOM 2673 C C . LEU A 1 336 ? 2.043 14.847 8.778 1.00 98.75 336 LEU A C 1
ATOM 2675 O O . LEU A 1 336 ? 1.741 15.746 9.545 1.00 98.75 336 LEU A O 1
ATOM 2679 N N . SER A 1 337 ? 3.291 14.380 8.732 1.00 98.44 337 SER A N 1
ATOM 2680 C CA . SER A 1 337 ? 4.313 14.839 9.685 1.00 98.44 337 SER A CA 1
ATOM 2681 C C . SER A 1 337 ? 4.935 16.194 9.297 1.00 98.44 337 SER A C 1
ATOM 2683 O O . SER A 1 337 ? 5.446 16.345 8.182 1.00 98.44 337 SER A O 1
ATOM 2685 N N . PRO A 1 338 ? 4.999 17.179 10.217 1.00 97.75 338 PRO A N 1
ATOM 2686 C CA . PRO A 1 338 ? 5.688 18.453 9.973 1.00 97.75 338 PRO A CA 1
ATOM 2687 C C . PRO A 1 338 ? 7.216 18.293 9.854 1.00 97.75 338 PRO A C 1
ATOM 2689 O O . PRO A 1 338 ? 7.894 19.190 9.365 1.00 97.75 338 PRO A O 1
ATOM 2692 N N . LEU A 1 339 ? 7.771 17.143 10.258 1.00 97.88 339 LEU A N 1
ATOM 2693 C CA . LEU A 1 339 ? 9.199 16.836 10.112 1.00 97.88 339 LEU A CA 1
ATOM 2694 C C . LEU A 1 339 ? 9.599 16.604 8.651 1.00 97.88 339 LEU A C 1
ATOM 2696 O O . LEU A 1 339 ? 10.779 16.662 8.304 1.00 97.88 339 LEU A O 1
ATOM 2700 N N . THR A 1 340 ? 8.623 16.306 7.796 1.00 97.75 340 THR A N 1
ATOM 2701 C CA . THR A 1 340 ? 8.842 15.928 6.397 1.00 97.75 340 THR A CA 1
ATOM 2702 C C . THR A 1 340 ? 8.077 16.793 5.416 1.00 97.75 340 THR A C 1
ATOM 2704 O O . THR A 1 340 ? 8.505 16.913 4.271 1.00 97.75 340 THR A O 1
ATOM 2707 N N . ASN A 1 341 ? 6.982 17.407 5.856 1.00 98.62 341 ASN A N 1
ATOM 2708 C CA . ASN A 1 341 ? 6.194 18.332 5.065 1.00 98.62 341 ASN A CA 1
ATOM 2709 C C . ASN A 1 341 ? 6.580 19.782 5.384 1.00 98.62 341 ASN A C 1
ATOM 2711 O O . ASN A 1 341 ? 6.123 20.361 6.368 1.00 98.62 341 ASN A O 1
ATOM 2715 N N . GLN A 1 342 ? 7.418 20.358 4.524 1.00 98.38 342 GLN A N 1
ATOM 2716 C CA . GLN A 1 342 ? 7.895 21.742 4.595 1.00 98.38 342 GLN A CA 1
ATOM 2717 C C . GLN A 1 342 ? 7.133 22.669 3.634 1.00 98.38 342 GLN A C 1
ATOM 2719 O O . GLN A 1 342 ? 7.584 23.781 3.358 1.00 98.38 342 GLN A O 1
ATOM 2724 N N . ARG A 1 343 ? 5.989 22.219 3.100 1.00 98.56 343 ARG A N 1
ATOM 2725 C CA . ARG A 1 343 ? 5.198 23.003 2.148 1.00 98.56 343 ARG A CA 1
ATOM 2726 C C . ARG A 1 343 ? 4.601 24.240 2.807 1.00 98.56 343 ARG A C 1
ATOM 2728 O O . ARG A 1 343 ? 4.233 24.229 3.983 1.00 98.56 343 ARG A O 1
ATOM 2735 N N . THR A 1 344 ? 4.434 25.282 2.003 1.00 98.12 344 THR A N 1
ATOM 2736 C CA . THR A 1 344 ? 3.819 26.561 2.393 1.00 98.12 344 THR A CA 1
ATOM 2737 C C . THR A 1 344 ? 2.458 26.798 1.734 1.00 98.12 344 THR A C 1
ATOM 2739 O O . THR A 1 344 ? 1.845 27.843 1.944 1.00 98.12 344 THR A O 1
ATOM 2742 N N . ASP A 1 345 ? 1.980 25.839 0.941 1.00 98.44 345 ASP A N 1
ATOM 2743 C CA . ASP A 1 345 ? 0.685 25.882 0.269 1.00 98.44 345 ASP A CA 1
ATOM 2744 C C . ASP A 1 345 ? -0.434 25.230 1.109 1.00 98.44 345 ASP A C 1
ATOM 2746 O O . ASP A 1 345 ? -0.277 24.952 2.302 1.00 98.44 345 ASP A O 1
ATOM 2750 N N . LYS A 1 346 ? -1.587 24.962 0.476 1.00 98.38 346 LYS A N 1
ATOM 2751 C CA . LYS A 1 346 ? -2.761 24.352 1.126 1.00 98.38 346 LYS A CA 1
ATOM 2752 C C . LYS A 1 346 ? -2.528 22.933 1.670 1.00 98.38 346 LYS A C 1
ATOM 2754 O O . LYS A 1 346 ? -3.412 22.425 2.360 1.00 98.38 346 LYS A O 1
ATOM 2759 N N . TYR A 1 347 ? -1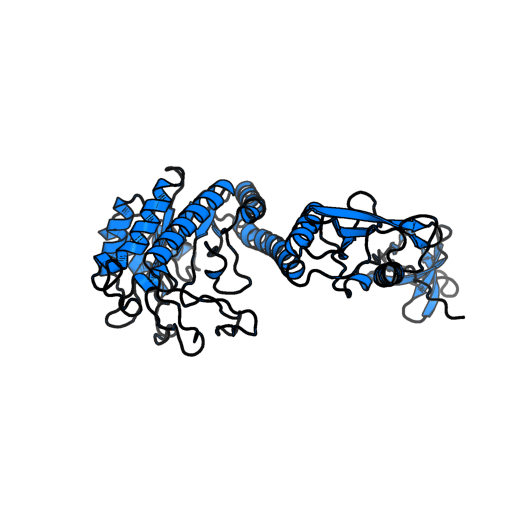.380 22.312 1.388 1.00 98.75 347 TYR A N 1
ATOM 2760 C CA . TYR A 1 347 ? -1.021 20.967 1.836 1.00 98.75 347 TYR A CA 1
ATOM 2761 C C . TYR A 1 347 ? 0.070 20.942 2.917 1.00 98.75 347 TYR A C 1
ATOM 2763 O O . TYR A 1 347 ? 0.471 19.854 3.322 1.00 98.75 347 TYR A O 1
ATOM 2771 N N . GLY A 1 348 ? 0.553 22.091 3.412 1.00 98.38 348 GLY A N 1
ATOM 2772 C CA . GLY A 1 348 ? 1.550 22.150 4.491 1.00 98.38 348 GLY A CA 1
ATOM 2773 C C . GLY A 1 348 ? 1.315 23.226 5.549 1.00 98.38 348 GLY A C 1
ATOM 2774 O O . GLY A 1 348 ? 0.358 24.002 5.506 1.00 98.38 348 GLY A O 1
ATOM 2775 N N . GLY A 1 349 ? 2.198 23.240 6.549 1.00 98.00 349 GLY A N 1
ATOM 2776 C CA . GLY A 1 349 ? 2.118 24.134 7.702 1.00 98.00 349 GLY A CA 1
ATOM 2777 C C . GLY A 1 349 ? 1.130 23.647 8.767 1.00 98.00 349 GLY A C 1
ATOM 2778 O O . GLY A 1 349 ? 1.485 22.845 9.636 1.00 98.00 349 GLY A O 1
ATOM 2779 N N . SER A 1 350 ? -0.104 24.156 8.734 1.00 98.50 350 SER A N 1
ATOM 2780 C CA . SER A 1 350 ? -1.116 23.858 9.758 1.00 98.50 350 SER A CA 1
ATOM 2781 C C . SER A 1 350 ? -1.490 22.369 9.792 1.00 98.50 350 SER A C 1
ATOM 2783 O O . SER A 1 350 ? -1.327 21.649 8.806 1.00 98.50 350 SER A O 1
ATOM 2785 N N . LEU A 1 351 ? -2.018 21.896 10.928 1.00 98.62 351 LEU A N 1
ATOM 2786 C CA . LEU A 1 351 ? -2.535 20.526 11.042 1.00 98.62 351 LEU A CA 1
ATOM 2787 C C . LEU A 1 351 ? -3.614 20.246 9.985 1.00 98.62 351 LEU A C 1
ATOM 2789 O O . LEU A 1 351 ? -3.558 19.217 9.321 1.00 98.62 351 LEU A O 1
ATOM 2793 N N . GLU A 1 352 ? -4.543 21.184 9.784 1.00 98.69 352 GLU A N 1
ATOM 2794 C CA . GLU A 1 352 ? -5.595 21.079 8.765 1.00 98.69 352 GLU A CA 1
ATOM 2795 C C . GLU A 1 352 ? -5.009 20.856 7.363 1.00 98.69 352 GLU A C 1
ATOM 2797 O O . GLU A 1 352 ? -5.407 19.927 6.662 1.00 98.69 352 GLU A O 1
ATOM 2802 N N . ASN A 1 353 ? -4.014 21.658 6.977 1.00 98.81 353 ASN A N 1
ATOM 2803 C CA . ASN A 1 353 ? -3.380 21.546 5.668 1.00 98.81 353 ASN A CA 1
ATOM 2804 C C . ASN A 1 353 ? -2.602 20.236 5.510 1.00 98.81 353 ASN A C 1
ATOM 2806 O O . ASN A 1 353 ? -2.700 19.593 4.469 1.00 98.81 353 ASN A O 1
ATOM 2810 N N . ARG A 1 354 ? -1.872 19.800 6.545 1.00 98.81 354 ARG A N 1
ATOM 2811 C CA . ARG A 1 354 ? -1.135 18.525 6.520 1.00 98.81 354 ARG A CA 1
ATOM 2812 C C . ARG A 1 354 ? -2.064 17.316 6.401 1.00 98.81 354 ARG A C 1
ATOM 2814 O O . ARG A 1 354 ? -1.733 16.361 5.702 1.00 98.81 354 ARG A O 1
ATOM 2821 N N . MET A 1 355 ? -3.233 17.359 7.045 1.00 98.81 355 MET A N 1
ATOM 2822 C CA . MET A 1 355 ? -4.251 16.304 6.949 1.00 98.81 355 MET A CA 1
ATOM 2823 C C . MET A 1 355 ? -4.972 16.285 5.600 1.00 98.81 355 MET A C 1
ATOM 2825 O O . MET A 1 355 ? -5.447 15.226 5.189 1.00 98.81 355 MET A O 1
ATOM 2829 N N . ARG A 1 356 ? -5.040 17.430 4.907 1.00 98.88 356 ARG A N 1
ATOM 2830 C CA . ARG A 1 356 ? -5.853 17.638 3.701 1.00 98.88 356 ARG A CA 1
ATOM 2831 C C . ARG A 1 356 ? -5.684 16.535 2.663 1.00 98.88 356 ARG A C 1
ATOM 2833 O O . ARG A 1 356 ? -6.677 15.940 2.274 1.00 98.88 356 ARG A O 1
ATOM 2840 N N . PHE A 1 357 ? -4.448 16.202 2.295 1.00 98.88 357 PHE A N 1
ATOM 2841 C CA . PHE A 1 357 ? -4.176 15.174 1.285 1.00 98.88 357 PHE A CA 1
ATOM 2842 C C . PHE A 1 357 ? -4.737 13.792 1.671 1.00 98.88 357 PHE A C 1
ATOM 2844 O O . PHE A 1 357 ? -5.406 13.137 0.875 1.00 98.88 357 PHE A O 1
ATOM 2851 N N . GLY A 1 358 ? -4.530 13.357 2.919 1.00 98.81 358 GLY A N 1
ATOM 2852 C CA . GLY A 1 358 ? -5.076 12.084 3.401 1.00 98.81 358 GLY A CA 1
ATOM 2853 C C . GLY A 1 358 ? -6.609 12.075 3.447 1.00 98.81 358 GLY A C 1
ATOM 2854 O O . GLY A 1 358 ? -7.230 11.076 3.085 1.00 98.81 358 GLY A O 1
ATOM 2855 N N . LEU A 1 359 ? -7.224 13.193 3.850 1.00 98.94 359 LEU A N 1
ATOM 2856 C CA . LEU A 1 359 ? -8.684 13.346 3.878 1.00 98.94 359 LEU A CA 1
ATOM 2857 C C . LEU A 1 359 ? -9.291 13.397 2.467 1.00 98.94 359 LEU A C 1
ATOM 2859 O O . LEU A 1 359 ? -10.346 12.807 2.240 1.00 98.94 359 LEU A O 1
ATOM 2863 N N . GLU A 1 360 ? -8.632 14.060 1.515 1.00 98.94 360 GLU A N 1
ATOM 2864 C CA . GLU A 1 360 ? -9.059 14.133 0.112 1.00 98.94 360 GLU A CA 1
ATOM 2865 C C . GLU A 1 360 ? -9.017 12.743 -0.542 1.00 98.94 360 GLU A C 1
ATOM 2867 O O . GLU A 1 360 ? -10.026 12.324 -1.120 1.00 98.94 360 GLU A O 1
ATOM 2872 N N . ILE A 1 361 ? -7.942 11.966 -0.333 1.00 98.94 361 ILE A N 1
ATOM 2873 C CA . ILE A 1 361 ? -7.877 10.554 -0.752 1.00 98.94 361 ILE A CA 1
ATOM 2874 C C . ILE A 1 361 ? -9.024 9.750 -0.133 1.00 98.94 361 ILE A C 1
ATOM 2876 O O . ILE A 1 361 ? -9.774 9.098 -0.860 1.00 98.94 361 ILE A O 1
ATOM 2880 N N . ALA A 1 362 ? -9.181 9.789 1.194 1.00 98.88 362 ALA A N 1
ATOM 2881 C CA . ALA A 1 362 ? -10.208 9.014 1.892 1.00 98.88 362 ALA A CA 1
ATOM 2882 C C . ALA A 1 362 ? -11.618 9.341 1.373 1.00 98.88 362 ALA A C 1
ATOM 2884 O O . ALA A 1 362 ? -12.404 8.438 1.084 1.00 98.88 362 ALA A O 1
ATOM 2885 N N . SER A 1 363 ? -11.917 10.631 1.181 1.00 98.88 363 SER A N 1
ATOM 2886 C CA . SER A 1 363 ? -13.202 11.104 0.659 1.00 98.88 363 SER A CA 1
ATOM 2887 C C . SER A 1 363 ? -13.463 10.615 -0.762 1.00 98.88 363 SER A C 1
ATOM 2889 O O . SER A 1 363 ? -14.554 10.120 -1.056 1.00 98.88 363 SER A O 1
ATOM 2891 N N . LYS A 1 364 ? -12.471 10.733 -1.651 1.00 98.88 364 LYS A N 1
ATOM 2892 C CA . LYS A 1 364 ? -12.595 10.293 -3.043 1.00 98.88 364 LYS A CA 1
ATOM 2893 C C . LYS A 1 364 ? -12.744 8.778 -3.146 1.00 98.88 364 LYS A C 1
ATOM 2895 O O . LYS A 1 364 ? -13.634 8.312 -3.853 1.00 98.88 364 LYS A O 1
ATOM 2900 N N . VAL A 1 365 ? -11.938 8.012 -2.406 1.00 98.88 365 VAL A N 1
ATOM 2901 C CA . VAL A 1 365 ? -12.021 6.545 -2.399 1.00 98.88 365 VAL A CA 1
ATOM 2902 C C . VAL A 1 365 ? -13.381 6.085 -1.880 1.00 98.88 365 VAL A C 1
ATOM 2904 O O . VAL A 1 365 ? -14.046 5.316 -2.575 1.00 98.88 365 VAL A O 1
ATOM 2907 N N . ARG A 1 366 ? -13.844 6.603 -0.732 1.00 98.62 366 ARG A N 1
ATOM 2908 C CA . ARG A 1 366 ? -15.139 6.220 -0.145 1.00 98.62 366 ARG A CA 1
ATOM 2909 C C . ARG A 1 366 ? -16.309 6.442 -1.102 1.00 98.62 366 ARG A C 1
ATOM 2911 O O . ARG A 1 366 ? -17.177 5.582 -1.184 1.00 98.62 366 ARG A O 1
ATOM 2918 N N . LYS A 1 367 ? -16.305 7.550 -1.856 1.00 98.62 367 LYS A N 1
ATOM 2919 C CA . LYS A 1 367 ? -17.326 7.879 -2.873 1.00 98.62 367 LYS A CA 1
ATOM 2920 C C . LYS A 1 367 ? -17.247 7.022 -4.138 1.00 98.62 367 LYS A C 1
ATOM 2922 O O . LYS A 1 367 ? -18.167 7.053 -4.950 1.00 98.62 367 LYS A O 1
ATOM 2927 N N . SER A 1 368 ? -16.132 6.332 -4.358 1.00 98.50 368 SER A N 1
ATOM 2928 C CA . SER A 1 368 ? -15.834 5.663 -5.627 1.00 98.50 368 SER A CA 1
ATOM 2929 C C . SER A 1 368 ? -16.141 4.167 -5.652 1.00 98.50 368 SER A C 1
ATOM 2931 O O . SER A 1 368 ? -16.087 3.566 -6.727 1.00 98.50 368 SER A O 1
ATOM 2933 N N . ILE A 1 369 ? -16.450 3.583 -4.493 1.00 98.31 369 ILE A N 1
ATOM 2934 C CA . ILE A 1 369 ? -16.737 2.158 -4.313 1.00 98.31 369 ILE A CA 1
ATOM 2935 C C . ILE A 1 369 ? -18.073 1.968 -3.566 1.00 98.31 369 ILE A C 1
ATOM 2937 O O . ILE A 1 369 ? -18.538 2.921 -2.938 1.00 98.31 369 ILE A O 1
ATOM 2941 N N . PRO A 1 370 ? -18.691 0.770 -3.610 1.00 97.88 370 PRO A N 1
ATOM 2942 C CA . PRO A 1 370 ? -19.914 0.471 -2.861 1.00 97.88 370 PRO A CA 1
ATOM 2943 C C . PRO A 1 370 ? -19.817 0.816 -1.366 1.00 97.88 370 PRO A C 1
ATOM 2945 O O . PRO A 1 370 ? -18.761 0.656 -0.754 1.00 97.88 370 PRO A O 1
ATOM 2948 N N . GLU A 1 371 ? -20.910 1.320 -0.789 1.00 95.31 371 GLU A N 1
ATOM 2949 C CA . GLU A 1 371 ? -20.971 1.803 0.603 1.00 95.31 371 GLU A CA 1
ATOM 2950 C C . GLU A 1 371 ? -20.816 0.676 1.635 1.00 95.31 371 GLU A C 1
ATOM 2952 O O . GLU A 1 371 ? -20.288 0.899 2.717 1.00 95.31 371 GLU A O 1
ATOM 2957 N N . ASP A 1 372 ? -21.213 -0.543 1.276 1.00 95.88 372 ASP A N 1
ATOM 2958 C CA . ASP A 1 372 ? -21.167 -1.743 2.114 1.00 95.88 372 ASP A CA 1
ATOM 2959 C C . ASP A 1 372 ? -19.774 -2.378 2.230 1.00 95.88 372 ASP A C 1
ATOM 2961 O O . ASP A 1 372 ? -19.582 -3.267 3.056 1.00 95.88 372 ASP A O 1
ATOM 2965 N N . ILE A 1 373 ? -18.797 -1.921 1.441 1.00 98.25 373 ILE A N 1
ATOM 2966 C CA . ILE A 1 373 ? -17.403 -2.370 1.536 1.00 98.25 373 ILE A CA 1
ATOM 2967 C C . ILE A 1 373 ? -16.686 -1.545 2.611 1.00 98.25 373 ILE A C 1
ATOM 2969 O O . ILE A 1 373 ? -16.492 -0.340 2.394 1.00 98.25 373 ILE A O 1
ATOM 2973 N N . PRO A 1 374 ? -16.234 -2.142 3.734 1.00 98.31 374 PRO A N 1
ATOM 2974 C CA . PRO A 1 374 ? -15.525 -1.406 4.768 1.00 98.31 374 PRO A CA 1
ATOM 2975 C C . PRO A 1 374 ? -14.191 -0.845 4.268 1.00 98.31 374 PRO A C 1
ATOM 2977 O O . PRO A 1 374 ? -13.423 -1.532 3.584 1.00 98.31 374 PRO A O 1
ATOM 2980 N N . ILE A 1 375 ? -13.896 0.395 4.655 1.00 98.69 375 ILE A N 1
ATOM 2981 C CA . ILE A 1 375 ? -12.602 1.040 4.452 1.00 98.69 375 ILE A CA 1
ATOM 2982 C C . ILE A 1 375 ? -11.970 1.332 5.809 1.00 98.69 375 ILE A C 1
ATOM 2984 O O . ILE A 1 375 ? -12.483 2.120 6.604 1.00 98.69 375 ILE A O 1
ATOM 2988 N N . GLY A 1 376 ? -10.803 0.742 6.033 1.00 98.50 376 GLY A N 1
ATOM 2989 C CA . GLY A 1 376 ? -9.893 1.108 7.104 1.00 98.50 376 GLY A CA 1
ATOM 2990 C C . GLY A 1 376 ? -8.879 2.157 6.678 1.00 98.50 376 GLY A C 1
ATOM 2991 O O . GLY A 1 376 ? -8.557 2.312 5.497 1.00 98.50 376 GLY A O 1
ATOM 2992 N N . VAL A 1 377 ? -8.304 2.849 7.654 1.00 98.75 377 VAL A N 1
ATOM 2993 C CA . VAL A 1 377 ? -7.109 3.671 7.444 1.00 98.75 377 VAL A CA 1
ATOM 2994 C C . VAL A 1 377 ? -6.051 3.276 8.457 1.00 98.75 377 VAL A C 1
ATOM 2996 O O . VAL A 1 377 ? -6.276 3.357 9.664 1.00 98.75 377 VAL A O 1
ATOM 2999 N N . ARG A 1 378 ? -4.866 2.910 7.968 1.00 98.56 378 ARG A N 1
ATOM 3000 C CA . ARG A 1 378 ? -3.718 2.651 8.830 1.00 98.56 378 ARG A CA 1
ATOM 3001 C C . ARG A 1 378 ? -2.938 3.924 9.090 1.00 98.56 378 ARG A C 1
ATOM 3003 O O . ARG A 1 378 ? -2.454 4.544 8.142 1.00 98.56 378 ARG A O 1
ATOM 3010 N N . ILE A 1 379 ? -2.743 4.280 10.356 1.00 98.25 379 ILE A N 1
ATOM 3011 C CA . ILE A 1 379 ? -1.996 5.477 10.766 1.00 98.25 379 ILE A CA 1
ATOM 3012 C C . ILE A 1 379 ? -0.861 5.130 11.730 1.00 98.25 379 ILE A C 1
ATOM 3014 O O . ILE A 1 379 ? -0.934 4.164 12.484 1.00 98.25 379 ILE A O 1
ATOM 3018 N N . SER A 1 380 ? 0.198 5.940 11.726 1.00 97.31 380 SER A N 1
ATOM 3019 C CA . SER A 1 380 ? 1.182 5.934 12.810 1.00 97.31 380 SER A CA 1
ATOM 3020 C C . SER A 1 380 ? 0.689 6.878 13.901 1.00 97.31 380 SER A C 1
ATOM 3022 O O . SER A 1 380 ? 0.609 8.078 13.666 1.00 97.31 380 SER A O 1
ATOM 3024 N N . VAL A 1 381 ? 0.382 6.367 15.096 1.00 96.88 381 VAL A N 1
ATOM 3025 C CA . VAL A 1 381 ? -0.190 7.191 16.183 1.00 96.88 381 VAL A CA 1
ATOM 3026 C C . VAL A 1 381 ? 0.808 8.177 16.804 1.00 96.88 381 VAL A C 1
ATOM 3028 O O . VAL A 1 381 ? 0.441 9.054 17.580 1.00 96.88 381 VAL A O 1
ATOM 3031 N N . THR A 1 382 ? 2.096 8.018 16.500 1.00 96.75 382 THR A N 1
ATOM 3032 C CA . THR A 1 382 ? 3.174 8.922 16.906 1.00 96.75 382 THR A CA 1
ATOM 3033 C C . THR A 1 382 ? 4.403 8.711 16.029 1.00 96.75 382 THR A C 1
ATOM 3035 O O . THR A 1 382 ? 4.652 7.591 15.580 1.00 96.75 382 THR A O 1
ATOM 3038 N N . ASP A 1 383 ? 5.193 9.765 15.837 1.00 96.19 383 ASP A N 1
ATOM 3039 C CA . ASP A 1 383 ? 6.496 9.709 15.170 1.00 96.19 383 ASP A CA 1
ATOM 3040 C C . ASP A 1 383 ? 7.649 9.307 16.101 1.00 96.19 383 ASP A C 1
ATOM 3042 O O . ASP A 1 383 ? 8.730 8.990 15.607 1.00 96.19 383 ASP A O 1
ATOM 3046 N N . TYR A 1 384 ? 7.440 9.323 17.425 1.00 95.44 384 TYR A N 1
ATOM 3047 C CA . TYR A 1 384 ? 8.495 9.227 18.453 1.00 95.44 384 TYR A CA 1
ATOM 3048 C C . TYR A 1 384 ? 9.590 10.301 18.349 1.00 95.44 384 TYR A C 1
ATOM 3050 O O . TYR A 1 384 ? 10.696 10.122 18.856 1.00 95.44 384 TYR A O 1
ATOM 3058 N N . ALA A 1 385 ? 9.289 11.414 17.687 1.00 95.25 385 ALA A N 1
ATOM 3059 C CA . ALA A 1 385 ? 10.211 12.515 17.487 1.00 95.25 385 ALA A CA 1
ATOM 3060 C C . ALA A 1 385 ? 9.582 13.826 17.955 1.00 95.25 385 ALA A C 1
ATOM 3062 O O . ALA A 1 385 ? 8.389 14.068 17.745 1.00 95.25 385 ALA A O 1
ATOM 3063 N N . ASP A 1 386 ? 10.405 14.677 18.563 1.00 94.31 386 ASP A N 1
ATOM 3064 C CA . ASP A 1 386 ? 9.989 16.005 18.999 1.00 94.31 386 ASP A CA 1
ATOM 3065 C C . ASP A 1 386 ? 9.472 16.826 17.819 1.00 94.31 386 ASP A C 1
ATOM 3067 O O . ASP A 1 386 ? 10.022 16.779 16.717 1.00 94.31 386 ASP A O 1
ATOM 3071 N N . ASN A 1 387 ? 8.414 17.597 18.071 1.00 94.75 387 ASN A N 1
ATOM 3072 C CA . ASN A 1 387 ? 7.712 18.406 17.071 1.00 94.75 387 ASN A CA 1
ATOM 3073 C C . ASN A 1 387 ? 7.129 17.605 15.893 1.00 94.75 387 ASN A C 1
ATOM 3075 O O . ASN A 1 387 ? 6.771 18.208 14.887 1.00 94.75 387 ASN A O 1
ATOM 3079 N N . GLY A 1 388 ? 7.032 16.276 15.998 1.00 96.81 388 GLY A N 1
ATOM 3080 C CA . GLY A 1 388 ? 6.424 15.415 14.988 1.00 96.81 388 GLY A CA 1
ATOM 3081 C C . GLY A 1 388 ? 4.915 15.220 15.145 1.00 96.81 388 GLY A C 1
ATOM 3082 O O . GLY A 1 388 ? 4.204 15.967 15.822 1.00 96.81 388 GLY A O 1
ATOM 3083 N N . TRP A 1 389 ? 4.422 14.180 14.484 1.00 98.25 389 TRP A N 1
ATOM 3084 C CA . TRP A 1 389 ? 3.073 13.659 14.641 1.00 98.25 389 TRP A CA 1
ATOM 3085 C C . TRP A 1 389 ? 2.906 12.965 16.000 1.00 98.25 389 TRP A C 1
ATOM 3087 O O . TRP A 1 389 ? 3.777 12.211 16.451 1.00 98.25 389 TRP A O 1
ATOM 3097 N N . ASP A 1 390 ? 1.771 13.197 16.655 1.00 97.88 390 ASP A N 1
ATOM 3098 C CA . ASP A 1 390 ? 1.463 12.667 17.982 1.00 97.88 390 ASP A CA 1
ATOM 3099 C C . ASP A 1 390 ? 0.029 12.121 18.082 1.00 97.88 390 ASP A C 1
ATOM 3101 O O . ASP A 1 390 ? -0.766 12.159 17.136 1.00 97.88 390 ASP A O 1
ATOM 3105 N N . ILE A 1 391 ? -0.307 11.583 19.256 1.00 97.62 391 ILE A N 1
ATOM 3106 C CA . ILE A 1 391 ? -1.606 10.946 19.489 1.00 97.62 391 ILE A CA 1
ATOM 3107 C C . ILE A 1 391 ? -2.767 11.945 19.409 1.00 97.62 391 ILE A C 1
ATOM 3109 O O . ILE A 1 391 ? -3.837 11.589 18.926 1.00 97.62 391 ILE A O 1
ATOM 3113 N N . LYS A 1 392 ? -2.566 13.205 19.818 1.00 98.44 392 LYS A N 1
ATOM 3114 C CA . LYS A 1 392 ? -3.613 14.236 19.753 1.00 98.44 392 LYS A CA 1
ATOM 3115 C C . LYS A 1 392 ? -3.977 14.542 18.303 1.00 98.44 392 LYS A C 1
ATOM 3117 O O . LYS A 1 392 ? -5.151 14.504 17.948 1.00 98.44 392 LYS A O 1
ATOM 3122 N N . GLN A 1 393 ? -2.966 14.740 17.455 1.00 98.62 393 GLN A N 1
ATOM 3123 C CA . GLN A 1 393 ? -3.161 14.911 16.014 1.00 98.62 393 GLN A CA 1
ATOM 3124 C C . GLN A 1 393 ? -3.790 13.666 15.375 1.00 98.62 393 GLN A C 1
ATOM 3126 O O . GLN A 1 393 ? -4.670 13.790 14.528 1.00 98.62 393 GLN A O 1
ATOM 3131 N N . SER A 1 394 ? -3.397 12.467 15.816 1.00 98.56 394 SER A N 1
ATOM 3132 C CA . SER A 1 394 ? -3.996 11.205 15.353 1.00 98.56 394 SER A CA 1
ATOM 3133 C C . SER A 1 394 ? -5.490 11.114 15.668 1.00 98.56 394 SER A C 1
ATOM 3135 O O . SER A 1 394 ? -6.268 10.688 14.819 1.00 98.56 394 SER A O 1
ATOM 3137 N N . ILE A 1 395 ? -5.899 11.537 16.866 1.00 98.69 395 ILE A N 1
ATOM 3138 C CA . ILE A 1 395 ? -7.305 11.583 17.280 1.00 98.69 395 ILE A CA 1
ATOM 3139 C C . ILE A 1 395 ? -8.084 12.591 16.430 1.00 98.69 395 ILE A C 1
ATOM 3141 O O . ILE A 1 395 ? -9.173 12.269 15.958 1.00 98.69 395 ILE A O 1
ATOM 3145 N N . ASP A 1 396 ? -7.540 13.786 16.197 1.00 98.81 396 ASP A N 1
ATOM 3146 C CA . ASP A 1 396 ? -8.207 14.795 15.367 1.00 98.81 396 ASP A CA 1
ATOM 3147 C C . ASP A 1 396 ? -8.338 14.337 13.909 1.00 98.81 396 ASP A C 1
ATOM 3149 O O . ASP A 1 396 ? -9.412 14.459 13.321 1.00 98.81 396 ASP A O 1
ATOM 3153 N N . PHE A 1 397 ? -7.308 13.694 13.358 1.00 98.88 397 PHE A N 1
ATOM 3154 C CA . PHE A 1 397 ? -7.377 13.084 12.033 1.00 98.88 397 PHE A CA 1
ATOM 3155 C C . PHE A 1 397 ? -8.427 11.967 11.966 1.00 98.88 397 PHE A C 1
ATOM 3157 O O . PHE A 1 397 ? -9.245 11.942 11.048 1.00 98.88 397 PHE A O 1
ATOM 3164 N N . ALA A 1 398 ? -8.474 11.083 12.968 1.00 98.75 398 ALA A N 1
ATOM 3165 C CA . ALA A 1 398 ? -9.465 10.012 13.045 1.00 98.75 398 ALA A CA 1
ATOM 3166 C C . ALA A 1 398 ? -10.908 10.542 13.153 1.00 98.75 398 ALA A C 1
ATOM 3168 O O . ALA A 1 398 ? -11.816 9.948 12.570 1.00 98.75 398 ALA A O 1
ATOM 3169 N N . LYS A 1 399 ? -11.141 11.675 13.835 1.00 98.81 399 LYS A N 1
ATOM 3170 C CA . LYS A 1 399 ? -12.460 12.339 13.857 1.00 98.81 399 LYS A CA 1
ATOM 3171 C C . LYS A 1 399 ? -12.888 12.781 12.461 1.00 98.81 399 LYS A C 1
ATOM 3173 O O . LYS A 1 399 ? -14.036 12.549 12.087 1.00 98.81 399 LYS A O 1
ATOM 3178 N N . GLU A 1 400 ? -11.992 13.400 11.696 1.00 98.88 400 GLU A N 1
ATOM 3179 C CA . GLU A 1 400 ? -12.303 13.830 10.328 1.00 98.88 400 GLU A CA 1
ATOM 3180 C C . GLU A 1 400 ? -12.508 12.635 9.385 1.00 98.88 400 GLU A C 1
ATOM 3182 O O . GLU A 1 400 ? -13.458 12.627 8.604 1.00 98.88 400 GLU A O 1
ATOM 3187 N N . LEU A 1 401 ? -11.704 11.575 9.515 1.00 98.81 401 LEU A N 1
ATOM 3188 C CA . LEU A 1 401 ? -11.899 10.327 8.768 1.00 98.81 401 LEU A CA 1
ATOM 3189 C C . LEU A 1 401 ? -13.251 9.670 9.080 1.00 98.81 401 LEU A C 1
ATOM 3191 O O . LEU A 1 401 ? -13.955 9.244 8.164 1.00 98.81 401 LEU A O 1
ATOM 3195 N N . LYS A 1 402 ? -13.671 9.646 10.351 1.00 98.62 402 LYS A N 1
ATOM 3196 C CA . LYS A 1 402 ? -14.993 9.133 10.736 1.00 98.62 402 LYS A CA 1
ATOM 3197 C C . LYS A 1 402 ? -16.126 9.916 10.067 1.00 98.62 402 LYS A C 1
ATOM 3199 O O . LYS A 1 402 ? -17.080 9.307 9.595 1.00 98.62 402 LYS A O 1
ATOM 3204 N N . LYS A 1 403 ? -16.026 11.249 9.976 1.00 98.62 403 LYS A N 1
ATOM 3205 C CA . LYS A 1 403 ? -17.031 12.082 9.279 1.00 98.62 403 LYS A CA 1
ATOM 3206 C C . LYS A 1 403 ? -17.128 11.768 7.784 1.00 98.62 403 LYS A C 1
ATOM 3208 O O . LYS A 1 403 ? -18.190 11.950 7.201 1.00 98.62 403 LYS A O 1
ATOM 3213 N N . ILE A 1 404 ? -16.030 11.326 7.171 1.00 98.50 404 ILE A N 1
ATOM 3214 C CA . ILE A 1 404 ? -15.985 10.916 5.761 1.00 98.50 404 ILE A CA 1
ATOM 3215 C C . ILE A 1 404 ? -16.676 9.559 5.538 1.00 98.50 404 ILE A C 1
ATOM 3217 O O . ILE A 1 404 ? -17.120 9.293 4.423 1.00 98.50 404 ILE A O 1
ATOM 3221 N N . GLY A 1 405 ? -16.797 8.728 6.578 1.00 98.12 405 GLY A N 1
ATOM 3222 C CA . GLY A 1 405 ? -17.315 7.360 6.483 1.00 98.12 405 GLY A CA 1
ATOM 3223 C C . GLY A 1 405 ? -16.217 6.296 6.417 1.00 98.12 405 GLY A C 1
ATOM 3224 O O . GLY A 1 405 ? -16.394 5.285 5.747 1.00 98.12 405 GLY A O 1
ATOM 3225 N N . ILE A 1 406 ? -15.064 6.541 7.052 1.00 98.56 406 ILE A N 1
ATOM 3226 C CA . ILE A 1 406 ? -14.073 5.493 7.335 1.00 98.56 406 ILE A CA 1
ATOM 3227 C C . ILE A 1 406 ? -14.566 4.635 8.500 1.00 98.56 406 ILE A C 1
ATOM 3229 O O . ILE A 1 406 ? -15.021 5.166 9.517 1.00 98.56 406 ILE A O 1
ATOM 3233 N N . ASP A 1 407 ? -14.443 3.320 8.349 1.00 98.31 407 ASP A N 1
ATOM 3234 C CA . ASP A 1 407 ? -15.076 2.329 9.219 1.00 98.31 407 ASP A CA 1
ATOM 3235 C C . ASP A 1 407 ? -14.193 1.940 10.407 1.00 98.31 407 ASP A C 1
ATOM 3237 O O . ASP A 1 407 ? -14.690 1.740 11.519 1.00 98.31 407 ASP A O 1
ATOM 3241 N N . PHE A 1 408 ? -12.873 1.868 10.202 1.00 98.25 408 PHE A N 1
ATOM 3242 C CA . PHE A 1 408 ? -11.924 1.552 11.268 1.00 98.25 408 PHE A CA 1
ATOM 3243 C C . PHE A 1 408 ? -10.551 2.209 11.090 1.00 98.25 408 PHE A C 1
ATOM 3245 O O . PHE A 1 408 ? -10.164 2.617 9.994 1.00 98.25 408 PHE A O 1
ATOM 3252 N N . ILE A 1 409 ? -9.792 2.288 12.185 1.00 98.44 409 ILE A N 1
ATOM 3253 C CA . ILE A 1 409 ? -8.404 2.769 12.196 1.00 98.44 409 ILE A CA 1
ATOM 3254 C C . ILE A 1 409 ? -7.457 1.642 12.629 1.00 98.44 409 ILE A C 1
ATOM 3256 O O . ILE A 1 409 ? -7.581 1.132 13.742 1.00 98.44 409 ILE A O 1
ATOM 3260 N N . ASP A 1 410 ? -6.492 1.276 11.781 1.00 97.38 410 ASP A N 1
ATOM 3261 C CA . ASP A 1 410 ? -5.352 0.421 12.160 1.00 97.38 410 ASP A CA 1
ATOM 3262 C C . ASP A 1 410 ? -4.254 1.306 12.774 1.00 97.38 410 ASP A C 1
ATOM 3264 O O . ASP A 1 410 ? -3.693 2.198 12.125 1.00 97.38 410 ASP A O 1
ATOM 3268 N N . CYS A 1 411 ? -3.974 1.082 14.058 1.00 95.62 411 CYS A N 1
ATOM 3269 C CA . CYS A 1 411 ? -3.096 1.929 14.856 1.00 95.62 411 CYS A CA 1
ATOM 3270 C C . CYS A 1 411 ? -1.671 1.378 14.941 1.00 95.62 411 CYS A C 1
ATOM 3272 O O . CYS A 1 411 ? -1.320 0.672 15.883 1.00 95.62 411 CYS A O 1
ATOM 3274 N N . SER A 1 412 ? -0.806 1.794 14.019 1.00 95.19 412 SER A N 1
ATOM 3275 C CA . SER A 1 412 ? 0.636 1.531 14.072 1.00 95.19 412 SER A CA 1
ATOM 3276 C C . SER A 1 412 ? 1.416 2.687 14.717 1.00 95.19 412 SER A C 1
ATOM 3278 O O . SER A 1 412 ? 0.849 3.557 15.377 1.00 95.19 412 SER A O 1
ATOM 3280 N N . SER A 1 413 ? 2.741 2.730 14.554 1.00 94.38 413 SER A N 1
ATOM 3281 C CA . SER A 1 413 ? 3.577 3.827 15.047 1.00 94.38 413 SER A CA 1
ATOM 3282 C C . SER A 1 413 ? 4.873 4.020 14.250 1.00 94.38 413 SER A C 1
ATOM 3284 O O . SER A 1 413 ? 5.402 3.096 13.634 1.00 94.38 413 SER A O 1
ATOM 3286 N N . GLY A 1 414 ? 5.397 5.246 14.280 1.00 94.00 414 GLY A N 1
ATOM 3287 C CA . GLY A 1 414 ? 6.704 5.623 13.753 1.00 94.00 414 GLY A CA 1
ATOM 3288 C C . GLY A 1 414 ? 6.867 5.500 12.238 1.00 94.00 414 GLY A C 1
ATOM 3289 O O . GLY A 1 414 ? 5.911 5.462 11.461 1.00 94.00 414 GLY A O 1
ATOM 3290 N N . GLY A 1 415 ? 8.131 5.448 11.825 1.00 93.75 415 GLY A N 1
ATOM 3291 C CA . GLY A 1 415 ? 8.587 5.176 10.463 1.00 93.75 415 GLY A CA 1
ATOM 3292 C C . GLY A 1 415 ? 8.854 6.407 9.598 1.00 93.75 415 GLY A C 1
ATOM 3293 O O . GLY A 1 415 ? 9.378 6.229 8.495 1.00 93.75 415 GLY A O 1
ATOM 3294 N N . VAL A 1 416 ? 8.535 7.618 10.077 1.00 96.31 416 VAL A N 1
ATOM 3295 C CA . VAL A 1 416 ? 8.655 8.859 9.292 1.00 96.31 416 VAL A CA 1
ATOM 3296 C C . VAL A 1 416 ? 10.066 9.424 9.235 1.00 96.31 416 VAL A C 1
ATOM 3298 O O . VAL A 1 416 ? 10.472 9.885 8.175 1.00 96.31 416 VAL A O 1
ATOM 3301 N N . VAL A 1 417 ? 10.844 9.325 10.312 1.00 95.62 417 VAL A N 1
ATOM 3302 C CA . VAL A 1 417 ? 12.239 9.782 10.389 1.00 95.62 417 VAL A CA 1
ATOM 3303 C C . VAL A 1 417 ? 13.170 8.623 10.731 1.00 95.62 417 VAL A C 1
ATOM 3305 O O . VAL A 1 417 ? 12.781 7.683 11.424 1.00 95.62 417 VAL A O 1
ATOM 3308 N N . SER A 1 418 ? 14.411 8.684 10.242 1.00 93.94 418 SER A N 1
ATOM 3309 C CA . SER A 1 418 ? 15.379 7.590 10.389 1.00 93.94 418 SER A CA 1
ATOM 3310 C C . SER A 1 418 ? 16.223 7.645 11.663 1.00 93.94 418 SER A C 1
ATOM 3312 O O . SER A 1 418 ? 16.979 6.715 11.912 1.00 93.94 418 SER A O 1
ATOM 3314 N N . TYR A 1 419 ? 16.172 8.743 12.422 1.00 92.81 419 TYR A N 1
ATOM 3315 C CA . TYR A 1 419 ? 17.006 8.940 13.617 1.00 92.81 419 TYR A CA 1
ATOM 3316 C C . TYR A 1 419 ? 16.355 8.436 14.913 1.00 92.81 419 TYR A C 1
ATOM 3318 O O . TYR A 1 419 ? 16.985 8.488 15.965 1.00 92.81 419 TYR A O 1
ATOM 3326 N N . VAL A 1 420 ? 15.108 7.962 14.853 1.00 91.81 420 VAL A N 1
ATOM 3327 C CA . VAL A 1 420 ? 14.449 7.301 15.985 1.00 91.81 420 VAL A CA 1
ATOM 3328 C C . VAL A 1 420 ? 14.975 5.874 16.092 1.00 91.81 420 VAL A C 1
ATOM 3330 O O . VAL A 1 420 ? 14.870 5.101 15.138 1.00 91.81 420 VAL A O 1
ATOM 3333 N N . ASP A 1 421 ? 15.505 5.520 17.261 1.00 87.19 421 ASP A N 1
ATOM 3334 C CA . ASP A 1 421 ? 15.888 4.148 17.582 1.00 87.19 421 ASP A CA 1
ATOM 3335 C C . ASP A 1 421 ? 14.706 3.395 18.206 1.00 87.19 421 ASP A C 1
ATOM 3337 O O . ASP A 1 421 ? 14.266 3.690 19.318 1.00 87.19 421 ASP A O 1
ATOM 3341 N N . TYR A 1 422 ? 14.195 2.402 17.481 1.00 84.75 422 TYR A N 1
ATOM 3342 C CA . TYR A 1 422 ? 13.056 1.595 17.913 1.00 84.75 422 TYR A CA 1
ATOM 3343 C C . TYR A 1 422 ? 13.438 0.451 18.857 1.00 84.75 422 TYR A C 1
ATOM 3345 O O . TYR A 1 422 ? 12.545 -0.124 19.475 1.00 84.75 422 TYR A O 1
ATOM 3353 N N . ASN A 1 423 ? 14.727 0.119 19.011 1.00 80.81 423 ASN A N 1
ATOM 3354 C CA . ASN A 1 423 ? 15.156 -1.031 19.819 1.00 80.81 423 ASN A CA 1
ATOM 3355 C C . ASN A 1 423 ? 14.793 -0.889 21.303 1.00 80.81 423 ASN A C 1
ATOM 3357 O O . ASN A 1 423 ? 14.597 -1.886 21.994 1.00 80.81 423 ASN A O 1
ATOM 3361 N N . PHE A 1 424 ? 14.675 0.349 21.781 1.00 76.19 424 PHE A N 1
ATOM 3362 C CA . PHE A 1 424 ? 14.338 0.667 23.169 1.00 76.19 424 PHE A CA 1
ATOM 3363 C C . PHE A 1 424 ? 12.871 1.074 23.354 1.00 76.19 424 PHE A C 1
ATOM 3365 O O . PHE A 1 424 ? 12.449 1.392 24.466 1.00 76.19 424 PHE A O 1
ATOM 3372 N N . LEU A 1 425 ? 12.079 1.066 22.278 1.00 81.69 425 LEU A N 1
ATOM 3373 C CA . LEU A 1 425 ? 10.678 1.458 22.315 1.00 81.69 425 LEU A CA 1
ATOM 3374 C C . LEU A 1 425 ? 9.786 0.226 22.437 1.00 81.69 425 LEU A C 1
ATOM 3376 O O . LEU A 1 425 ? 9.843 -0.696 21.627 1.00 81.69 425 LEU A O 1
ATOM 3380 N N . ASN A 1 426 ? 8.882 0.243 23.416 1.00 83.00 426 ASN A N 1
ATOM 3381 C CA . ASN A 1 426 ? 7.816 -0.751 23.497 1.00 83.00 426 ASN A CA 1
ATOM 3382 C C . ASN A 1 426 ? 6.674 -0.369 22.542 1.00 83.00 426 ASN A C 1
ATOM 3384 O O . ASN A 1 426 ? 5.616 0.110 22.959 1.00 83.00 426 ASN A O 1
ATOM 3388 N N . THR A 1 427 ? 6.931 -0.513 21.241 1.00 84.12 427 THR A N 1
ATOM 3389 C CA . THR A 1 427 ? 6.032 -0.070 20.168 1.00 84.12 427 THR A CA 1
ATOM 3390 C C . THR A 1 427 ? 4.651 -0.710 20.265 1.00 84.12 427 THR A C 1
ATOM 3392 O O . THR A 1 427 ? 3.664 0.003 20.118 1.00 84.12 427 THR A O 1
ATOM 3395 N N . ASN A 1 428 ? 4.565 -1.992 20.626 1.00 83.19 428 ASN A N 1
ATOM 3396 C CA . ASN A 1 428 ? 3.297 -2.710 20.798 1.00 83.19 428 ASN A CA 1
ATOM 3397 C C . ASN A 1 428 ? 2.390 -2.041 21.842 1.00 83.19 428 ASN A C 1
ATOM 3399 O O . ASN A 1 428 ? 1.201 -1.838 21.614 1.00 83.19 428 ASN A O 1
ATOM 3403 N N . VAL A 1 429 ? 2.956 -1.647 22.989 1.00 86.75 429 VAL A N 1
ATOM 3404 C CA . VAL A 1 429 ? 2.188 -0.962 24.040 1.00 86.75 429 VAL A CA 1
ATOM 3405 C C . VAL A 1 429 ? 1.714 0.409 23.564 1.00 86.75 429 VAL A C 1
ATOM 3407 O O . VAL A 1 429 ? 0.602 0.816 23.894 1.00 86.75 429 VAL A O 1
ATOM 3410 N N . VAL A 1 430 ? 2.530 1.130 22.792 1.00 90.12 430 VAL A N 1
ATOM 3411 C CA . VAL A 1 430 ? 2.136 2.433 22.232 1.00 90.12 430 VAL A CA 1
ATOM 3412 C C . VAL A 1 430 ? 1.012 2.284 21.208 1.00 90.12 430 VAL A C 1
ATOM 3414 O O . VAL A 1 430 ? 0.060 3.056 21.251 1.00 90.12 430 VAL A O 1
ATOM 3417 N N . GLN A 1 431 ? 1.099 1.286 20.332 1.00 92.19 431 GLN A N 1
ATOM 3418 C CA . GLN A 1 431 ? 0.099 0.985 19.306 1.00 92.19 431 GLN A CA 1
ATOM 3419 C C . GLN A 1 431 ? -1.251 0.634 19.937 1.00 92.19 431 GLN A C 1
ATOM 3421 O O . GLN A 1 431 ? -2.254 1.284 19.643 1.00 92.19 431 GLN A O 1
ATOM 3426 N N . LEU A 1 432 ? -1.255 -0.290 20.904 1.00 91.75 432 LEU A N 1
ATOM 3427 C CA . LEU A 1 432 ? -2.461 -0.670 21.642 1.00 91.75 432 LEU A CA 1
ATOM 3428 C C . LEU A 1 432 ? -3.070 0.513 22.408 1.00 91.75 432 LEU A C 1
ATOM 3430 O O . LEU A 1 432 ? -4.272 0.748 22.326 1.00 91.75 432 LEU A O 1
ATOM 3434 N N . LYS A 1 433 ? -2.256 1.306 23.116 1.00 92.38 433 LYS A N 1
ATOM 3435 C CA . LYS A 1 433 ? -2.750 2.513 23.802 1.00 92.38 433 LYS A CA 1
ATOM 3436 C C . LYS A 1 433 ? -3.301 3.547 22.821 1.00 92.38 433 LYS A C 1
ATOM 3438 O O . LYS A 1 433 ? -4.286 4.208 23.130 1.00 92.38 433 LYS A O 1
ATOM 3443 N N . GLY A 1 434 ? -2.694 3.679 21.643 1.00 94.31 434 GLY A N 1
ATOM 3444 C CA . GLY A 1 434 ? -3.194 4.534 20.570 1.00 94.31 434 GLY A CA 1
ATOM 3445 C C . GLY A 1 434 ? -4.567 4.086 20.067 1.00 94.31 434 GLY A C 1
ATOM 3446 O O . GLY A 1 434 ? -5.473 4.912 19.974 1.00 94.31 434 GLY A O 1
ATOM 3447 N N . ALA A 1 435 ? -4.745 2.782 19.821 1.00 94.81 435 ALA A N 1
ATOM 3448 C CA . ALA A 1 435 ? -6.038 2.183 19.476 1.00 94.81 435 ALA A CA 1
ATOM 3449 C C . ALA A 1 435 ? -7.101 2.456 20.550 1.00 94.81 435 ALA A C 1
ATOM 3451 O O . ALA A 1 435 ? -8.186 2.936 20.224 1.00 94.81 435 ALA A O 1
ATOM 3452 N N . GLN A 1 436 ? -6.758 2.263 21.826 1.00 94.19 436 GLN A N 1
ATOM 3453 C CA . GLN A 1 436 ? -7.640 2.547 22.961 1.00 94.19 436 GLN A CA 1
ATOM 3454 C C . GLN A 1 436 ? -8.058 4.019 23.027 1.00 94.19 436 GLN A C 1
ATOM 3456 O O . GLN A 1 436 ? -9.241 4.327 23.176 1.00 94.19 436 GLN A O 1
ATOM 3461 N N . SER A 1 437 ? -7.099 4.942 22.911 1.00 95.25 437 SER A N 1
ATOM 3462 C CA . SER A 1 437 ? -7.367 6.382 22.937 1.00 95.25 437 SER A CA 1
ATOM 3463 C C . SER A 1 437 ? -8.282 6.808 21.791 1.00 95.25 437 SER A C 1
ATOM 3465 O O . SER A 1 437 ? -9.274 7.494 22.029 1.00 95.25 437 SER A O 1
ATOM 3467 N N . ILE A 1 438 ? -7.996 6.369 20.563 1.00 96.81 438 ILE A N 1
ATOM 3468 C CA . ILE A 1 438 ? -8.805 6.715 19.387 1.00 96.81 438 ILE A CA 1
ATOM 3469 C C . ILE A 1 438 ? -10.210 6.120 19.503 1.00 96.81 438 ILE A C 1
ATOM 3471 O O . ILE A 1 438 ? -11.190 6.839 19.307 1.00 96.81 438 ILE A O 1
ATOM 3475 N N . GLN A 1 439 ? -10.334 4.847 19.883 1.00 94.81 439 GLN A N 1
ATOM 3476 C CA . GLN A 1 439 ? -11.639 4.211 20.053 1.00 94.81 439 GLN A CA 1
ATOM 3477 C C . GLN A 1 439 ? -12.474 4.935 21.114 1.00 94.81 439 GLN A C 1
ATOM 3479 O O . GLN A 1 439 ? -13.642 5.237 20.877 1.00 94.81 439 GLN A O 1
ATOM 3484 N N . LYS A 1 440 ? -11.870 5.287 22.253 1.00 95.06 440 LYS A N 1
ATOM 3485 C CA . LYS A 1 440 ? -12.547 5.996 23.344 1.00 95.06 440 LYS A CA 1
ATOM 3486 C C . LYS A 1 440 ? -12.975 7.415 22.964 1.00 95.06 440 LYS A C 1
ATOM 3488 O O . LYS A 1 440 ? -14.080 7.823 23.307 1.00 95.06 440 LYS A O 1
ATOM 3493 N N . GLU A 1 441 ? -12.103 8.184 22.316 1.00 97.06 441 GLU A N 1
ATOM 3494 C CA . GLU A 1 441 ? -12.347 9.610 22.052 1.00 97.06 441 GLU A CA 1
ATOM 3495 C C . GLU A 1 441 ? -13.159 9.868 20.779 1.00 97.06 441 GLU A C 1
ATOM 3497 O O . GLU A 1 441 ? -13.859 10.877 20.689 1.00 97.06 441 GLU A O 1
ATOM 3502 N N . VAL A 1 442 ? -13.077 8.972 19.795 1.00 97.44 442 VAL A N 1
ATOM 3503 C CA . VAL A 1 442 ? -13.729 9.133 18.486 1.00 97.44 442 VAL A CA 1
ATOM 3504 C C . VAL A 1 442 ? -14.943 8.211 18.342 1.00 97.44 442 VAL A C 1
ATOM 3506 O O . VAL A 1 442 ? -15.871 8.508 17.581 1.00 97.44 442 VAL A O 1
ATOM 3509 N N . GLY A 1 443 ? -14.974 7.091 19.071 1.00 95.81 443 GLY A N 1
ATOM 3510 C CA . GLY A 1 443 ? -16.005 6.063 18.929 1.00 95.81 443 GLY A CA 1
ATOM 3511 C C . GLY A 1 443 ? -15.982 5.407 17.548 1.00 95.81 443 GLY A C 1
ATOM 3512 O O . GLY A 1 443 ? -17.046 5.149 16.987 1.00 95.81 443 GLY A O 1
ATOM 3513 N N . ILE A 1 444 ? -14.802 5.271 16.942 1.00 96.62 444 ILE A N 1
ATOM 3514 C CA . ILE A 1 444 ? -14.571 4.518 15.700 1.00 96.62 444 ILE A CA 1
ATOM 3515 C C . ILE A 1 444 ? -13.972 3.157 16.057 1.00 96.62 444 ILE A C 1
ATOM 3517 O O . ILE A 1 444 ? -13.256 3.059 17.057 1.00 96.62 444 ILE A O 1
ATOM 3521 N N . ALA A 1 445 ? -14.260 2.120 15.268 1.00 96.94 445 ALA A N 1
ATOM 3522 C CA . ALA A 1 445 ? -13.604 0.832 15.447 1.00 96.94 445 ALA A CA 1
ATOM 3523 C C . ALA A 1 445 ? -12.089 0.984 15.244 1.00 96.94 445 ALA A C 1
ATOM 3525 O O . ALA A 1 445 ? -11.627 1.773 14.416 1.00 96.94 445 ALA A O 1
ATOM 3526 N N . THR A 1 446 ? -11.299 0.236 16.004 1.00 96.50 446 THR A N 1
ATOM 3527 C CA . THR A 1 446 ? -9.838 0.244 15.877 1.00 96.50 446 THR A CA 1
ATOM 3528 C C . THR A 1 446 ? -9.301 -1.172 15.775 1.00 96.50 446 THR A C 1
ATOM 3530 O O . THR A 1 446 ? -9.873 -2.106 16.344 1.00 96.50 446 THR A O 1
ATOM 3533 N N . ALA A 1 447 ? -8.205 -1.332 15.039 1.00 92.25 447 ALA A N 1
ATOM 3534 C CA . ALA A 1 447 ? -7.431 -2.561 15.010 1.00 92.25 447 ALA A CA 1
ATOM 3535 C C . ALA A 1 447 ? -6.182 -2.401 15.882 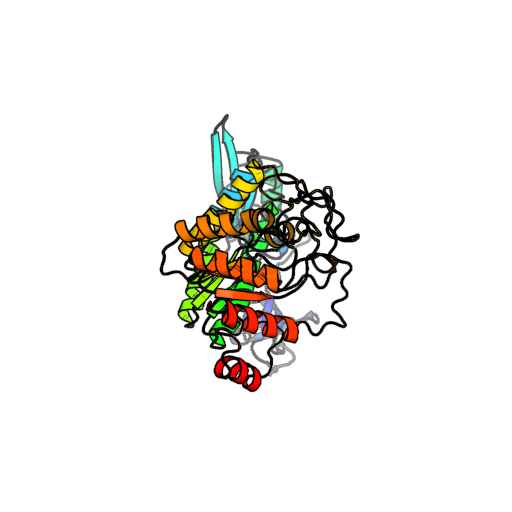1.00 92.25 447 ALA A C 1
ATOM 3537 O O . ALA A 1 447 ? -5.424 -1.436 15.729 1.00 92.25 447 ALA A O 1
ATOM 3538 N N . ALA A 1 448 ? -5.977 -3.342 16.804 1.00 83.56 448 ALA A N 1
ATOM 3539 C CA . ALA A 1 448 ? -4.728 -3.458 17.537 1.00 83.56 448 ALA A CA 1
ATOM 3540 C C . ALA A 1 448 ? -3.729 -4.278 16.720 1.00 83.56 448 ALA A C 1
ATOM 3542 O O . ALA A 1 448 ? -4.028 -5.383 16.270 1.00 83.56 448 ALA A O 1
ATOM 3543 N N . VAL A 1 449 ? -2.525 -3.730 16.594 1.00 81.88 449 VAL A N 1
ATOM 3544 C CA . VAL A 1 449 ? -1.361 -4.367 15.977 1.00 81.88 449 VAL A CA 1
ATOM 3545 C C . VAL A 1 449 ? -0.214 -4.413 16.986 1.00 81.88 449 VAL A C 1
ATOM 3547 O O . VAL A 1 449 ? -0.215 -3.692 17.987 1.00 81.88 449 VAL A O 1
ATOM 3550 N N . GLY A 1 450 ? 0.782 -5.260 16.718 1.00 68.56 450 GLY A N 1
ATOM 3551 C CA . GLY A 1 450 ? 2.044 -5.267 17.464 1.00 68.56 450 GLY A CA 1
ATOM 3552 C C . GLY A 1 450 ? 2.296 -6.547 18.255 1.00 68.56 450 GLY A C 1
ATOM 3553 O O . GLY A 1 450 ? 2.041 -6.615 19.455 1.00 68.56 450 GLY A O 1
ATOM 3554 N N . LYS A 1 451 ? 2.864 -7.556 17.578 1.00 74.00 451 LYS A N 1
ATOM 3555 C CA . LYS A 1 451 ? 3.349 -8.842 18.131 1.00 74.00 451 LYS A CA 1
ATOM 3556 C C . LYS A 1 451 ? 2.444 -9.451 19.219 1.00 74.00 451 LYS A C 1
ATOM 3558 O O . LYS A 1 451 ? 2.941 -9.959 20.229 1.00 74.00 451 LYS A O 1
ATOM 3563 N N . ILE A 1 452 ? 1.131 -9.416 19.009 1.00 82.69 452 ILE A N 1
ATOM 3564 C CA . ILE A 1 452 ? 0.160 -10.097 19.866 1.00 82.69 452 ILE A CA 1
ATOM 3565 C C . ILE A 1 452 ? 0.256 -11.586 19.529 1.00 82.69 452 ILE A C 1
ATOM 3567 O O . ILE A 1 452 ? -0.228 -12.036 18.500 1.00 82.69 452 ILE A O 1
ATOM 3571 N N . THR A 1 453 ? 0.979 -12.333 20.358 1.00 85.94 453 THR A N 1
ATOM 3572 C CA . THR A 1 453 ? 1.283 -13.759 20.122 1.00 85.94 453 THR A CA 1
ATOM 3573 C C . THR A 1 453 ? 0.615 -14.685 21.133 1.00 85.94 453 THR A C 1
ATOM 3575 O O . THR A 1 453 ? 0.550 -15.889 20.905 1.00 85.94 453 THR A O 1
ATOM 3578 N N . ASP A 1 454 ? 0.097 -14.131 22.232 1.00 88.69 454 ASP A N 1
ATOM 3579 C CA . ASP A 1 454 ? -0.668 -14.867 23.234 1.00 88.69 454 ASP A CA 1
ATOM 3580 C C . ASP A 1 454 ? -2.176 -14.715 22.956 1.00 88.69 454 ASP A C 1
ATOM 3582 O O . ASP A 1 454 ? -2.693 -13.593 23.033 1.00 88.69 454 ASP A O 1
ATOM 3586 N N . PRO A 1 455 ? -2.904 -15.810 22.665 1.00 90.25 455 PRO A N 1
ATOM 3587 C CA . PRO A 1 455 ? -4.341 -15.754 22.411 1.00 90.25 455 PRO A CA 1
ATOM 3588 C C . PRO A 1 455 ? -5.153 -15.244 23.611 1.00 90.25 455 PRO A C 1
ATOM 3590 O O . PRO A 1 455 ? -6.177 -14.596 23.413 1.00 90.25 455 PRO A O 1
ATOM 3593 N N . HIS A 1 456 ? -4.700 -15.460 24.851 1.00 92.50 456 HIS A N 1
ATOM 3594 C CA . HIS A 1 456 ? -5.403 -14.960 26.040 1.00 92.50 456 HIS A CA 1
ATOM 3595 C C . HIS A 1 456 ? -5.274 -13.441 26.143 1.00 92.50 456 HIS A C 1
ATOM 3597 O O . HIS A 1 456 ? -6.200 -12.753 26.571 1.00 92.50 456 HIS A O 1
ATOM 3603 N N . PHE A 1 457 ? -4.128 -12.905 25.720 1.00 89.38 457 PHE A N 1
ATOM 3604 C CA . PHE A 1 457 ? -3.926 -11.467 25.641 1.00 89.38 457 PHE A CA 1
ATOM 3605 C C . PHE A 1 457 ? -4.754 -10.841 24.512 1.00 89.38 457 PHE A C 1
ATOM 3607 O O . PHE A 1 457 ? -5.353 -9.790 24.730 1.00 89.38 457 PHE A O 1
ATOM 3614 N N . ALA A 1 458 ? -4.850 -11.498 23.351 1.00 90.44 458 ALA A N 1
ATOM 3615 C CA . ALA A 1 458 ? -5.732 -11.065 22.265 1.00 90.44 458 ALA A CA 1
ATOM 3616 C C . ALA A 1 458 ? -7.202 -10.996 22.719 1.00 90.44 458 ALA A C 1
ATOM 3618 O O . ALA A 1 458 ? -7.846 -9.961 22.561 1.00 90.44 458 ALA A O 1
ATOM 3619 N N . GLU A 1 459 ? -7.698 -12.055 23.367 1.00 91.06 459 GLU A N 1
ATOM 3620 C CA . GLU A 1 459 ? -9.057 -12.104 23.919 1.00 91.06 459 GLU A CA 1
ATOM 3621 C C . GLU A 1 459 ? -9.288 -10.997 24.955 1.00 91.06 459 GLU A C 1
ATOM 3623 O O . GLU A 1 459 ? -10.295 -10.291 24.916 1.00 91.06 459 GLU A O 1
ATOM 3628 N N . LYS A 1 460 ? -8.320 -10.779 25.853 1.00 89.81 460 LYS A N 1
ATOM 3629 C CA . LYS A 1 460 ? -8.398 -9.714 26.857 1.00 89.81 460 LYS A CA 1
ATOM 3630 C C . LYS A 1 460 ? -8.542 -8.328 26.221 1.00 89.81 460 LYS A C 1
ATOM 3632 O O . LYS A 1 460 ? -9.342 -7.527 26.699 1.00 89.81 460 LYS A O 1
ATOM 3637 N N . ILE A 1 461 ? -7.794 -8.042 25.151 1.00 89.50 461 ILE A N 1
ATOM 3638 C CA . ILE A 1 461 ? -7.894 -6.762 24.432 1.00 89.50 461 ILE A CA 1
ATOM 3639 C C . ILE A 1 461 ? -9.319 -6.547 23.912 1.00 89.50 461 ILE A C 1
ATOM 3641 O O . ILE A 1 461 ? -9.845 -5.443 24.047 1.00 89.50 461 ILE A O 1
ATOM 3645 N N . LEU A 1 462 ? -9.950 -7.584 23.357 1.00 90.25 462 LEU A N 1
ATOM 3646 C CA . LEU A 1 462 ? -11.320 -7.503 22.848 1.00 90.25 462 LEU A CA 1
ATOM 3647 C C . LEU A 1 462 ? -12.330 -7.278 23.985 1.00 90.25 462 LEU A C 1
ATOM 3649 O O . LEU A 1 462 ? -13.141 -6.355 23.919 1.00 90.25 462 LEU A O 1
ATOM 3653 N N . GLN A 1 463 ? -12.247 -8.069 25.059 1.00 88.81 463 GLN A N 1
ATOM 3654 C CA . GLN A 1 463 ? -13.181 -8.001 26.191 1.00 88.81 463 GLN A CA 1
ATOM 3655 C C . GLN A 1 463 ? -13.127 -6.666 26.944 1.00 88.81 463 GLN A C 1
ATOM 3657 O O . GLN A 1 463 ? -14.150 -6.168 27.413 1.00 88.81 463 GLN A O 1
ATOM 3662 N N . GLU A 1 464 ? -11.943 -6.064 27.055 1.00 86.06 464 GLU A N 1
ATOM 3663 C CA . GLU A 1 464 ? -11.749 -4.784 27.743 1.00 86.06 464 GLU A CA 1
ATOM 3664 C C . GLU A 1 464 ? -12.067 -3.568 26.848 1.00 86.06 464 GLU A C 1
ATOM 3666 O O . GLU A 1 464 ? -11.787 -2.433 27.236 1.00 86.06 464 GLU A O 1
ATOM 3671 N N . ASN A 1 465 ? -12.667 -3.782 25.666 1.00 73.12 465 ASN A N 1
ATOM 3672 C CA . ASN A 1 465 ? -12.893 -2.762 24.632 1.00 73.12 465 ASN A CA 1
ATOM 3673 C C . ASN A 1 465 ? -11.603 -2.010 24.263 1.00 73.12 465 ASN A C 1
ATOM 3675 O O . ASN A 1 465 ? -11.605 -0.796 24.049 1.00 73.12 465 ASN A O 1
ATOM 3679 N N . GLY A 1 466 ? -10.482 -2.734 24.242 1.00 73.00 466 GLY A N 1
ATOM 3680 C CA . GLY A 1 466 ? -9.169 -2.188 23.933 1.00 73.00 466 GLY A CA 1
ATOM 3681 C C . GLY A 1 466 ? -8.949 -1.943 22.438 1.00 73.00 466 GLY A C 1
ATOM 3682 O O . GLY A 1 466 ? -8.240 -1.008 22.069 1.00 73.00 466 GLY A O 1
ATOM 3683 N N . ALA A 1 467 ? -9.556 -2.789 21.607 1.00 83.62 467 ALA A N 1
ATOM 3684 C CA . ALA A 1 467 ? -9.669 -2.664 20.159 1.00 83.62 467 ALA A CA 1
ATOM 3685 C C . ALA A 1 467 ? -10.882 -3.478 19.678 1.00 83.62 467 ALA A C 1
ATOM 3687 O O . ALA A 1 467 ? -11.382 -4.340 20.399 1.00 83.62 467 ALA A O 1
ATOM 3688 N N . THR A 1 468 ? -11.356 -3.214 18.460 1.00 88.25 468 THR A N 1
ATOM 3689 C CA . THR A 1 468 ? -12.439 -3.986 17.815 1.00 88.25 468 THR A CA 1
ATOM 3690 C C . THR A 1 468 ? -11.902 -5.156 16.988 1.00 88.25 468 THR A C 1
ATOM 3692 O O . THR A 1 468 ? -12.564 -6.181 16.862 1.00 88.25 468 THR A O 1
ATOM 3695 N N . LEU A 1 469 ? -10.702 -5.003 16.423 1.00 88.31 469 LEU A N 1
ATOM 3696 C CA . LEU A 1 469 ? -10.030 -5.993 15.581 1.00 88.31 469 LEU A CA 1
ATOM 3697 C C . LEU A 1 469 ? -8.626 -6.277 16.133 1.00 88.31 469 LEU A C 1
ATOM 3699 O O . LEU A 1 469 ? -7.993 -5.386 16.704 1.00 88.31 469 LEU A O 1
ATOM 3703 N N . ILE A 1 470 ? -8.129 -7.496 15.923 1.00 88.44 470 ILE A N 1
ATOM 3704 C CA . ILE A 1 470 ? -6.737 -7.888 16.182 1.00 88.44 470 ILE A CA 1
ATOM 3705 C C . ILE A 1 470 ? -6.143 -8.349 14.851 1.00 88.44 470 ILE A C 1
ATOM 3707 O O . ILE A 1 470 ? -6.713 -9.245 14.225 1.00 88.44 470 ILE A O 1
ATOM 3711 N N . PHE A 1 471 ? -5.040 -7.732 14.425 1.00 83.38 471 PHE A N 1
ATOM 3712 C CA . PHE A 1 471 ? -4.327 -8.060 13.183 1.00 83.38 471 PHE A CA 1
ATOM 3713 C C . PHE A 1 471 ? -2.927 -8.619 13.440 1.00 83.38 471 PHE A C 1
ATOM 3715 O O . PHE A 1 471 ? -2.264 -8.188 14.419 1.00 83.38 471 PHE A O 1
#

InterPro domains:
  IPR000980 SH2 domain [PF00017] (76-156)
  IPR000980 SH2 domain [PS50001] (76-171)
  IPR000980 SH2 domain [SM00252] (74-162)
  IPR001155 NADH:flavin oxidoreductase/NADH oxidase, N-terminal [PF00724] (188-471)
  IPR001452 SH3 domain [PF00018] (12-57)
  IPR001452 SH3 domain [PS50002] (5-65)
  IPR001452 SH3 domain [SM00326] (8-64)
  IPR013785 Aldolase-type TIM barrel [G3DSA:3.20.20.70] (181-471)
  IPR036860 SH2 domain superfamily [G3DSA:3.30.505.10] (65-180)
  IPR036860 SH2 domain superfamily [SSF55550] (42-169)
  IPR044152 NADPH dehydrogenase YqjM-like [PTHR43303] (190-470)

Secondary structure (DSSP, 8-state):
-------EEEEESS-B--SSTTTBPPB-TT-EEEEEE--SSEEEEE-TT--EEEEEGGGEEE----TTTTTTTSTTB-TT--HHHHHHHHHHH--TTBEEEEE-SSSTT-EEEEEEEEETTEEEEEEEEEEE-TTS-EESSTT--BSSHHHHHHHHHH--TTSSS---B--TTTHHHHHHHHHHHHHHHHHHHHHHHTT-SEEEEEEEESSGGG-SSTT--B-SSGGGHHHHHHHHHHHHHTTPEEEEEEE--GGG-SB-TTT--BPPGGGT----EESSS--S-SSS-PPPEEPPHHHHHHHHHHHHHHHHHHHHTT-SEEEEEE-TTSHHHHHH-TTT----STTSSSHHHHHHHHHHHHHHHHHHS-TTS-EEEEEES--SSTTS--HHHHHHHHHHHHHHT--EEEEE---S-TT---TT--HHHHHHHHHHHHHHHH--EEEE-S----HHHHHHHHHTTS-SEE-

Organism: NCBI:txid334625

Foldseek 3Di:
DDDDDPFFKKFFCDWDDDPDPVAADTHDHRAMWTFPADPDQWTWIAHPVGDIHTDGPVRIGGPPPLVVVVVVVDLQEQAPDDDVLQVVLCVVVPDALEWHKYPDPPDPSKIWIWGWHDDDPDIDIDIFIWDADPVGWIDSDPPDTHNDPVRVLVVQQVPVVPHPHGNDDYRDPRSVVVVLVVVCLVVQLVVQLVVLLVPAQAGEDPAAELDCQQALENSHHHQVDLVVLQSLLVNCVSSVVSNHAYEYEYGGQALNHQADPPQSAHQDVVNVGDAGAACAQDHFDPRSPHGHDNADPVNLVVVLVSLQNRLVSCVSSPHQEYEYECAQQGHLVLLQWQVRRPDPDQSDDDNNNSLVSVLSSLLSNCVRDDVNRAYEYEYAQEQQDPSIHHLVSVLVSLLSSVVSNHQEYEFFHHNNHDPDDCPPPPRQVVSLVSQQVNCVRRVHAYEREDPPPDVVVVVVCCVVPSGVHYD